Protein AF-A0A1I8PSK1-F1 (afdb_monomer)

Structure (mmCIF, N/CA/C/O backbone):
data_AF-A0A1I8PSK1-F1
#
_entry.id   AF-A0A1I8PSK1-F1
#
loop_
_atom_site.group_PDB
_atom_site.id
_atom_site.type_symbol
_atom_site.label_atom_id
_atom_site.label_alt_id
_atom_site.label_comp_id
_atom_site.label_asym_id
_atom_site.label_entity_id
_atom_site.label_seq_id
_atom_site.pdbx_PDB_ins_code
_atom_site.Cartn_x
_atom_site.Cartn_y
_atom_site.Cartn_z
_atom_site.occupancy
_atom_site.B_iso_or_equiv
_atom_site.auth_seq_id
_atom_site.auth_comp_id
_atom_site.auth_asym_id
_atom_site.auth_atom_id
_atom_site.pdbx_PDB_model_num
ATOM 1 N N . MET A 1 1 ? -7.663 9.223 -2.798 1.00 40.03 1 MET A N 1
ATOM 2 C CA . MET A 1 1 ? -7.620 7.829 -2.296 1.00 40.03 1 MET A CA 1
ATOM 3 C C . MET A 1 1 ? -9.018 7.231 -2.254 1.00 40.03 1 MET A C 1
ATOM 5 O O . MET A 1 1 ? -9.754 7.402 -1.294 1.00 40.03 1 MET A O 1
ATOM 9 N N . SER A 1 2 ? -9.393 6.592 -3.359 1.00 36.47 2 SER A N 1
ATOM 10 C CA . SER A 1 2 ? -10.295 5.430 -3.459 1.00 36.47 2 SER A CA 1
ATOM 11 C C . SER A 1 2 ? -10.088 4.788 -4.846 1.00 36.47 2 SER A C 1
ATOM 13 O O . SER A 1 2 ? -11.026 4.359 -5.506 1.00 36.47 2 SER A O 1
ATOM 15 N N . TYR A 1 3 ? -8.834 4.805 -5.327 1.00 44.06 3 TYR A N 1
ATOM 16 C CA . TYR A 1 3 ? -8.481 4.354 -6.681 1.00 44.06 3 TYR A CA 1
ATOM 17 C C . TYR A 1 3 ? -8.345 2.833 -6.795 1.00 44.06 3 TYR A C 1
ATOM 19 O O . TYR A 1 3 ? -8.389 2.285 -7.896 1.00 44.06 3 TYR A O 1
ATOM 27 N N . ASP A 1 4 ? -8.323 2.150 -5.660 1.00 48.38 4 ASP A N 1
ATOM 28 C CA . ASP A 1 4 ? -8.338 0.703 -5.568 1.00 48.38 4 ASP A CA 1
ATOM 29 C C . ASP A 1 4 ? -9.683 0.399 -4.905 1.00 48.38 4 ASP A C 1
ATOM 31 O O . ASP A 1 4 ? -9.961 0.879 -3.814 1.00 48.38 4 ASP A O 1
ATOM 35 N N . TRP A 1 5 ? -10.687 -0.238 -5.489 1.00 57.28 5 TRP A N 1
ATOM 36 C CA . TRP A 1 5 ? -10.714 -1.569 -6.073 1.00 57.28 5 TRP A CA 1
ATOM 37 C C . TRP A 1 5 ? -12.042 -1.779 -6.831 1.00 57.28 5 TRP A C 1
ATOM 39 O O . TRP A 1 5 ? -12.672 -2.827 -6.668 1.00 57.28 5 TRP A O 1
ATOM 49 N N . PRO A 1 6 ? -12.581 -0.817 -7.610 1.00 48.53 6 PRO A N 1
ATOM 50 C CA . PRO A 1 6 ? -14.014 -0.839 -7.914 1.00 48.53 6 PRO A CA 1
ATOM 51 C C . PRO A 1 6 ? -14.461 -2.018 -8.798 1.00 48.53 6 PRO A C 1
ATOM 53 O O . PRO A 1 6 ? -15.660 -2.227 -8.963 1.00 48.53 6 PRO A O 1
ATOM 56 N N . ARG A 1 7 ? -13.535 -2.811 -9.365 1.00 55.91 7 ARG A N 1
ATOM 57 C CA . ARG A 1 7 ? -13.874 -3.920 -10.274 1.00 55.91 7 ARG A CA 1
ATOM 58 C C . ARG A 1 7 ? -13.722 -5.325 -9.691 1.00 55.91 7 ARG A C 1
ATOM 60 O O . ARG A 1 7 ? -14.490 -6.195 -10.090 1.00 55.91 7 ARG A O 1
ATOM 67 N N . ASN A 1 8 ? -12.776 -5.571 -8.782 1.00 63.84 8 ASN A N 1
ATOM 68 C CA . ASN A 1 8 ? -12.430 -6.931 -8.354 1.00 63.84 8 ASN A CA 1
ATOM 69 C C . ASN A 1 8 ? -12.437 -7.048 -6.829 1.00 63.84 8 ASN A C 1
ATOM 71 O O . ASN A 1 8 ? -11.559 -6.517 -6.157 1.00 63.84 8 ASN A O 1
ATOM 75 N N . ARG A 1 9 ? -13.414 -7.785 -6.291 1.00 74.50 9 ARG A N 1
ATOM 76 C CA . ARG A 1 9 ? -13.412 -8.186 -4.879 1.00 74.50 9 ARG A CA 1
ATOM 77 C C . ARG A 1 9 ? -12.385 -9.294 -4.678 1.00 74.50 9 ARG A C 1
ATOM 79 O O . ARG A 1 9 ? -12.338 -10.229 -5.481 1.00 74.50 9 ARG A O 1
ATOM 86 N N . VAL A 1 10 ? -11.594 -9.179 -3.617 1.00 82.44 10 VAL A N 1
ATOM 87 C CA . VAL A 1 10 ? -10.656 -10.222 -3.197 1.00 82.44 10 VAL A CA 1
ATOM 88 C C . VAL A 1 10 ? -11.464 -11.439 -2.751 1.00 82.44 10 VAL A C 1
ATOM 90 O O . VAL A 1 10 ? -12.325 -11.329 -1.881 1.00 82.44 10 VAL A O 1
ATOM 93 N N . THR A 1 11 ? -11.211 -12.596 -3.362 1.00 87.88 11 THR A N 1
ATOM 94 C CA . THR A 1 11 ? -11.773 -13.869 -2.902 1.00 87.88 11 THR A CA 1
ATOM 95 C C . THR A 1 11 ? -10.787 -14.541 -1.957 1.00 87.88 11 THR A C 1
ATOM 97 O O . THR A 1 11 ? -9.622 -14.733 -2.296 1.00 87.88 11 THR A O 1
ATOM 100 N N . GLY A 1 12 ? -11.262 -14.907 -0.768 1.00 90.50 12 GLY A N 1
ATOM 101 C CA . GLY A 1 12 ? -10.495 -15.675 0.212 1.00 90.50 12 GLY A CA 1
ATOM 102 C C . GLY A 1 12 ? -10.525 -17.186 -0.019 1.00 90.50 12 GLY A C 1
ATOM 103 O O . GLY A 1 12 ? -10.003 -17.915 0.815 1.00 90.50 12 GLY A O 1
ATOM 104 N N . LEU A 1 13 ? -11.149 -17.666 -1.104 1.00 93.50 13 LEU A N 1
ATOM 105 C CA . LEU A 1 13 ? -11.460 -19.087 -1.302 1.00 93.50 13 LEU A CA 1
ATOM 106 C C . LEU A 1 13 ? -10.224 -19.984 -1.210 1.00 93.50 13 LEU A C 1
ATOM 108 O O . LEU A 1 13 ? -10.222 -20.948 -0.447 1.00 93.50 13 LEU A O 1
ATOM 112 N N . ASP A 1 14 ? -9.171 -19.665 -1.963 1.00 94.75 14 ASP A N 1
ATOM 113 C CA . ASP A 1 14 ? -7.994 -20.524 -1.972 1.00 94.75 14 ASP A CA 1
ATOM 114 C C . ASP A 1 14 ? -7.271 -20.441 -0.624 1.00 94.75 14 ASP A C 1
ATOM 116 O O . ASP A 1 14 ? -6.793 -21.459 -0.145 1.00 94.75 14 ASP A O 1
ATOM 120 N N . MET A 1 15 ? -7.204 -19.268 0.013 1.00 94.25 15 MET A N 1
ATOM 121 C CA . MET A 1 15 ? -6.635 -19.129 1.363 1.00 94.25 15 MET A CA 1
ATOM 122 C C . MET A 1 15 ? -7.413 -19.954 2.397 1.00 94.25 15 MET A C 1
ATOM 124 O O . MET A 1 15 ? -6.812 -20.593 3.255 1.00 94.25 15 MET A O 1
ATOM 128 N N . ALA A 1 16 ? -8.742 -19.994 2.293 1.00 95.19 16 ALA A N 1
ATOM 129 C CA . ALA A 1 16 ? -9.579 -20.787 3.183 1.00 95.19 16 ALA A CA 1
ATOM 130 C C . ALA A 1 16 ? -9.342 -22.297 3.016 1.00 95.19 16 ALA A C 1
ATOM 132 O O . ALA A 1 16 ? -9.330 -23.034 4.003 1.00 95.19 16 ALA A O 1
ATOM 133 N N . ALA A 1 17 ? -9.058 -22.753 1.790 1.00 95.12 17 ALA A N 1
ATOM 134 C CA . ALA A 1 17 ? -8.709 -24.148 1.509 1.00 95.12 17 ALA A CA 1
ATOM 135 C C . ALA A 1 17 ? -7.430 -24.624 2.233 1.00 95.12 17 ALA A C 1
ATOM 137 O O . ALA A 1 17 ? -7.223 -25.825 2.384 1.00 95.12 17 ALA A O 1
ATOM 138 N N . GLU A 1 18 ? -6.606 -23.702 2.739 1.00 94.00 18 GLU A N 1
ATOM 139 C CA . GLU A 1 18 ? -5.387 -23.985 3.517 1.00 94.00 18 GLU A CA 1
ATOM 140 C C . GLU A 1 18 ? -5.665 -24.167 5.022 1.00 94.00 18 GLU A C 1
ATOM 142 O O . GLU A 1 18 ? -4.738 -24.220 5.845 1.00 94.00 18 GLU A O 1
ATOM 147 N N . GLY A 1 19 ? -6.945 -24.240 5.401 1.00 94.06 19 GLY A N 1
ATOM 148 C CA . GLY A 1 19 ? -7.395 -24.355 6.786 1.00 94.06 19 GLY A CA 1
ATOM 149 C C . GLY A 1 19 ? -7.394 -23.021 7.529 1.00 94.06 19 GLY A C 1
ATOM 150 O O . GLY A 1 19 ? -7.116 -22.994 8.726 1.00 94.06 19 GLY A O 1
ATOM 151 N N . LEU A 1 20 ? -7.651 -21.917 6.823 1.00 95.94 20 LEU A N 1
ATOM 152 C CA . LEU A 1 20 ? -7.789 -20.580 7.401 1.00 95.94 20 LEU A CA 1
ATOM 153 C C . LEU A 1 20 ? -9.255 -20.133 7.365 1.00 95.94 20 LEU A C 1
ATOM 155 O O . LEU A 1 20 ? -9.984 -20.439 6.424 1.00 95.94 20 LEU A O 1
ATOM 159 N N . VAL A 1 21 ? -9.674 -19.338 8.348 1.00 96.56 21 VAL A N 1
ATOM 160 C CA . VAL A 1 21 ? -10.908 -18.548 8.237 1.00 96.56 21 VAL A CA 1
ATOM 161 C C . VAL A 1 21 ? -10.529 -17.187 7.667 1.00 96.56 21 VAL A C 1
ATOM 163 O O . VAL A 1 21 ? -9.745 -16.459 8.270 1.00 96.56 21 VAL A O 1
ATOM 166 N N . VAL A 1 22 ? -11.062 -16.853 6.491 1.00 95.88 22 VAL A N 1
ATOM 167 C CA . VAL A 1 22 ? -10.747 -15.604 5.786 1.00 95.88 22 VAL A CA 1
ATOM 168 C C . VAL A 1 22 ? -11.964 -14.694 5.806 1.00 95.88 22 VAL A C 1
ATOM 170 O O . VAL A 1 22 ? -13.015 -15.053 5.277 1.00 95.88 22 VAL A O 1
ATOM 173 N N . ILE A 1 23 ? -11.814 -13.509 6.396 1.00 95.31 23 ILE A N 1
ATOM 174 C CA . ILE A 1 23 ? -12.884 -12.518 6.531 1.00 95.31 23 ILE A CA 1
ATOM 175 C C . ILE A 1 23 ? -12.453 -11.246 5.807 1.00 95.31 23 ILE A C 1
ATOM 177 O O . ILE A 1 23 ? -11.446 -10.633 6.149 1.00 95.31 23 ILE A O 1
ATOM 181 N N . THR A 1 24 ? -13.219 -10.853 4.792 1.00 92.56 24 THR A N 1
ATOM 182 C CA . THR A 1 24 ? -13.052 -9.575 4.091 1.00 92.56 24 THR A CA 1
ATOM 183 C C . THR A 1 24 ? -14.120 -8.607 4.572 1.00 92.56 24 THR A C 1
ATOM 185 O O . THR A 1 24 ? -15.308 -8.928 4.496 1.00 92.56 24 THR A O 1
ATOM 188 N N . ILE A 1 25 ? -13.716 -7.427 5.030 1.00 91.38 25 ILE A N 1
ATOM 189 C CA . ILE A 1 25 ? -14.630 -6.418 5.571 1.00 91.38 25 ILE A CA 1
ATOM 190 C C . ILE A 1 25 ? -14.795 -5.255 4.597 1.00 91.38 25 ILE A C 1
ATOM 192 O O . ILE A 1 25 ? -13.871 -4.894 3.871 1.00 91.38 25 ILE A O 1
ATOM 196 N N . GLN A 1 26 ? -15.977 -4.647 4.616 1.00 90.50 26 GLN A N 1
ATOM 197 C CA . GLN A 1 26 ? -16.240 -3.383 3.941 1.00 90.50 26 GLN A CA 1
ATOM 198 C C . GLN A 1 26 ? -16.289 -2.287 5.002 1.00 90.50 26 GLN A C 1
ATOM 200 O O . GLN A 1 26 ? -16.899 -2.476 6.050 1.00 90.50 26 GLN A O 1
ATOM 205 N N . TYR A 1 27 ? -15.682 -1.143 4.718 1.00 92.56 27 TYR A N 1
ATOM 206 C CA . TYR A 1 27 ? -15.716 0.031 5.583 1.00 92.56 27 TYR A CA 1
ATOM 207 C C . TYR A 1 27 ? -15.927 1.277 4.728 1.00 92.56 27 TYR A C 1
ATOM 209 O O . TYR A 1 27 ? -15.615 1.280 3.531 1.00 92.56 27 TYR A O 1
ATOM 217 N N . ARG A 1 28 ? -16.488 2.336 5.315 1.00 92.69 28 ARG A N 1
ATOM 218 C CA . ARG A 1 28 ? -16.686 3.601 4.605 1.00 92.69 28 ARG A CA 1
ATOM 219 C C . ARG A 1 28 ? -15.338 4.220 4.231 1.00 92.69 28 ARG A C 1
ATOM 221 O O . ARG A 1 28 ? -14.432 4.328 5.051 1.00 92.69 28 ARG A O 1
ATOM 228 N N . THR A 1 29 ? -15.219 4.656 2.982 1.00 86.56 29 THR A N 1
ATOM 229 C CA . THR A 1 29 ? -14.039 5.344 2.429 1.00 86.56 29 THR A CA 1
ATOM 230 C C . THR A 1 29 ? -14.392 6.777 2.039 1.00 86.56 29 THR A C 1
ATOM 232 O O . THR A 1 29 ? -15.523 7.189 2.271 1.00 86.56 29 THR A O 1
ATOM 235 N N . ASN A 1 30 ? -13.459 7.514 1.415 1.00 84.94 30 ASN A N 1
ATOM 236 C CA . ASN A 1 30 ? -13.653 8.876 0.889 1.00 84.94 30 ASN A CA 1
ATOM 237 C C . ASN A 1 30 ? -14.362 9.812 1.898 1.00 84.94 30 ASN A C 1
ATOM 239 O O . ASN A 1 30 ? -14.166 9.676 3.106 1.00 84.94 30 ASN A O 1
ATOM 243 N N . ILE A 1 31 ? -15.152 10.783 1.438 1.00 88.56 31 ILE A N 1
ATOM 244 C CA . ILE A 1 31 ? -15.877 11.699 2.332 1.00 88.56 31 ILE A CA 1
ATOM 245 C C . ILE A 1 31 ? -16.795 10.959 3.321 1.00 88.56 31 ILE A C 1
ATOM 247 O O . ILE A 1 31 ? -16.927 11.399 4.457 1.00 88.56 31 ILE A O 1
ATOM 251 N N . PHE A 1 32 ? -17.365 9.804 2.955 1.00 91.38 32 PHE A N 1
ATOM 252 C CA . PHE A 1 32 ? -18.245 9.042 3.853 1.00 91.38 32 PHE A CA 1
ATOM 253 C C . PHE A 1 32 ? -17.508 8.408 5.042 1.00 91.38 32 PHE A C 1
ATOM 255 O O . PHE A 1 32 ? -18.121 8.153 6.078 1.00 91.38 32 PHE A O 1
ATOM 262 N N . GLY A 1 33 ? -16.219 8.113 4.880 1.00 91.25 33 GLY A N 1
ATOM 263 C CA . GLY A 1 33 ? -15.382 7.464 5.887 1.00 91.25 33 GLY A CA 1
ATOM 264 C C . GLY A 1 33 ? -14.585 8.436 6.746 1.00 91.25 33 GLY A C 1
ATOM 265 O O . GLY A 1 33 ? -14.287 8.125 7.897 1.00 91.25 33 GLY A O 1
ATOM 266 N N . TRP A 1 34 ? -14.234 9.599 6.198 1.00 90.56 34 TRP A N 1
ATOM 267 C CA . TRP A 1 34 ? -13.150 10.414 6.750 1.00 90.56 34 TRP A CA 1
ATOM 268 C C . TRP A 1 34 ? -13.545 11.847 7.123 1.00 90.56 34 TRP A C 1
ATOM 270 O O . TRP A 1 34 ? -12.752 12.519 7.774 1.00 90.56 34 TRP A O 1
ATOM 280 N N . ILE A 1 35 ? -14.740 12.325 6.748 1.00 91.00 35 ILE A N 1
ATOM 281 C CA . ILE A 1 35 ? -15.162 13.713 7.009 1.00 91.00 35 ILE A CA 1
ATOM 282 C C . ILE A 1 35 ? -15.133 14.062 8.503 1.00 91.00 35 ILE A C 1
ATOM 284 O O . ILE A 1 35 ? -15.770 13.393 9.311 1.00 91.00 35 ILE A O 1
ATOM 288 N N . ASN A 1 36 ? -14.434 15.139 8.857 1.00 91.19 36 ASN A N 1
ATOM 289 C CA . ASN A 1 36 ? -14.370 15.672 10.216 1.00 91.19 36 ASN A CA 1
ATOM 290 C C . ASN A 1 36 ? -14.669 17.175 10.179 1.00 91.19 36 ASN A C 1
ATOM 292 O O . ASN A 1 36 ? -13.875 17.937 9.642 1.00 91.19 36 ASN A O 1
ATOM 296 N N . ALA A 1 37 ? -15.805 17.606 10.720 1.00 88.00 37 ALA A N 1
ATOM 297 C CA . ALA A 1 37 ? -16.187 19.015 10.786 1.00 88.00 37 ALA A CA 1
ATOM 298 C C . ALA A 1 37 ? -16.446 19.393 12.254 1.00 88.00 37 ALA A C 1
ATOM 300 O O . ALA A 1 37 ? -17.500 19.045 12.790 1.00 88.00 37 ALA A O 1
ATOM 301 N N . PRO A 1 38 ? -15.509 20.086 12.929 1.00 81.19 38 PRO A N 1
ATOM 302 C CA . PRO A 1 38 ? -15.607 20.365 14.362 1.00 81.19 38 PRO A CA 1
ATOM 303 C C . PRO A 1 38 ? -16.774 21.296 14.719 1.00 81.19 38 PRO A C 1
ATOM 305 O O . PRO A 1 38 ? -17.157 21.377 15.881 1.00 81.19 38 PRO A O 1
ATOM 308 N N . GLU A 1 39 ? -17.371 21.974 13.735 1.00 79.94 39 GLU A N 1
ATOM 309 C CA . GLU A 1 39 ? -18.590 22.774 13.889 1.00 79.94 39 GLU A CA 1
ATOM 310 C C . GLU A 1 39 ? -19.830 21.917 14.201 1.00 7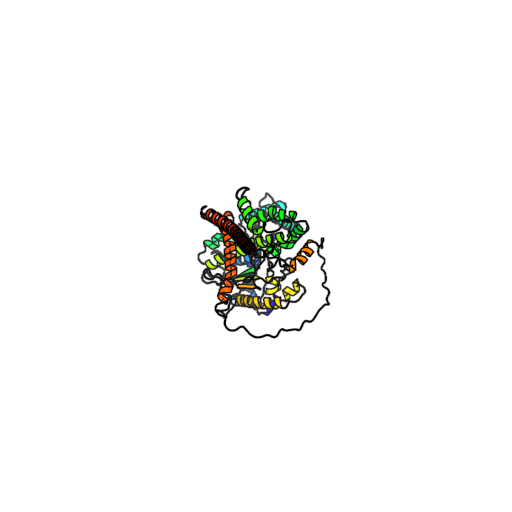9.94 39 GLU A C 1
ATOM 312 O O . GLU A 1 39 ? -20.880 22.454 14.563 1.00 79.94 39 GLU A O 1
ATOM 317 N N . ASN A 1 40 ? -19.744 20.590 14.046 1.00 82.12 40 ASN A N 1
ATOM 318 C CA . ASN A 1 40 ? -20.828 19.664 14.336 1.00 82.12 40 ASN A CA 1
ATOM 319 C C . ASN A 1 40 ? -20.316 18.384 15.025 1.00 82.12 40 ASN A C 1
ATOM 321 O O . ASN A 1 40 ? -19.553 17.613 14.454 1.00 82.12 40 ASN A O 1
ATOM 325 N N . ASN A 1 41 ? -20.830 18.094 16.223 1.00 80.75 41 ASN A N 1
ATOM 326 C CA . ASN A 1 41 ? -20.422 16.928 17.019 1.00 80.75 41 ASN A CA 1
ATOM 327 C C . ASN A 1 41 ? -20.755 15.560 16.383 1.00 80.75 41 ASN A C 1
ATOM 329 O O . ASN A 1 41 ? -20.155 14.559 16.767 1.00 80.75 41 ASN A O 1
ATOM 333 N N . GLU A 1 42 ? -21.695 15.481 15.432 1.00 83.31 42 GLU A N 1
ATOM 334 C CA . GLU A 1 42 ? -21.943 14.261 14.647 1.00 83.31 42 GLU A CA 1
ATOM 335 C C . GLU A 1 42 ? -20.844 14.013 13.605 1.00 83.31 42 GLU A C 1
ATOM 337 O O . GLU A 1 42 ? -20.691 12.872 13.173 1.00 83.31 42 GLU A O 1
ATOM 342 N N . LEU A 1 43 ? -20.092 15.049 13.203 1.00 87.88 43 LEU A N 1
ATOM 343 C CA . LEU A 1 43 ? -19.042 15.021 12.180 1.00 87.88 43 LEU A CA 1
ATOM 344 C C . LEU A 1 43 ? -17.636 14.839 12.779 1.00 87.88 43 LEU A C 1
ATOM 346 O O . LEU A 1 43 ? -16.727 15.616 12.507 1.00 87.88 43 LEU A O 1
ATOM 350 N N . SER A 1 44 ? -17.446 13.806 13.601 1.00 87.88 44 SER A N 1
ATOM 351 C CA . SER A 1 44 ? -16.198 13.536 14.335 1.00 87.88 44 SER A CA 1
ATOM 352 C C . SER A 1 44 ? -15.109 12.786 13.549 1.00 87.88 44 SER A C 1
ATOM 354 O O . SER A 1 44 ? -14.010 12.586 14.070 1.00 87.88 44 SER A O 1
ATOM 356 N N . GLY A 1 45 ? -15.368 12.393 12.298 1.00 90.56 45 GLY A N 1
ATOM 357 C CA . GLY A 1 45 ? -14.401 11.697 11.443 1.00 90.56 45 GLY A CA 1
ATOM 358 C C . GLY A 1 45 ? -14.111 10.251 11.828 1.00 90.56 45 GLY A C 1
ATOM 359 O O . GLY A 1 45 ? -14.732 9.668 12.715 1.00 90.56 45 GLY A O 1
ATOM 360 N N . ASN A 1 46 ? -13.155 9.652 11.110 1.00 91.56 46 ASN A N 1
ATOM 361 C CA . ASN A 1 46 ? -12.695 8.272 11.308 1.00 91.56 46 ASN A CA 1
ATOM 362 C C . ASN A 1 46 ? -13.793 7.198 11.279 1.00 91.56 46 ASN A C 1
ATOM 364 O O . ASN A 1 46 ? -13.609 6.114 11.829 1.00 91.56 46 ASN A O 1
ATOM 368 N N . TYR A 1 47 ? -14.913 7.446 10.609 1.00 93.62 47 TYR A N 1
ATOM 369 C CA . TYR A 1 47 ? -15.973 6.456 10.456 1.00 93.62 47 TYR A CA 1
ATOM 370 C C . TYR A 1 47 ? -15.487 5.170 9.792 1.00 93.62 47 TYR A C 1
ATOM 372 O O . TYR A 1 47 ? -15.916 4.093 10.181 1.00 93.62 47 TYR A O 1
ATOM 380 N N . GLY A 1 48 ? -14.556 5.271 8.838 1.00 93.12 48 GLY A N 1
ATOM 381 C CA . GLY A 1 48 ? -13.922 4.102 8.229 1.00 93.12 48 GLY A CA 1
ATOM 382 C C . GLY A 1 48 ? -13.143 3.253 9.239 1.00 93.12 48 GLY A C 1
ATOM 383 O O . GLY A 1 48 ? -13.236 2.030 9.203 1.00 93.12 48 GLY A O 1
ATOM 384 N N . LEU A 1 49 ? -12.430 3.879 10.184 1.00 91.88 49 LEU A N 1
ATOM 385 C CA . LEU A 1 49 ? -11.764 3.161 11.281 1.00 91.88 49 LEU A CA 1
ATOM 386 C C . LEU A 1 49 ? -12.776 2.585 12.277 1.00 91.88 49 LEU A C 1
ATOM 388 O O . LEU A 1 49 ? -12.599 1.457 12.724 1.00 91.88 49 LEU A O 1
ATOM 392 N N . GLN A 1 50 ? -13.847 3.318 12.596 1.00 92.62 50 GLN A N 1
ATOM 393 C CA . GLN A 1 50 ? -14.915 2.830 13.478 1.00 92.62 50 GLN A CA 1
ATOM 394 C C . GLN A 1 50 ? -15.632 1.611 12.882 1.00 92.62 50 GLN A C 1
ATOM 396 O O . GLN A 1 50 ? -15.899 0.653 13.600 1.00 92.62 50 GLN A O 1
ATOM 401 N N . ASP A 1 51 ? -15.886 1.606 11.570 1.00 96.12 51 ASP A N 1
ATOM 402 C CA . ASP A 1 51 ? -16.461 0.455 10.864 1.00 96.12 51 ASP A CA 1
ATOM 403 C C . ASP A 1 51 ? -15.544 -0.775 10.967 1.00 96.12 51 ASP A C 1
ATOM 405 O O . ASP A 1 51 ? -16.012 -1.890 11.191 1.00 96.12 51 ASP A O 1
ATOM 409 N N . GLN A 1 52 ? -14.228 -0.579 10.824 1.00 94.75 52 GLN A N 1
ATOM 410 C CA . GLN A 1 52 ? -13.247 -1.655 10.973 1.00 94.75 52 GLN A CA 1
ATOM 411 C C . GLN A 1 52 ? -13.161 -2.160 12.418 1.00 94.75 52 GLN A C 1
ATOM 413 O O . GLN A 1 52 ? -13.079 -3.368 12.619 1.00 94.75 52 GLN A O 1
ATOM 418 N N . MET A 1 53 ? -13.223 -1.263 13.407 1.00 92.31 53 MET A N 1
ATOM 419 C CA . MET A 1 53 ? -13.241 -1.627 14.827 1.00 92.31 53 MET A CA 1
ATOM 420 C C . MET A 1 53 ? -14.476 -2.470 15.160 1.00 92.31 53 MET A C 1
ATOM 422 O O . MET A 1 53 ? -14.345 -3.564 15.696 1.00 92.31 53 MET A O 1
ATOM 426 N N . LEU A 1 54 ? -15.661 -2.030 14.724 1.00 94.12 54 LEU A N 1
ATOM 427 C CA . LEU A 1 54 ? -16.905 -2.784 14.896 1.00 94.12 54 LEU A CA 1
ATOM 428 C C . LEU A 1 54 ? -16.829 -4.172 14.242 1.00 94.12 54 LEU A C 1
ATOM 430 O O . LEU A 1 54 ? -17.349 -5.149 14.778 1.00 94.12 54 LEU A O 1
ATOM 434 N N . ALA A 1 55 ? -16.180 -4.276 13.080 1.00 95.62 55 ALA A N 1
ATOM 435 C CA . ALA A 1 55 ? -15.965 -5.563 12.436 1.00 95.62 55 ALA A CA 1
ATOM 436 C C . ALA A 1 55 ? -15.002 -6.457 13.235 1.00 95.62 55 ALA A C 1
ATOM 438 O O . ALA A 1 55 ? -15.253 -7.654 13.339 1.00 95.62 55 ALA A O 1
ATOM 439 N N . LEU A 1 56 ? -13.930 -5.905 13.813 1.00 93.88 56 LEU A N 1
ATOM 440 C CA . LEU A 1 56 ? -13.009 -6.649 14.680 1.00 93.88 56 LEU A CA 1
ATOM 441 C C . LEU A 1 56 ? -13.701 -7.146 15.956 1.00 93.88 56 LEU A C 1
ATOM 443 O O . LEU A 1 56 ? -13.530 -8.314 16.302 1.00 93.88 56 LEU A O 1
ATOM 447 N N . ASP A 1 57 ? -14.534 -6.318 16.589 1.00 92.50 57 ASP A N 1
ATOM 448 C CA . ASP A 1 57 ? -15.348 -6.713 17.746 1.00 92.50 57 ASP A CA 1
ATOM 449 C C . ASP A 1 57 ? -16.302 -7.857 17.378 1.00 92.50 57 ASP A C 1
ATOM 451 O O . ASP A 1 57 ? -16.350 -8.894 18.043 1.00 92.50 57 ASP A O 1
ATOM 455 N N . TRP A 1 58 ? -16.992 -7.735 16.239 1.00 95.31 58 TRP A N 1
ATOM 456 C CA . TRP A 1 58 ? -17.852 -8.804 15.738 1.00 95.31 58 TRP A CA 1
ATOM 457 C C . TRP A 1 58 ? -17.068 -10.098 15.484 1.00 95.31 58 TRP A C 1
ATOM 459 O O . TRP A 1 58 ? -17.542 -11.183 15.823 1.00 95.31 58 TRP A O 1
ATOM 469 N N . ILE A 1 59 ? -15.865 -10.011 14.906 1.00 95.56 59 ILE A N 1
ATOM 470 C CA . ILE A 1 59 ? -15.001 -11.175 14.670 1.00 95.56 59 ILE A CA 1
ATOM 471 C C . ILE A 1 59 ? -14.624 -11.824 16.005 1.00 95.56 59 ILE A C 1
ATOM 473 O O . ILE A 1 59 ? -14.772 -13.038 16.136 1.00 95.56 59 ILE A O 1
ATOM 477 N N . GLN A 1 60 ? -14.195 -11.045 16.998 1.00 91.88 60 GLN A N 1
ATOM 478 C CA . GLN A 1 60 ? -13.858 -11.550 18.332 1.00 91.88 60 GLN A CA 1
ATOM 479 C C . GLN A 1 60 ? -15.015 -12.340 18.959 1.00 91.88 60 GLN A C 1
ATOM 481 O O . GLN A 1 60 ? -14.815 -13.452 19.453 1.00 91.88 60 GLN A O 1
ATOM 486 N N . GLU A 1 61 ? -16.237 -11.815 18.867 1.00 93.75 61 GLU A N 1
ATOM 487 C CA . GLU A 1 61 ? -17.429 -12.441 19.445 1.00 93.75 61 GLU A CA 1
ATOM 488 C C . GLU A 1 61 ? -17.932 -13.663 18.653 1.00 93.75 61 GLU A C 1
ATOM 490 O O . GLU A 1 61 ? -18.449 -14.616 19.242 1.00 93.75 61 GLU A O 1
ATOM 495 N N . ASN A 1 62 ? -17.788 -13.667 17.321 1.00 96.19 62 ASN A N 1
ATOM 496 C CA . ASN A 1 62 ? -18.520 -14.599 16.452 1.00 96.19 62 ASN A CA 1
ATOM 497 C C . ASN A 1 62 ? -17.641 -15.612 15.709 1.00 96.19 62 ASN A C 1
ATOM 499 O O . ASN A 1 62 ? -18.144 -16.670 15.316 1.00 96.19 62 ASN A O 1
ATOM 503 N N . VAL A 1 63 ? -16.339 -15.363 15.522 1.00 96.19 63 VAL A N 1
ATOM 504 C CA . VAL A 1 63 ? -15.491 -16.183 14.631 1.00 96.19 63 VAL A CA 1
ATOM 505 C C . VAL A 1 63 ? -15.382 -17.644 15.073 1.00 96.19 63 VAL A C 1
ATOM 507 O O . VAL A 1 63 ? -15.231 -18.537 14.238 1.00 96.19 63 VAL A O 1
ATOM 510 N N . LYS A 1 64 ? -15.549 -17.920 16.371 1.00 96.31 64 LYS A N 1
ATOM 511 C CA . LYS A 1 64 ? -15.574 -19.286 16.910 1.00 96.31 64 LYS A CA 1
ATOM 512 C C . LYS A 1 64 ? -16.690 -20.138 16.297 1.00 96.31 64 LYS A C 1
ATOM 514 O O . LYS A 1 64 ? -16.485 -21.323 16.052 1.00 96.31 64 LYS A O 1
ATOM 519 N N . SER A 1 65 ? -17.848 -19.541 16.000 1.00 96.88 65 SER A N 1
ATOM 520 C CA . SER A 1 65 ? -18.967 -20.233 15.338 1.00 96.88 65 SER A CA 1
ATOM 521 C C . SER A 1 65 ? -18.668 -20.597 13.878 1.00 96.88 65 SER A C 1
ATOM 523 O O . SER A 1 65 ? -19.230 -21.553 13.351 1.00 96.88 65 SER A O 1
ATOM 525 N N . LEU A 1 66 ? -17.731 -19.878 13.252 1.00 95.19 66 LEU A N 1
ATOM 526 C CA . LEU A 1 66 ? -17.231 -20.128 11.899 1.00 95.19 66 LEU A CA 1
ATOM 527 C C . LEU A 1 66 ? -16.040 -21.104 11.880 1.00 95.19 66 LEU A C 1
ATOM 529 O O . LEU A 1 66 ? -15.456 -21.336 10.825 1.00 95.19 66 LEU A O 1
ATOM 533 N N . GLY A 1 67 ? -15.658 -21.658 13.036 1.00 95.56 67 GLY A N 1
ATOM 534 C CA . GLY A 1 67 ? -14.509 -22.556 13.176 1.00 95.56 67 GLY A CA 1
ATOM 535 C C . GLY A 1 67 ? -13.155 -21.852 13.305 1.00 95.56 67 GLY A C 1
ATOM 536 O O . GLY A 1 67 ? -12.125 -22.517 13.222 1.00 95.56 67 GLY A O 1
ATOM 537 N N . GLY A 1 68 ? -13.127 -20.529 13.502 1.00 95.56 68 GLY A N 1
ATOM 538 C CA . GLY A 1 68 ? -11.887 -19.784 13.728 1.00 95.56 68 GLY A CA 1
ATOM 539 C C . GLY A 1 68 ? -11.519 -19.645 15.207 1.00 95.56 68 GLY A C 1
ATOM 540 O O . GLY A 1 68 ? -12.271 -20.027 16.104 1.00 95.56 68 GLY A O 1
ATOM 541 N N . ASN A 1 69 ? -10.342 -19.075 15.460 1.00 94.25 69 ASN A N 1
ATOM 542 C CA . ASN A 1 69 ? -9.809 -18.845 16.800 1.00 94.25 69 ASN A CA 1
ATOM 543 C C . ASN A 1 69 ? -9.717 -17.336 17.076 1.00 94.25 69 ASN A C 1
ATOM 545 O O . ASN A 1 69 ? -8.910 -16.648 16.460 1.00 94.25 69 ASN A O 1
ATOM 549 N N . SER A 1 70 ? -10.522 -16.835 18.016 1.00 93.12 70 SER A N 1
ATOM 550 C CA . SER A 1 70 ? -10.557 -15.414 18.401 1.00 93.12 70 SER A CA 1
ATOM 551 C C . SER A 1 70 ? -9.251 -14.929 19.049 1.00 93.12 70 SER A C 1
ATOM 553 O O . SER A 1 70 ? -8.933 -13.747 18.993 1.00 93.12 70 SER A O 1
ATOM 555 N N . ASN A 1 71 ? -8.447 -15.849 19.595 1.00 91.19 71 ASN A N 1
ATOM 556 C CA . ASN A 1 71 ? -7.130 -15.554 20.166 1.00 91.19 71 ASN A CA 1
ATOM 557 C C . ASN A 1 71 ? -5.995 -15.618 19.133 1.00 91.19 71 ASN A C 1
ATOM 559 O O . ASN A 1 71 ? -4.829 -15.547 19.516 1.00 91.19 71 ASN A O 1
ATOM 563 N N . HIS A 1 72 ? -6.316 -15.851 17.857 1.00 92.94 72 HIS A N 1
ATOM 564 C CA . HIS A 1 72 ? -5.331 -15.994 16.791 1.00 92.94 72 HIS A CA 1
ATOM 565 C C . HIS A 1 72 ? -5.821 -15.308 15.517 1.00 92.94 72 HIS A C 1
ATOM 567 O O . HIS A 1 72 ? -6.209 -15.948 14.537 1.00 92.94 72 HIS A O 1
ATOM 573 N N . ILE A 1 73 ? -5.832 -13.977 15.555 1.00 94.94 73 ILE A N 1
ATOM 574 C CA . ILE A 1 73 ? -6.279 -13.130 14.447 1.00 94.94 73 ILE A CA 1
ATOM 575 C C . ILE A 1 73 ? -5.068 -12.434 13.819 1.00 94.94 73 ILE A C 1
ATOM 577 O O . ILE A 1 73 ? -4.256 -11.817 14.511 1.00 94.94 73 ILE A O 1
ATOM 581 N N . THR A 1 74 ? -4.969 -12.515 12.489 1.00 96.56 74 THR A N 1
ATOM 582 C CA . THR A 1 74 ? -4.008 -11.747 11.686 1.00 96.56 74 THR A CA 1
ATOM 583 C C . THR A 1 74 ? -4.745 -10.662 10.907 1.00 96.56 74 THR A C 1
ATOM 585 O O . THR A 1 74 ? -5.600 -10.980 10.080 1.00 96.56 74 THR A O 1
ATOM 588 N N . LEU A 1 75 ? -4.403 -9.393 11.138 1.00 96.44 75 LEU A N 1
ATOM 589 C CA . LEU A 1 75 ? -4.956 -8.257 10.402 1.00 96.44 75 LEU A CA 1
ATOM 590 C C . LEU A 1 75 ? -4.071 -7.925 9.191 1.00 96.44 75 LEU A C 1
ATOM 592 O O . LEU A 1 75 ? -2.911 -7.550 9.346 1.00 96.44 75 LEU A O 1
ATOM 596 N N . LEU A 1 76 ? -4.616 -8.058 7.981 1.00 96.06 76 LEU A N 1
ATOM 597 C CA . LEU A 1 76 ? -3.919 -7.729 6.734 1.00 96.06 76 LEU A CA 1
ATOM 598 C C . LEU A 1 76 ? -4.428 -6.398 6.178 1.00 96.06 76 LEU A C 1
ATOM 600 O O . LEU A 1 76 ? -5.615 -6.257 5.885 1.00 96.06 76 LEU A O 1
ATOM 604 N N . GLY A 1 77 ? -3.515 -5.449 5.985 1.00 94.25 77 GLY A N 1
ATOM 605 C CA . GLY A 1 77 ? -3.759 -4.182 5.306 1.00 94.25 77 GLY A CA 1
ATOM 606 C C . GLY A 1 77 ? -2.902 -4.060 4.048 1.00 94.25 77 GLY A C 1
ATOM 607 O O . GLY A 1 77 ? -1.691 -4.257 4.106 1.00 94.25 77 GLY A O 1
ATOM 608 N N . HIS A 1 78 ? -3.522 -3.716 2.917 1.00 93.12 78 HIS A N 1
ATOM 609 C CA . HIS A 1 78 ? -2.819 -3.439 1.662 1.00 93.12 78 HIS A CA 1
ATOM 610 C C . HIS A 1 78 ? -3.007 -1.986 1.224 1.00 93.12 78 HIS A C 1
ATOM 612 O O . HIS A 1 78 ? -4.087 -1.408 1.388 1.00 93.12 78 HIS A O 1
ATOM 618 N N . GLY A 1 79 ? -1.978 -1.434 0.587 1.00 89.06 79 GLY A N 1
ATOM 619 C CA . GLY A 1 79 ? -1.993 -0.103 0.007 1.00 89.06 79 GLY A CA 1
ATOM 620 C C . GLY A 1 79 ? -1.895 0.975 1.078 1.00 89.06 79 GLY A C 1
ATOM 621 O O . GLY A 1 79 ? -1.876 0.701 2.282 1.00 89.06 79 GLY A O 1
ATOM 622 N N . THR A 1 80 ? -1.891 2.224 0.628 1.00 83.56 80 THR A N 1
ATOM 623 C CA . THR A 1 80 ? -1.662 3.387 1.492 1.00 83.56 80 THR A CA 1
ATOM 624 C C . THR A 1 80 ? -2.676 3.495 2.632 1.00 83.56 80 THR A C 1
ATOM 626 O O . THR A 1 80 ? -2.305 3.712 3.781 1.00 83.56 80 THR A O 1
ATOM 629 N N . THR A 1 81 ? -3.966 3.278 2.363 1.00 84.12 81 THR A N 1
ATOM 630 C CA . THR A 1 81 ? -5.006 3.358 3.402 1.00 84.12 81 THR A CA 1
ATOM 631 C C . THR A 1 81 ? -5.097 2.090 4.251 1.00 84.12 81 THR A C 1
ATOM 633 O O . THR A 1 81 ? -5.219 2.187 5.470 1.00 84.12 81 THR A O 1
ATOM 636 N N . GLY A 1 82 ? -5.062 0.900 3.640 1.00 89.88 82 GLY A N 1
ATOM 637 C CA . GLY A 1 82 ? -5.287 -0.360 4.355 1.00 89.88 82 GLY A CA 1
ATOM 638 C C . GLY A 1 82 ? -4.162 -0.687 5.334 1.00 89.88 82 GLY A C 1
ATOM 639 O O . GLY A 1 82 ? -4.434 -1.024 6.485 1.00 89.88 82 GLY A O 1
ATOM 640 N N . ALA A 1 83 ? -2.905 -0.535 4.904 1.00 92.81 83 ALA A N 1
ATOM 641 C CA . ALA A 1 83 ? -1.749 -0.743 5.772 1.00 92.81 83 ALA A CA 1
ATOM 642 C C . ALA A 1 83 ? -1.698 0.293 6.911 1.00 92.81 83 ALA A C 1
ATOM 644 O O . ALA A 1 83 ? -1.466 -0.074 8.063 1.00 92.81 83 ALA A O 1
ATOM 645 N N . ALA A 1 84 ? -1.993 1.567 6.617 1.00 90.50 84 ALA A N 1
ATOM 646 C CA . ALA A 1 84 ? -2.074 2.612 7.637 1.00 90.50 84 ALA A CA 1
ATOM 647 C C . ALA A 1 84 ? -3.157 2.312 8.685 1.00 90.50 84 ALA A C 1
ATOM 649 O O . ALA A 1 84 ? -2.899 2.418 9.880 1.00 90.50 84 ALA A O 1
ATOM 650 N N . CYS A 1 85 ? -4.350 1.877 8.261 1.00 91.81 85 CYS A N 1
ATOM 651 C CA . CYS A 1 85 ? -5.423 1.510 9.186 1.00 91.81 85 CYS A CA 1
ATOM 652 C C . CYS A 1 85 ? -5.037 0.326 10.085 1.00 91.81 85 CYS A C 1
ATOM 654 O O . CYS A 1 85 ? -5.281 0.378 11.287 1.00 91.81 85 CYS A O 1
ATOM 656 N N . ALA A 1 86 ? -4.406 -0.717 9.531 1.00 92.94 86 ALA A N 1
ATOM 657 C CA . ALA A 1 86 ? -3.956 -1.867 10.317 1.00 92.94 86 ALA A CA 1
ATOM 658 C C . ALA A 1 86 ? -2.964 -1.455 11.419 1.00 92.94 86 ALA A C 1
ATOM 660 O O . ALA A 1 86 ? -3.127 -1.848 12.576 1.00 92.94 86 ALA A O 1
ATOM 661 N N . LEU A 1 87 ? -1.995 -0.592 11.085 1.00 90.62 87 LEU A N 1
ATOM 662 C CA . LEU A 1 87 ? -1.056 -0.047 12.065 1.00 90.62 87 LEU A CA 1
ATOM 663 C C . LEU A 1 87 ? -1.759 0.838 13.106 1.00 90.62 87 LEU A C 1
ATOM 665 O O . LEU A 1 87 ? -1.444 0.759 14.291 1.00 90.62 87 LEU A O 1
ATOM 669 N N . LEU A 1 88 ? -2.733 1.650 12.689 1.00 89.44 88 LEU A N 1
ATOM 670 C CA . LEU A 1 88 ? -3.487 2.515 13.595 1.00 89.44 88 LEU A CA 1
ATOM 671 C C . LEU A 1 88 ? -4.315 1.741 14.619 1.00 89.44 88 LEU A C 1
ATOM 673 O O . LEU A 1 88 ? -4.324 2.143 15.779 1.00 89.44 88 LEU A O 1
ATOM 677 N N . HIS A 1 89 ? -4.953 0.630 14.239 1.00 89.62 89 HIS A N 1
ATOM 678 C CA . HIS A 1 89 ? -5.674 -0.214 15.202 1.00 89.62 89 HIS A CA 1
ATOM 679 C C . HIS A 1 89 ? -4.746 -0.731 16.301 1.00 89.62 89 HIS A C 1
ATOM 681 O O . HIS A 1 89 ? -5.111 -0.740 17.476 1.00 89.62 89 HIS A O 1
ATOM 687 N N . PHE A 1 90 ? -3.512 -1.095 15.941 1.00 86.56 90 PHE A N 1
ATOM 688 C CA . PHE A 1 90 ? -2.508 -1.471 16.930 1.00 86.56 90 PHE A CA 1
ATOM 689 C C . PHE A 1 90 ? -2.100 -0.280 17.808 1.00 86.56 90 PHE A C 1
ATOM 691 O O . PHE A 1 90 ? -2.149 -0.383 19.032 1.00 86.56 90 PHE A O 1
ATOM 698 N N . VAL A 1 91 ? -1.762 0.868 17.217 1.00 82.88 91 VAL A N 1
ATOM 699 C CA . VAL A 1 91 ? -1.353 2.067 17.971 1.00 82.88 91 VAL A CA 1
ATOM 700 C C . VAL A 1 91 ? -2.448 2.529 18.941 1.00 82.88 91 VAL A C 1
ATOM 702 O O . VAL A 1 91 ? -2.151 2.875 20.082 1.00 82.88 91 VAL A O 1
ATOM 705 N N . GLN A 1 92 ? -3.716 2.494 18.529 1.00 79.44 92 GLN A N 1
ATOM 706 C CA . GLN A 1 92 ? -4.854 2.861 19.377 1.00 79.44 92 GLN A CA 1
ATOM 707 C C . GLN A 1 92 ? -5.043 1.887 20.549 1.00 79.44 92 GLN A C 1
ATOM 709 O O . GLN A 1 92 ? -5.345 2.332 21.654 1.00 79.44 92 GLN A O 1
ATOM 714 N N . SER A 1 93 ? -4.783 0.588 20.348 1.00 76.31 93 SER A N 1
ATOM 715 C CA . SER A 1 93 ? -4.856 -0.424 21.417 1.00 76.31 93 SER A CA 1
ATOM 716 C C . SER A 1 93 ? -3.819 -0.221 22.531 1.00 76.31 93 SER A C 1
ATOM 718 O O . SER A 1 93 ? -3.992 -0.734 23.632 1.00 76.31 93 SER A O 1
ATOM 720 N N . GLN A 1 94 ? -2.743 0.528 22.265 1.00 72.38 94 GLN A N 1
ATOM 721 C CA . GLN A 1 94 ? -1.685 0.810 23.243 1.00 72.38 94 GLN A CA 1
ATOM 722 C C . GLN A 1 94 ? -1.984 2.036 24.116 1.00 72.38 94 GLN A C 1
ATOM 724 O O . GLN A 1 94 ? -1.265 2.297 25.080 1.00 72.38 94 GLN A O 1
ATOM 729 N N . GLN A 1 95 ? -3.018 2.818 23.795 1.00 69.31 95 GLN A N 1
ATOM 730 C CA . GLN A 1 95 ? -3.344 4.018 24.557 1.00 69.31 95 GLN A CA 1
ATOM 731 C C . GLN A 1 95 ? -4.116 3.661 25.834 1.00 69.31 95 GLN A C 1
ATOM 733 O O . GLN A 1 95 ? -5.103 2.931 25.799 1.00 69.31 95 GLN A O 1
ATOM 738 N N . SER A 1 96 ? -3.702 4.237 26.967 1.00 52.50 96 SER A N 1
ATOM 739 C CA . SER A 1 96 ? -4.203 3.956 28.328 1.00 52.50 96 SER A CA 1
ATOM 740 C C . SER A 1 96 ? -5.721 4.105 28.499 1.00 52.50 96 SER A C 1
ATOM 742 O O . SER A 1 96 ? -6.299 3.550 29.430 1.00 52.50 96 SER A O 1
ATOM 744 N N . SER A 1 97 ? -6.361 4.873 27.616 1.00 53.72 97 SER A N 1
ATOM 745 C CA . SER A 1 97 ? -7.804 5.127 27.590 1.00 53.72 97 SER A CA 1
ATOM 746 C C . SER A 1 97 ? -8.616 4.003 26.932 1.00 53.72 97 SER A C 1
ATOM 748 O O . SER A 1 97 ? -9.843 4.069 26.952 1.00 53.72 97 SER A O 1
ATOM 750 N N . TYR A 1 98 ? -7.960 2.998 26.338 1.00 52.19 98 TYR A N 1
ATOM 751 C CA . TYR A 1 98 ? -8.588 1.871 25.647 1.00 52.19 98 TYR A CA 1
ATOM 752 C C . TYR A 1 98 ? -8.303 0.560 26.410 1.00 52.19 98 TYR A C 1
ATOM 754 O O . TYR A 1 98 ? -7.335 -0.138 26.121 1.00 52.19 98 TYR A O 1
ATOM 762 N N . PRO A 1 99 ? -9.108 0.208 27.432 1.00 46.38 99 PRO A N 1
ATOM 763 C CA . PRO A 1 99 ? -8.875 -0.958 28.283 1.00 46.38 99 PRO A CA 1
ATOM 764 C C . PRO A 1 99 ? -9.389 -2.251 27.627 1.00 46.38 99 PRO A C 1
ATOM 766 O O . PRO A 1 99 ? -10.180 -2.981 28.222 1.00 46.38 99 PRO A O 1
ATOM 769 N N . MET A 1 100 ? -8.981 -2.530 26.389 1.00 56.03 100 MET A N 1
ATOM 770 C CA . MET A 1 100 ? -9.360 -3.752 25.676 1.00 56.03 100 MET A CA 1
ATOM 771 C C . MET A 1 100 ? -8.134 -4.624 25.423 1.00 56.03 100 MET A C 1
ATOM 773 O O . MET A 1 100 ? -7.056 -4.136 25.088 1.00 56.03 100 MET A O 1
ATOM 777 N N . ALA A 1 101 ? -8.304 -5.935 25.605 1.00 63.78 101 ALA A N 1
ATOM 778 C CA . ALA A 1 101 ? -7.327 -6.924 25.166 1.00 63.78 101 ALA A CA 1
ATOM 779 C C . ALA A 1 101 ? -7.033 -6.736 23.661 1.00 63.78 101 ALA A C 1
ATOM 781 O O . ALA A 1 101 ? -7.916 -6.283 22.927 1.00 63.78 101 ALA A O 1
ATOM 782 N N . PRO A 1 102 ? -5.821 -7.068 23.179 1.00 72.19 102 PRO A N 1
ATOM 783 C CA . PRO A 1 102 ? -5.485 -6.897 21.769 1.00 72.19 102 PRO A CA 1
ATOM 784 C C . PRO A 1 102 ? -6.474 -7.669 20.883 1.00 72.19 102 PRO A C 1
ATOM 786 O O . PRO A 1 102 ? -6.625 -8.881 21.025 1.00 72.19 102 PRO A O 1
ATOM 789 N N . LEU A 1 103 ? -7.138 -6.961 19.961 1.00 83.62 103 LEU A N 1
ATOM 790 C CA . LEU A 1 103 ? -8.152 -7.535 19.061 1.00 83.62 103 LEU A CA 1
ATOM 791 C C . LEU A 1 103 ? -7.547 -8.422 17.965 1.00 83.62 103 LEU A C 1
ATOM 793 O O . LEU A 1 103 ? -8.272 -9.141 17.279 1.00 83.62 103 LEU A O 1
ATOM 797 N N . PHE A 1 104 ? -6.229 -8.370 17.788 1.00 90.81 104 PHE A N 1
ATOM 798 C CA . PHE A 1 104 ? -5.475 -9.222 16.882 1.00 90.81 104 PHE A CA 1
ATOM 799 C C . PHE A 1 104 ? -4.056 -9.438 17.402 1.00 90.81 104 PHE A C 1
ATOM 801 O O . PHE A 1 104 ? -3.540 -8.671 18.212 1.00 90.81 104 PHE A O 1
ATOM 808 N N . ASN A 1 105 ? -3.419 -10.501 16.924 1.00 89.50 105 ASN A N 1
ATOM 809 C CA . ASN A 1 105 ? -2.133 -10.987 17.430 1.00 89.50 105 ASN A CA 1
ATOM 810 C C . ASN A 1 105 ? -0.995 -10.736 16.442 1.00 89.50 105 ASN A C 1
ATOM 812 O O . ASN A 1 105 ? 0.181 -10.783 16.804 1.00 89.50 105 ASN A O 1
ATOM 816 N N . GLN A 1 106 ? -1.348 -10.529 15.176 1.00 94.19 106 GLN A N 1
ATOM 817 C CA . GLN A 1 106 ? -0.410 -10.448 14.072 1.00 94.19 106 GLN A CA 1
ATOM 818 C C . GLN A 1 106 ? -0.889 -9.452 13.032 1.00 94.19 106 GLN A C 1
ATOM 820 O O . GLN A 1 106 ? -2.092 -9.251 12.855 1.00 94.19 106 GLN A O 1
ATOM 825 N N . MET A 1 107 ? 0.055 -8.885 12.293 1.00 95.38 107 MET A N 1
ATOM 826 C CA . MET A 1 107 ? -0.246 -7.912 11.256 1.00 95.38 107 MET A CA 1
ATOM 827 C C . MET A 1 107 ? 0.527 -8.207 9.974 1.00 95.38 107 MET A C 1
ATOM 829 O O . MET A 1 107 ? 1.683 -8.626 10.015 1.00 95.38 107 MET A O 1
ATOM 833 N N . ILE A 1 108 ? -0.110 -7.972 8.830 1.00 97.38 108 ILE A N 1
ATOM 834 C CA . ILE A 1 108 ? 0.538 -7.988 7.518 1.00 97.38 108 ILE A CA 1
ATOM 835 C C . ILE A 1 108 ? 0.305 -6.625 6.862 1.00 97.38 108 ILE A C 1
ATOM 837 O O . ILE A 1 108 ? -0.838 -6.247 6.614 1.00 97.38 108 ILE A O 1
ATOM 841 N N . LEU A 1 109 ? 1.385 -5.894 6.590 1.00 96.69 109 LEU A N 1
ATOM 842 C CA . LEU A 1 109 ? 1.380 -4.582 5.944 1.00 96.69 109 LEU A CA 1
ATOM 843 C C . LEU A 1 109 ? 1.960 -4.702 4.533 1.00 96.69 109 LEU A C 1
ATOM 845 O O . LEU A 1 109 ? 3.165 -4.884 4.363 1.00 96.69 109 LEU A O 1
ATOM 849 N N . MET A 1 110 ? 1.113 -4.593 3.516 1.00 95.38 110 MET A N 1
ATOM 850 C CA . MET A 1 110 ? 1.517 -4.737 2.116 1.00 95.38 110 MET A CA 1
ATOM 851 C C . MET A 1 110 ? 1.442 -3.394 1.397 1.00 95.38 110 MET A C 1
ATOM 853 O O . MET A 1 110 ? 0.400 -2.742 1.424 1.00 95.38 110 MET A O 1
ATOM 857 N N . SER A 1 111 ? 2.530 -2.985 0.748 1.00 94.12 111 SER A N 1
ATOM 858 C CA . SER A 1 111 ? 2.611 -1.774 -0.075 1.00 94.12 111 SER A CA 1
ATOM 859 C C . SER A 1 111 ? 2.019 -0.534 0.611 1.00 94.12 111 SER A C 1
ATOM 861 O O . SER A 1 111 ? 1.228 0.207 0.031 1.00 94.12 111 SER A O 1
ATOM 863 N N . GLY A 1 112 ? 2.370 -0.325 1.884 1.00 90.75 112 GLY A N 1
ATOM 864 C CA . GLY A 1 112 ? 1.742 0.692 2.736 1.00 90.75 112 GLY A CA 1
ATOM 865 C C . GLY A 1 112 ? 2.106 2.144 2.425 1.00 90.75 112 GLY A C 1
ATOM 866 O O . GLY A 1 112 ? 1.447 3.052 2.927 1.00 90.75 112 GLY A O 1
ATOM 867 N N . GLY A 1 113 ? 3.125 2.368 1.597 1.00 87.50 113 GLY A N 1
ATOM 868 C CA . GLY A 1 113 ? 3.634 3.699 1.278 1.00 87.50 113 GLY A CA 1
ATOM 869 C C . GLY A 1 113 ? 4.042 4.510 2.514 1.00 87.50 113 GLY A C 1
ATOM 870 O O . GLY A 1 113 ? 4.419 3.947 3.547 1.00 87.50 113 GLY A O 1
ATOM 871 N N . ASP A 1 114 ? 3.950 5.838 2.423 1.00 84.69 114 ASP A N 1
ATOM 872 C CA . ASP A 1 114 ? 4.200 6.745 3.549 1.00 84.69 114 ASP A CA 1
ATOM 873 C C . ASP A 1 114 ? 3.032 6.802 4.541 1.00 84.69 114 ASP A C 1
ATOM 875 O O . ASP A 1 114 ? 2.194 7.700 4.479 1.00 84.69 114 ASP A O 1
ATOM 879 N N . ILE A 1 115 ? 2.982 5.841 5.472 1.00 83.69 115 ILE A N 1
ATOM 880 C CA . ILE A 1 115 ? 1.932 5.769 6.500 1.00 83.69 115 ILE A CA 1
ATOM 881 C C . ILE A 1 115 ? 1.842 7.062 7.327 1.00 83.69 115 ILE A C 1
ATOM 883 O O . ILE A 1 115 ? 0.731 7.481 7.643 1.00 83.69 115 ILE A O 1
ATOM 887 N N . GLU A 1 116 ? 2.959 7.730 7.638 1.00 76.88 116 GLU A N 1
ATOM 888 C CA . GLU A 1 116 ? 2.938 9.000 8.383 1.00 76.88 116 GLU A CA 1
ATOM 889 C C . GLU A 1 116 ? 2.187 10.078 7.588 1.00 76.88 116 GLU A C 1
ATOM 891 O O . GLU A 1 116 ? 1.314 10.749 8.132 1.00 76.88 116 GLU A O 1
ATOM 896 N N . LYS A 1 117 ? 2.445 10.180 6.278 1.00 76.69 117 LYS A N 1
ATOM 897 C CA . LYS A 1 117 ? 1.712 11.073 5.362 1.00 76.69 117 LYS A CA 1
ATOM 898 C C . LYS A 1 117 ? 0.248 10.659 5.165 1.00 76.69 117 LYS A C 1
ATOM 900 O O . LYS A 1 117 ? -0.595 11.516 4.909 1.00 76.69 117 LYS A O 1
ATOM 905 N N . GLN A 1 118 ? -0.066 9.363 5.250 1.00 76.06 118 GLN A N 1
ATOM 906 C CA . GLN A 1 118 ? -1.438 8.856 5.109 1.00 76.06 118 GLN A CA 1
ATOM 907 C C . GLN A 1 118 ? -2.322 9.114 6.318 1.00 76.06 118 GLN A C 1
ATOM 909 O O . GLN A 1 118 ? -3.548 9.147 6.188 1.00 76.06 118 GLN A O 1
ATOM 914 N N . VAL A 1 119 ? -1.716 9.266 7.488 1.00 79.00 119 VAL A N 1
ATOM 915 C CA . VAL A 1 119 ? -2.427 9.630 8.703 1.00 79.00 119 VAL A CA 1
ATOM 916 C C . VAL A 1 119 ? -2.391 11.144 8.827 1.00 79.00 119 VAL A C 1
ATOM 918 O O . VAL A 1 119 ? -1.488 11.728 9.421 1.00 79.00 119 VAL A O 1
ATOM 921 N N . ALA A 1 120 ? -3.376 11.787 8.205 1.00 72.00 120 ALA A N 1
ATOM 922 C CA . ALA A 1 120 ? -3.412 13.235 8.106 1.00 72.00 120 ALA A CA 1
ATOM 923 C C . ALA A 1 120 ? -3.576 13.881 9.496 1.00 72.00 120 ALA A C 1
ATOM 925 O O . ALA A 1 120 ? -4.408 13.428 10.299 1.00 72.00 120 ALA A O 1
ATOM 926 N N . PRO A 1 121 ? -2.839 14.973 9.786 1.00 78.88 121 PRO A N 1
ATOM 927 C CA . PRO A 1 121 ? -3.094 15.785 10.963 1.00 78.88 121 PRO A CA 1
ATOM 928 C C . PRO A 1 121 ? -4.564 16.191 11.008 1.00 78.88 121 PRO A C 1
ATOM 930 O O . PRO A 1 121 ? -5.129 16.613 9.995 1.00 78.88 121 PRO A O 1
ATOM 933 N N . LEU A 1 122 ? -5.175 16.114 12.192 1.00 83.75 122 LEU A N 1
ATOM 934 C CA . LEU A 1 122 ? -6.595 16.418 12.373 1.00 83.75 122 LEU A CA 1
ATOM 935 C C . LEU A 1 122 ? -6.992 17.763 11.737 1.00 83.75 122 LEU A C 1
ATOM 937 O O . LEU A 1 122 ? -7.998 17.839 11.040 1.00 83.75 122 LEU A O 1
ATOM 941 N N . ALA A 1 123 ? -6.162 18.797 11.901 1.00 83.62 123 ALA A N 1
ATOM 942 C CA . ALA A 1 123 ? -6.398 20.120 11.325 1.00 83.62 123 ALA A CA 1
ATOM 943 C C . ALA A 1 123 ? -6.508 20.110 9.787 1.00 83.62 123 ALA A C 1
ATOM 945 O O . ALA A 1 123 ? -7.350 20.811 9.229 1.00 83.62 123 ALA A O 1
ATOM 946 N N . GLN A 1 124 ? -5.706 19.293 9.096 1.00 81.25 124 GLN A N 1
ATOM 947 C CA . GLN A 1 124 ? -5.745 19.187 7.636 1.00 81.25 124 GLN A CA 1
ATOM 948 C C . GLN A 1 124 ? -7.030 18.498 7.161 1.00 81.25 124 GLN A C 1
ATOM 950 O O . GLN A 1 124 ? -7.658 18.960 6.208 1.00 81.25 124 GLN A O 1
ATOM 955 N N . VAL A 1 125 ? -7.454 17.431 7.850 1.00 86.06 125 VAL A N 1
ATOM 956 C CA . VAL A 1 125 ? -8.719 16.739 7.546 1.00 86.06 125 VAL A CA 1
ATOM 957 C C . VAL A 1 125 ? -9.913 17.656 7.793 1.00 86.06 125 VAL A C 1
ATOM 959 O O . VAL A 1 125 ? -10.856 17.669 6.998 1.00 86.06 125 VAL A O 1
ATOM 962 N N . GLN A 1 126 ? -9.868 18.453 8.862 1.00 88.38 126 GLN A N 1
ATOM 963 C CA . GLN A 1 126 ? -10.900 19.440 9.169 1.00 88.38 126 GLN A CA 1
ATOM 964 C C . GLN A 1 126 ? -10.994 20.519 8.097 1.00 88.38 126 GLN A C 1
ATOM 966 O O . GLN A 1 126 ? -12.092 20.842 7.647 1.00 88.38 126 GLN A O 1
ATOM 971 N N . GLU A 1 127 ? -9.858 21.027 7.627 1.00 86.38 127 GLU A N 1
ATOM 972 C CA . GLU A 1 127 ? -9.842 22.015 6.553 1.00 86.38 127 GLU A CA 1
ATOM 973 C C . GLU A 1 127 ? -10.384 21.442 5.240 1.00 86.38 127 GLU A C 1
ATOM 975 O O . GLU A 1 127 ? -11.293 22.013 4.638 1.00 86.38 127 GLU A O 1
ATOM 980 N N . ALA A 1 128 ? -9.925 20.252 4.842 1.00 86.00 128 ALA A N 1
ATOM 981 C CA . ALA A 1 128 ? -10.445 19.563 3.663 1.00 86.00 128 ALA A CA 1
ATOM 982 C C . ALA A 1 128 ? -11.967 19.325 3.756 1.00 86.00 128 ALA A C 1
ATOM 984 O O . ALA A 1 128 ? -12.698 19.474 2.774 1.00 86.00 128 ALA A O 1
ATOM 985 N N . SER A 1 129 ? -12.456 18.988 4.953 1.00 89.19 129 SER A N 1
ATOM 986 C CA . SER A 1 129 ? -13.880 18.788 5.226 1.00 89.19 129 SER A CA 1
ATOM 987 C C . SER A 1 129 ? -14.676 20.087 5.105 1.00 89.19 129 SER A C 1
AT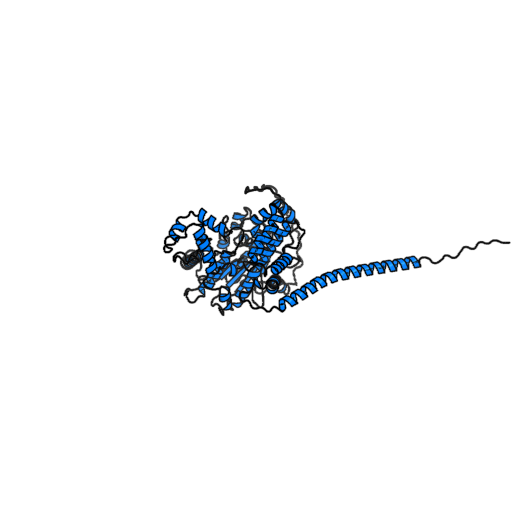OM 989 O O . SER A 1 129 ? -15.746 20.077 4.497 1.00 89.19 129 SER A O 1
ATOM 991 N N . ARG A 1 130 ? -14.155 21.220 5.598 1.00 87.94 130 ARG A N 1
ATOM 992 C CA . ARG A 1 130 ? -14.794 22.534 5.414 1.00 87.94 130 ARG A CA 1
ATOM 993 C C . ARG A 1 130 ? -14.920 22.887 3.942 1.00 87.94 130 ARG A C 1
ATOM 995 O O . ARG A 1 130 ? -16.022 23.203 3.504 1.00 87.94 130 ARG A O 1
ATOM 1002 N N . VAL A 1 131 ? -13.843 22.762 3.164 1.00 87.50 131 VAL A N 1
ATOM 1003 C CA . VAL A 1 131 ? -13.869 23.054 1.720 1.00 87.50 131 VAL A CA 1
ATOM 1004 C C . VAL A 1 131 ? -14.925 22.197 1.008 1.00 87.50 131 VAL A C 1
ATOM 1006 O O . VAL A 1 131 ? -15.692 22.709 0.191 1.00 87.50 131 VAL A O 1
ATOM 1009 N N . LEU A 1 132 ? -15.048 20.912 1.362 1.00 88.44 132 LEU A N 1
ATOM 1010 C CA . LEU A 1 132 ? -16.103 20.035 0.837 1.00 88.44 132 LEU A CA 1
ATOM 1011 C C . LEU A 1 132 ? -17.511 20.505 1.205 1.00 88.44 132 LEU A C 1
ATOM 1013 O O . LEU A 1 132 ? -18.387 20.560 0.340 1.00 88.44 132 LEU A O 1
ATOM 1017 N N . VAL A 1 133 ? -17.736 20.846 2.475 1.00 89.69 133 VAL A N 1
ATOM 1018 C CA . VAL A 1 133 ? -19.031 21.333 2.970 1.00 89.69 133 VAL A CA 1
ATOM 1019 C C . VAL A 1 133 ? -19.444 22.616 2.248 1.00 89.69 133 VAL A C 1
ATOM 1021 O O . VAL A 1 133 ? -20.595 22.730 1.815 1.00 89.69 133 VAL A O 1
ATOM 1024 N N . GLN A 1 134 ? -18.507 23.549 2.063 1.00 89.06 134 GLN A N 1
ATOM 1025 C CA . GLN A 1 134 ? -18.730 24.788 1.318 1.00 89.06 134 GLN A CA 1
ATOM 1026 C C . GLN A 1 134 ? -19.082 24.493 -0.144 1.00 89.06 134 GLN A C 1
ATOM 1028 O O . GLN A 1 134 ? -20.078 24.995 -0.665 1.00 89.06 134 GLN A O 1
ATOM 1033 N N . LYS A 1 135 ? -18.329 23.598 -0.795 1.00 89.00 135 LYS A N 1
ATOM 1034 C CA . LYS A 1 135 ? -18.539 23.215 -2.200 1.00 89.00 135 LYS A CA 1
ATOM 1035 C C . LYS A 1 135 ? -19.873 22.510 -2.444 1.00 89.00 135 LYS A C 1
ATOM 1037 O O . LYS A 1 135 ? -20.447 22.633 -3.523 1.00 89.00 135 LYS A O 1
ATOM 1042 N N . LEU A 1 136 ? -20.387 21.801 -1.440 1.00 91.00 136 LEU A N 1
ATOM 1043 C CA . LEU A 1 136 ? -21.716 21.187 -1.467 1.00 91.00 136 LEU A CA 1
ATOM 1044 C C . LEU A 1 136 ? -22.843 22.176 -1.132 1.00 91.00 136 LEU A C 1
ATOM 1046 O O . LEU A 1 136 ? -24.017 21.809 -1.231 1.00 91.00 136 LEU A O 1
ATOM 1050 N N . GLY A 1 137 ? -22.519 23.419 -0.763 1.00 90.31 137 GLY A N 1
ATOM 1051 C CA . GLY A 1 137 ? -23.492 24.427 -0.348 1.00 90.31 137 GLY A CA 1
ATOM 1052 C C . GLY A 1 137 ? -24.184 24.064 0.965 1.00 90.31 137 GLY A C 1
ATOM 1053 O O . GLY A 1 137 ? -25.365 24.355 1.125 1.00 90.31 137 GLY A O 1
ATOM 1054 N N . CYS A 1 138 ? -23.478 23.373 1.868 1.00 89.50 138 CYS A N 1
ATOM 1055 C CA . CYS A 1 138 ? -23.992 22.962 3.178 1.00 89.50 138 CYS A CA 1
ATOM 1056 C C . CYS A 1 138 ? -23.408 23.780 4.344 1.00 89.50 138 CYS A C 1
ATOM 1058 O O . CYS A 1 138 ? -23.490 23.364 5.501 1.00 89.50 138 CYS A O 1
ATOM 1060 N N . GLN A 1 139 ? -22.823 24.941 4.041 1.00 81.50 139 GLN A N 1
ATOM 1061 C CA . GLN A 1 139 ? -22.407 25.936 5.026 1.00 81.50 139 GLN A CA 1
ATOM 1062 C C . GLN A 1 139 ? -23.654 26.690 5.529 1.00 81.50 139 GLN A C 1
ATOM 1064 O O . GLN A 1 139 ? -24.241 27.482 4.798 1.00 81.50 139 GLN A O 1
ATOM 1069 N N . PHE A 1 140 ? -24.106 26.421 6.753 1.00 68.38 140 PHE A N 1
ATOM 1070 C CA . PHE A 1 140 ? -25.199 27.181 7.373 1.00 68.38 140 PHE A CA 1
ATOM 1071 C C . PHE A 1 140 ? -24.702 27.798 8.674 1.00 68.38 140 PHE A C 1
ATOM 1073 O O . PHE A 1 140 ? -24.081 27.112 9.484 1.00 68.38 140 PHE A O 1
ATOM 1080 N N . GLU A 1 141 ? -24.981 29.088 8.858 1.00 59.25 141 GLU A N 1
ATOM 1081 C CA . GLU A 1 141 ? -24.498 29.889 9.989 1.00 59.25 141 GLU A CA 1
ATOM 1082 C C . GLU A 1 141 ? -25.188 29.529 11.320 1.00 59.25 141 GLU A C 1
ATOM 1084 O O . GLU A 1 141 ? -24.629 29.759 12.390 1.00 59.25 141 GLU A O 1
ATOM 1089 N N . GLU A 1 142 ? -26.365 28.890 11.293 1.00 54.56 142 GLU A N 1
ATOM 1090 C CA . GLU A 1 142 ? -27.107 28.550 12.512 1.00 54.56 142 GLU A CA 1
ATOM 1091 C C . GLU A 1 142 ? -26.768 27.141 13.048 1.00 54.56 142 GLU A C 1
ATOM 1093 O O . GLU A 1 142 ? -27.365 26.121 12.689 1.00 54.56 142 GLU A O 1
ATOM 1098 N N . ASN A 1 143 ? -25.822 27.106 13.995 1.00 59.00 143 ASN A N 1
ATOM 1099 C CA . ASN A 1 143 ? -25.599 26.043 14.993 1.00 59.00 143 ASN A CA 1
ATOM 1100 C C . ASN A 1 143 ? -25.209 24.639 14.491 1.00 59.00 143 ASN A C 1
ATOM 1102 O O . ASN A 1 143 ? -25.390 23.665 15.226 1.00 59.00 143 ASN A O 1
ATOM 1106 N N . GLY A 1 144 ? -24.709 24.485 13.261 1.00 63.28 144 GLY A N 1
ATOM 1107 C CA . GLY A 1 144 ? -24.158 23.219 12.749 1.00 63.28 144 GLY A CA 1
ATOM 1108 C C . GLY A 1 144 ? -25.180 22.093 12.515 1.00 63.28 144 GLY A C 1
ATOM 1109 O O . GLY A 1 144 ? -24.952 21.239 11.661 1.00 63.28 144 GLY A O 1
ATOM 1110 N N . LYS A 1 145 ? -26.345 22.091 13.179 1.00 67.00 145 LYS A N 1
ATOM 1111 C CA . LYS A 1 145 ? -27.390 21.049 13.074 1.00 67.00 145 LYS A CA 1
ATOM 1112 C C . LYS A 1 145 ? -27.932 20.881 11.651 1.00 67.00 145 LYS A C 1
ATOM 1114 O O . LYS A 1 145 ? -28.253 19.769 11.239 1.00 67.00 145 LYS A O 1
ATOM 1119 N N . GLN A 1 146 ? -28.012 21.968 10.884 1.00 80.62 146 GLN A N 1
ATOM 1120 C CA . GLN A 1 146 ? -28.497 21.931 9.500 1.00 80.62 146 GLN A CA 1
ATOM 1121 C C . GLN A 1 146 ? -27.452 21.382 8.512 1.00 80.62 146 GLN A C 1
ATOM 1123 O O . GLN A 1 146 ? -27.828 20.863 7.460 1.00 80.62 146 GLN A O 1
ATOM 1128 N N . MET A 1 147 ? -26.159 21.414 8.864 1.00 87.19 147 MET A N 1
ATOM 1129 C CA . MET A 1 147 ? -25.063 20.953 8.001 1.00 87.19 147 MET A CA 1
ATOM 1130 C C . MET A 1 147 ? -25.221 19.475 7.642 1.00 87.19 147 MET A C 1
ATOM 1132 O O . MET A 1 147 ? -25.228 19.114 6.468 1.00 87.19 147 MET A O 1
ATOM 1136 N N . VAL A 1 148 ? -25.412 18.618 8.647 1.00 88.25 148 VAL A N 1
ATOM 1137 C CA . VAL A 1 148 ? -25.538 17.168 8.447 1.00 88.25 148 VAL A CA 1
ATOM 1138 C C . VAL A 1 148 ? -26.802 16.823 7.665 1.00 88.25 148 VAL A C 1
ATOM 1140 O O . VAL A 1 148 ? -26.754 15.982 6.770 1.00 88.25 148 VAL A O 1
ATOM 1143 N N . SER A 1 149 ? -27.922 17.492 7.958 1.00 89.19 149 SER A N 1
ATOM 1144 C CA . SER A 1 149 ? -29.174 17.309 7.213 1.00 89.19 149 SER A CA 1
ATOM 1145 C C . SER A 1 149 ? -29.000 17.651 5.729 1.00 89.19 149 SER A C 1
ATOM 1147 O O . SER A 1 149 ? -29.412 16.883 4.862 1.00 89.19 149 SER A O 1
ATOM 1149 N N . CYS A 1 150 ? -28.301 18.749 5.424 1.00 91.31 150 CYS A N 1
ATOM 1150 C CA . CYS A 1 150 ? -27.965 19.111 4.050 1.00 91.31 150 CYS A CA 1
ATOM 1151 C C . CYS A 1 150 ? -27.028 18.105 3.385 1.00 91.31 150 CYS A C 1
ATOM 1153 O O . CYS A 1 150 ? -27.296 17.687 2.266 1.00 91.31 150 CYS A O 1
ATOM 1155 N N . LEU A 1 151 ? -25.954 17.672 4.052 1.00 91.69 151 LEU A N 1
ATOM 1156 C CA . LEU A 1 151 ? -25.040 16.677 3.483 1.00 91.69 151 LEU A CA 1
ATOM 1157 C C . LEU A 1 151 ? -25.773 15.364 3.173 1.00 91.69 151 LEU A C 1
ATOM 1159 O O . LEU A 1 151 ? -25.576 14.791 2.105 1.00 91.69 151 LEU A O 1
ATOM 1163 N N . ARG A 1 152 ? -26.666 14.925 4.072 1.00 91.62 152 ARG A N 1
ATOM 1164 C CA . ARG A 1 152 ? -27.512 13.734 3.887 1.00 91.62 152 ARG A CA 1
ATOM 1165 C C . ARG A 1 152 ? -28.574 13.911 2.792 1.00 91.62 152 ARG A C 1
ATOM 1167 O O . ARG A 1 152 ? -29.063 12.904 2.288 1.00 91.62 152 ARG A O 1
ATOM 1174 N N . SER A 1 153 ? -28.929 15.143 2.412 1.00 94.00 153 SER A N 1
ATOM 1175 C CA . SER A 1 153 ? -29.872 15.409 1.315 1.00 94.00 153 SER A CA 1
ATOM 1176 C C . SER A 1 153 ? -29.212 15.466 -0.067 1.00 94.00 153 SER A C 1
ATOM 1178 O O . SER A 1 153 ? -29.915 15.403 -1.077 1.00 94.00 153 SER A O 1
ATOM 1180 N N . LYS A 1 154 ? -27.875 15.557 -0.145 1.00 94.88 154 LYS A N 1
ATOM 1181 C CA . LYS A 1 154 ? -27.140 15.528 -1.419 1.00 94.88 154 LYS A CA 1
ATOM 1182 C C . LYS A 1 154 ? -27.130 14.129 -2.022 1.00 94.88 154 LYS A C 1
ATOM 1184 O O . LYS A 1 154 ? -27.071 13.120 -1.320 1.00 94.88 154 LYS A O 1
ATOM 1189 N N . SER A 1 155 ? -27.127 14.067 -3.352 1.00 95.69 155 SER A N 1
ATOM 1190 C CA . SER A 1 155 ? -26.947 12.797 -4.047 1.00 95.69 155 SER A CA 1
ATOM 1191 C C . SER A 1 155 ? -25.516 12.282 -3.860 1.00 95.69 155 SER A C 1
ATOM 1193 O O . SER A 1 155 ? -24.563 13.061 -3.782 1.00 95.69 155 SER A O 1
ATOM 1195 N N . VAL A 1 156 ? -25.342 10.957 -3.863 1.00 93.00 156 VAL A N 1
ATOM 1196 C CA . VAL A 1 156 ? -24.008 10.332 -3.816 1.00 93.00 156 VAL A CA 1
ATOM 1197 C C . VAL A 1 156 ? -23.123 10.842 -4.957 1.00 93.00 156 VAL A C 1
ATOM 1199 O O . VAL A 1 156 ? -21.936 11.078 -4.752 1.00 93.00 156 VAL A O 1
ATOM 1202 N N . SER A 1 157 ? -23.692 11.066 -6.148 1.00 92.75 157 SER A N 1
ATOM 1203 C CA . SER A 1 157 ? -22.929 11.583 -7.286 1.00 92.75 157 SER A CA 1
ATOM 1204 C C . SER A 1 157 ? -22.395 12.991 -7.041 1.00 92.75 157 SER A C 1
ATOM 1206 O O . SER A 1 157 ? -21.271 13.264 -7.453 1.00 92.75 157 SER A O 1
ATOM 1208 N N . ASP A 1 158 ? -23.172 13.884 -6.429 1.00 92.69 158 ASP A N 1
ATOM 1209 C CA . ASP A 1 158 ? -22.729 15.263 -6.184 1.00 92.69 158 ASP A CA 1
ATOM 1210 C C . ASP A 1 158 ? -21.643 15.298 -5.113 1.00 92.69 158 ASP A C 1
ATOM 1212 O O . ASP A 1 158 ? -20.642 15.997 -5.256 1.00 92.69 158 ASP A O 1
ATOM 1216 N N . VAL A 1 159 ? -21.814 14.475 -4.078 1.00 91.12 159 VAL A N 1
ATOM 1217 C CA . VAL A 1 159 ? -20.836 14.284 -3.007 1.00 91.12 159 VAL A CA 1
ATOM 1218 C C . VAL A 1 159 ? -19.505 13.769 -3.559 1.00 91.12 159 VAL A C 1
ATOM 1220 O O . VAL A 1 159 ? -18.457 14.335 -3.253 1.00 91.12 159 VAL A O 1
ATOM 1223 N N . LEU A 1 160 ? -19.533 12.744 -4.416 1.00 88.06 160 LEU A N 1
ATOM 1224 C CA . LEU A 1 160 ? -18.319 12.198 -5.024 1.00 88.06 160 LEU A CA 1
ATOM 1225 C C . LEU A 1 160 ? -17.677 13.166 -6.023 1.00 88.06 160 LEU A C 1
ATOM 1227 O O . LEU A 1 160 ? -16.466 13.320 -5.993 1.00 88.06 160 LEU A O 1
ATOM 1231 N N . LYS A 1 161 ? -18.453 13.903 -6.828 1.00 87.19 161 LYS A N 1
ATOM 1232 C CA . LYS A 1 161 ? -17.901 14.951 -7.708 1.00 87.19 161 LYS A CA 1
ATOM 1233 C C . LYS A 1 161 ? -17.248 16.086 -6.919 1.00 87.19 161 LYS A C 1
ATOM 1235 O O . LYS A 1 161 ? -16.222 16.617 -7.338 1.00 87.19 161 LYS A O 1
ATOM 1240 N N . ALA A 1 162 ? -17.839 16.485 -5.791 1.00 87.12 162 ALA A N 1
ATOM 1241 C CA . ALA A 1 162 ? -17.244 17.481 -4.904 1.00 87.12 162 ALA A CA 1
ATOM 1242 C C . ALA A 1 162 ? -15.938 16.963 -4.288 1.00 87.12 162 ALA A C 1
ATOM 1244 O O . ALA A 1 162 ? -14.949 17.693 -4.282 1.00 87.12 162 ALA A O 1
ATOM 1245 N N . PHE A 1 163 ? -15.918 15.701 -3.852 1.00 84.75 163 PHE A N 1
ATOM 1246 C CA . PHE A 1 163 ? -14.701 15.015 -3.428 1.00 84.75 163 PHE A CA 1
ATOM 1247 C C . PHE A 1 163 ? -13.648 15.022 -4.539 1.00 84.75 163 PHE A C 1
ATOM 1249 O O . PHE A 1 163 ? -12.616 15.663 -4.375 1.00 84.75 163 PHE A O 1
ATOM 1256 N N . ASP A 1 164 ? -13.933 14.437 -5.698 1.00 79.12 164 ASP A N 1
ATOM 1257 C CA . ASP A 1 164 ? -12.983 14.331 -6.807 1.00 79.12 164 ASP A CA 1
ATOM 1258 C C . ASP A 1 164 ? -12.406 15.693 -7.208 1.00 79.12 164 ASP A C 1
ATOM 1260 O O . ASP A 1 164 ? -11.202 15.809 -7.375 1.00 79.12 164 ASP A O 1
ATOM 1264 N N . SER A 1 165 ? -13.219 16.753 -7.229 1.00 77.25 165 SER A N 1
ATOM 1265 C CA . SER A 1 165 ? -12.762 18.102 -7.590 1.00 77.25 165 SER A CA 1
ATOM 1266 C C . SER A 1 165 ? -11.793 18.774 -6.602 1.00 77.25 165 SER A C 1
ATOM 1268 O O . SER A 1 165 ? -11.097 19.713 -6.976 1.00 77.25 165 SER A O 1
ATOM 1270 N N . ILE A 1 166 ? -11.777 18.353 -5.334 1.00 71.25 166 ILE A N 1
ATOM 1271 C CA . ILE A 1 166 ? -10.831 18.865 -4.323 1.00 71.25 166 ILE A CA 1
ATOM 1272 C C . ILE A 1 166 ? -9.547 18.034 -4.333 1.00 71.25 166 ILE A C 1
ATOM 1274 O O . ILE A 1 166 ? -8.474 18.542 -4.024 1.00 71.25 166 ILE A O 1
ATOM 1278 N N . TYR A 1 167 ? -9.657 16.774 -4.749 1.00 67.19 167 TYR A N 1
ATOM 1279 C CA . TYR A 1 167 ? -8.536 15.859 -4.953 1.00 67.19 167 TYR A CA 1
ATOM 1280 C C . TYR A 1 167 ? -7.952 15.931 -6.377 1.00 67.19 167 TYR A C 1
ATOM 1282 O O . TYR A 1 167 ? -6.981 15.232 -6.679 1.00 67.19 167 TYR A O 1
ATOM 1290 N N . ASP A 1 168 ? -8.550 16.755 -7.243 1.00 52.88 168 ASP A N 1
ATOM 1291 C CA . ASP A 1 168 ? -8.406 16.729 -8.697 1.00 52.88 168 ASP A CA 1
ATOM 1292 C C . ASP A 1 168 ? -6.980 17.075 -9.137 1.00 52.88 168 ASP A C 1
ATOM 1294 O O . ASP A 1 168 ? -6.446 18.141 -8.828 1.00 52.88 168 ASP A O 1
ATOM 1298 N N . HIS A 1 169 ? -6.388 16.178 -9.926 1.00 50.19 169 HIS A N 1
ATOM 1299 C CA . HIS A 1 169 ? -5.077 16.321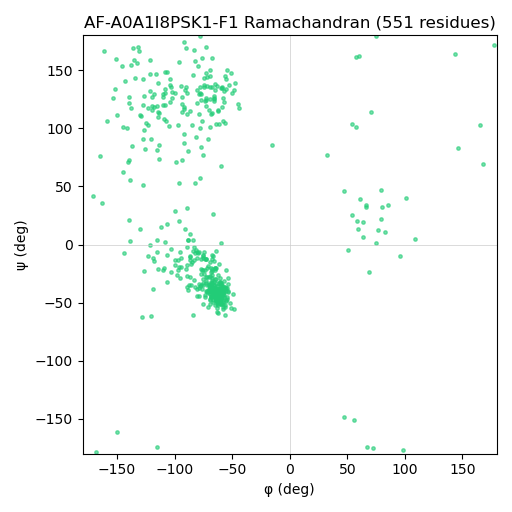 -10.571 1.00 50.19 169 HIS A CA 1
ATOM 1300 C C . HIS A 1 169 ? -3.860 16.373 -9.634 1.00 50.19 169 HIS A C 1
ATOM 1302 O O . HIS A 1 169 ? -2.878 17.037 -9.942 1.00 50.19 169 HIS A O 1
ATOM 1308 N N . GLY A 1 170 ? -3.866 15.658 -8.506 1.00 45.19 170 GLY A N 1
ATOM 1309 C CA . GLY A 1 170 ? -2.626 15.421 -7.753 1.00 45.19 170 GLY A CA 1
ATOM 1310 C C . GLY A 1 170 ? -2.129 16.610 -6.928 1.00 45.19 170 GLY A C 1
ATOM 1311 O O . GLY A 1 170 ? -1.019 16.556 -6.402 1.00 45.19 170 GLY A O 1
ATOM 1312 N N . ASN A 1 171 ? -2.947 17.649 -6.739 1.00 49.06 171 ASN A N 1
ATOM 1313 C CA . ASN A 1 171 ? -2.692 18.654 -5.713 1.00 49.06 171 ASN A CA 1
ATOM 1314 C C . ASN A 1 171 ? -3.040 18.052 -4.338 1.00 49.06 171 ASN A C 1
ATOM 1316 O O . ASN A 1 171 ? -4.105 18.296 -3.780 1.00 49.06 171 ASN A O 1
ATOM 1320 N N . GLY A 1 172 ? -2.154 17.198 -3.815 1.00 52.31 172 GLY A N 1
ATOM 1321 C CA . GLY A 1 172 ? -2.293 16.476 -2.541 1.00 52.31 172 GLY A CA 1
ATOM 1322 C C . GLY A 1 172 ? -2.274 17.359 -1.286 1.00 52.31 172 GLY A C 1
ATOM 1323 O O . GLY A 1 172 ? -1.878 16.896 -0.221 1.00 52.31 172 GLY A O 1
ATOM 1324 N N . THR A 1 173 ? -2.660 18.631 -1.403 1.00 52.31 173 THR A N 1
ATOM 1325 C CA . THR A 1 173 ? -2.694 19.614 -0.313 1.00 52.31 173 THR A CA 1
ATOM 1326 C C . THR A 1 173 ? -3.835 19.356 0.672 1.00 52.31 173 THR A C 1
ATOM 1328 O O . THR A 1 173 ? -3.681 19.637 1.860 1.00 52.31 173 THR A O 1
ATOM 1331 N N . PHE A 1 174 ? -4.937 18.748 0.228 1.00 62.59 174 PHE A N 1
ATOM 1332 C CA . PHE A 1 174 ? -6.056 18.360 1.089 1.00 62.59 174 PHE A CA 1
ATOM 1333 C C . PHE A 1 174 ? -6.179 16.836 1.118 1.00 62.59 174 PHE A C 1
ATOM 1335 O O . PHE A 1 174 ? -6.530 16.226 0.113 1.00 62.59 174 PHE A O 1
ATOM 1342 N N . HIS A 1 175 ? -5.855 16.218 2.260 1.00 71.50 175 HIS A N 1
ATOM 1343 C CA . HIS A 1 175 ? -5.962 14.772 2.487 1.00 71.50 175 HIS A CA 1
ATOM 1344 C C . HIS A 1 175 ? -7.117 14.454 3.451 1.00 71.50 175 HIS A C 1
ATOM 1346 O O . HIS A 1 175 ? -7.290 15.114 4.472 1.00 71.50 175 HIS A O 1
ATOM 1352 N N . LEU A 1 176 ? -7.924 13.452 3.094 1.00 80.12 176 LEU A N 1
ATOM 1353 C CA . LEU A 1 176 ? -9.057 12.900 3.830 1.00 80.12 176 LEU A CA 1
ATOM 1354 C C . LEU A 1 176 ? -8.786 11.417 3.918 1.00 80.12 176 LEU A C 1
ATOM 1356 O O . LEU A 1 176 ? -9.053 10.642 2.992 1.00 80.12 176 LEU A O 1
ATOM 1360 N N . GLY A 1 177 ? -8.258 11.053 5.065 1.00 84.62 177 GLY A N 1
ATOM 1361 C CA . GLY A 1 177 ? -8.022 9.689 5.455 1.00 84.62 177 GLY A CA 1
ATOM 1362 C C . GLY A 1 177 ? -8.133 9.573 6.965 1.00 84.62 177 GLY A C 1
ATOM 1363 O O . GLY A 1 177 ? -8.738 10.437 7.612 1.00 84.62 177 GLY A O 1
ATOM 1364 N N . PRO A 1 178 ? -7.581 8.498 7.535 1.00 87.69 178 PRO A N 1
ATOM 1365 C CA . PRO A 1 178 ? -7.569 8.346 8.975 1.00 87.69 178 PRO A CA 1
ATOM 1366 C C . PRO A 1 178 ? -6.811 9.512 9.616 1.00 87.69 178 PRO A C 1
ATOM 1368 O O . PRO A 1 178 ? -5.732 9.889 9.168 1.00 87.69 178 PRO A O 1
ATOM 1371 N N . SER A 1 179 ? -7.386 10.072 10.673 1.00 85.88 179 SER A N 1
ATOM 1372 C CA . SER A 1 179 ? -6.803 11.175 11.438 1.00 85.88 179 SER A CA 1
ATOM 1373 C C . SER A 1 179 ? -6.630 10.776 12.893 1.00 85.88 179 SER A C 1
ATOM 1375 O O . SER A 1 179 ? -7.432 10.028 13.447 1.00 85.88 179 SER A O 1
ATOM 1377 N N . ILE A 1 180 ? -5.597 11.286 13.544 1.00 79.06 180 ILE A N 1
ATOM 1378 C CA . ILE A 1 180 ? -5.410 11.135 14.987 1.00 79.06 180 ILE A CA 1
ATOM 1379 C C . ILE A 1 180 ? -5.059 12.494 15.591 1.00 79.06 180 ILE A C 1
ATOM 1381 O O . ILE A 1 180 ? -4.574 13.391 14.902 1.00 79.06 180 ILE A O 1
ATOM 1385 N N . ALA A 1 181 ? -5.333 12.662 16.884 1.00 73.19 181 ALA A N 1
ATOM 1386 C CA . ALA A 1 181 ? -5.060 13.913 17.594 1.00 73.19 181 ALA A CA 1
ATOM 1387 C C . ALA A 1 181 ? -3.561 14.145 17.877 1.00 73.19 181 ALA A C 1
ATOM 1389 O O . ALA A 1 181 ? -3.175 15.246 18.257 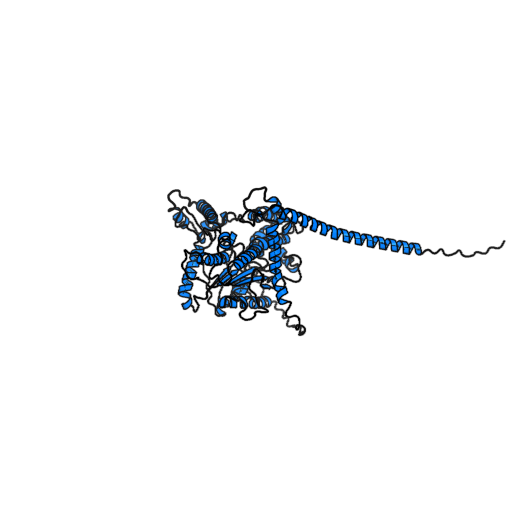1.00 73.19 181 ALA A O 1
ATOM 1390 N N . TYR A 1 182 ? -2.727 13.117 17.704 1.00 71.81 182 TYR A N 1
ATOM 1391 C CA . TYR A 1 182 ? -1.304 13.115 18.045 1.00 71.81 182 TYR A CA 1
ATOM 1392 C C . TYR A 1 182 ? -0.460 12.824 16.804 1.00 71.81 182 TYR A C 1
ATOM 1394 O O . TYR A 1 182 ? -0.949 12.230 15.852 1.00 71.81 182 TYR A O 1
ATOM 1402 N N . ASN A 1 183 ? 0.818 13.185 16.808 1.00 72.00 183 ASN A N 1
ATOM 1403 C CA . ASN A 1 183 ? 1.710 12.845 15.703 1.00 72.00 183 ASN A CA 1
ATOM 1404 C C . ASN A 1 183 ? 2.167 11.376 15.810 1.00 72.00 183 ASN A C 1
ATOM 1406 O O . ASN A 1 183 ? 2.655 10.956 16.862 1.00 72.00 183 ASN A O 1
ATOM 1410 N N . LEU A 1 184 ? 2.045 10.597 14.727 1.00 74.00 184 LEU A N 1
ATOM 1411 C CA . LEU A 1 184 ? 2.564 9.222 14.679 1.00 74.00 184 LEU A CA 1
ATOM 1412 C C . LEU A 1 184 ? 4.072 9.164 14.942 1.00 74.00 184 LEU A C 1
ATOM 1414 O O . LEU A 1 184 ? 4.533 8.256 15.627 1.00 74.00 184 LEU A O 1
ATOM 1418 N N . ALA A 1 185 ? 4.836 10.145 14.458 1.00 71.50 185 ALA A N 1
ATOM 1419 C CA . ALA A 1 185 ? 6.269 10.206 14.719 1.00 71.50 185 ALA A CA 1
ATOM 1420 C C . ALA A 1 185 ? 6.558 10.378 16.219 1.00 71.50 185 ALA A C 1
ATOM 1422 O O . ALA A 1 185 ? 7.461 9.738 16.751 1.00 71.50 185 ALA A O 1
ATOM 1423 N N . ASP A 1 186 ? 5.757 11.180 16.927 1.00 70.75 186 ASP A N 1
ATOM 1424 C CA . ASP A 1 186 ? 5.896 11.358 18.377 1.00 70.75 186 ASP A CA 1
ATOM 1425 C C . ASP A 1 186 ? 5.516 10.082 19.128 1.00 70.75 186 ASP A C 1
ATOM 1427 O O . ASP A 1 186 ? 6.168 9.726 20.101 1.00 70.75 186 ASP A O 1
ATOM 1431 N N . ILE A 1 187 ? 4.504 9.354 18.655 1.00 70.69 187 ILE A N 1
ATOM 1432 C CA . ILE A 1 187 ? 4.131 8.022 19.154 1.00 70.69 187 ILE A CA 1
ATOM 1433 C C . ILE A 1 187 ? 5.305 7.047 18.985 1.00 70.69 187 ILE A C 1
ATOM 1435 O O . ILE A 1 187 ? 5.657 6.346 19.934 1.00 70.69 187 ILE A O 1
ATOM 1439 N N . PHE A 1 188 ? 5.949 7.042 17.816 1.00 71.44 188 PHE A N 1
ATOM 1440 C CA . PHE A 1 188 ? 7.112 6.198 17.538 1.00 71.44 188 PHE A CA 1
ATOM 1441 C C . PHE A 1 188 ? 8.355 6.580 18.347 1.00 71.44 188 PHE A C 1
ATOM 1443 O O . PHE A 1 188 ? 9.130 5.698 18.713 1.00 71.44 188 PHE A O 1
ATOM 1450 N N . ASN A 1 189 ? 8.529 7.863 18.664 1.00 67.06 189 ASN A N 1
ATOM 1451 C CA . ASN A 1 189 ? 9.687 8.363 19.405 1.00 67.06 189 ASN A CA 1
ATOM 1452 C C . ASN A 1 189 ? 9.510 8.311 20.935 1.00 67.06 189 ASN A C 1
ATOM 1454 O O . ASN A 1 189 ? 10.484 8.075 21.647 1.00 67.06 189 ASN A O 1
ATOM 1458 N N . ASN A 1 190 ? 8.294 8.535 21.447 1.00 60.91 190 ASN A N 1
ATOM 1459 C CA . ASN A 1 190 ? 8.028 8.702 22.882 1.00 60.91 190 ASN A CA 1
ATOM 1460 C C . ASN A 1 190 ? 7.552 7.420 23.578 1.00 60.91 190 ASN A C 1
ATOM 1462 O O . ASN A 1 190 ? 7.695 7.316 24.797 1.00 60.91 190 ASN A O 1
ATOM 1466 N N . MET A 1 191 ? 6.995 6.437 22.858 1.00 58.44 191 MET A N 1
ATOM 1467 C CA . MET A 1 191 ? 6.651 5.149 23.470 1.00 58.44 191 MET A CA 1
ATOM 1468 C C . MET A 1 191 ? 7.886 4.256 23.552 1.00 58.44 191 MET A C 1
ATOM 1470 O O . MET A 1 191 ? 8.207 3.493 22.643 1.00 58.44 191 MET A O 1
ATOM 1474 N N . THR A 1 192 ? 8.578 4.334 24.686 1.00 54.19 192 THR A N 1
ATOM 1475 C CA . THR A 1 192 ? 9.584 3.350 25.080 1.00 54.19 192 THR A CA 1
ATOM 1476 C C . THR A 1 192 ? 8.916 1.982 25.225 1.00 54.19 192 THR A C 1
ATOM 1478 O O . THR A 1 192 ? 8.237 1.746 26.217 1.00 54.19 192 THR A O 1
ATOM 1481 N N . ILE A 1 193 ? 9.129 1.106 24.240 1.00 57.09 193 ILE A N 1
ATOM 1482 C CA . ILE A 1 193 ? 8.685 -0.297 24.190 1.00 57.09 193 ILE A CA 1
ATOM 1483 C C . ILE A 1 193 ? 7.161 -0.451 24.323 1.00 57.09 193 ILE A C 1
ATOM 1485 O O . ILE A 1 193 ? 6.605 -0.446 25.419 1.00 57.09 193 ILE A O 1
ATOM 1489 N N . MET A 1 194 ? 6.472 -0.658 23.198 1.00 64.12 194 MET A N 1
ATOM 1490 C CA . MET A 1 194 ? 5.058 -1.044 23.239 1.00 64.12 194 MET A CA 1
ATOM 1491 C C . MET A 1 194 ? 4.933 -2.469 23.783 1.00 64.12 194 MET A C 1
ATOM 1493 O O . MET A 1 194 ? 5.545 -3.405 23.261 1.00 64.12 194 MET A O 1
ATOM 1497 N N . ASN A 1 195 ? 4.126 -2.643 24.828 1.00 63.03 195 ASN A N 1
ATOM 1498 C CA . ASN A 1 195 ? 3.850 -3.961 25.383 1.00 63.03 195 ASN A CA 1
ATOM 1499 C C . ASN A 1 195 ? 2.953 -4.743 24.414 1.00 63.03 195 ASN A C 1
ATOM 1501 O O . ASN A 1 195 ? 1.959 -4.225 23.913 1.00 63.03 195 ASN A O 1
ATOM 1505 N N . ASN A 1 196 ? 3.271 -6.020 24.190 1.00 73.50 196 ASN A N 1
ATOM 1506 C CA . ASN A 1 196 ? 2.486 -6.920 23.333 1.00 73.50 196 ASN A CA 1
ATOM 1507 C C . ASN A 1 196 ? 2.373 -6.462 21.866 1.00 73.50 196 ASN A C 1
ATOM 1509 O O . ASN A 1 196 ? 1.315 -6.609 21.253 1.00 73.50 196 ASN A O 1
ATOM 1513 N N . ALA A 1 197 ? 3.448 -5.916 21.290 1.00 82.44 197 ALA A N 1
ATOM 1514 C CA . ALA A 1 197 ? 3.474 -5.641 19.858 1.00 82.44 197 ALA A CA 1
ATOM 1515 C C . ALA A 1 197 ? 3.243 -6.932 19.037 1.00 82.44 197 ALA A C 1
ATOM 1517 O O . ALA A 1 197 ? 3.840 -7.965 19.354 1.00 82.44 197 ALA A O 1
ATOM 1518 N N . PRO A 1 198 ? 2.390 -6.904 17.997 1.00 89.38 198 PRO A N 1
ATOM 1519 C CA . PRO A 1 198 ? 2.112 -8.076 17.183 1.00 89.38 198 PRO A CA 1
ATOM 1520 C C . PRO A 1 198 ? 3.314 -8.417 16.302 1.00 89.38 198 PRO A C 1
ATOM 1522 O O . PRO A 1 198 ? 3.973 -7.527 15.750 1.00 89.38 198 PRO A O 1
ATOM 1525 N N . ASN A 1 199 ? 3.554 -9.712 16.083 1.00 93.56 199 ASN A N 1
ATOM 1526 C CA . ASN A 1 199 ? 4.462 -10.122 15.014 1.00 93.56 199 ASN A CA 1
ATOM 1527 C C . ASN A 1 199 ? 3.948 -9.540 13.695 1.00 93.56 199 ASN A C 1
ATOM 1529 O O . ASN A 1 199 ? 2.755 -9.628 13.386 1.00 93.56 199 ASN A O 1
ATOM 1533 N N . THR A 1 200 ? 4.847 -8.928 12.930 1.00 95.31 200 THR A N 1
ATOM 1534 C CA . THR A 1 200 ? 4.475 -8.121 11.766 1.00 95.31 200 THR A CA 1
ATOM 1535 C C . THR A 1 200 ? 5.222 -8.593 10.529 1.00 95.31 200 THR A C 1
ATOM 1537 O O . THR A 1 200 ? 6.445 -8.683 10.527 1.00 95.31 200 THR A O 1
ATOM 1540 N N . MET A 1 201 ? 4.498 -8.864 9.447 1.00 96.38 201 MET A N 1
ATOM 1541 C CA . MET A 1 201 ? 5.078 -9.048 8.121 1.00 96.38 201 MET A CA 1
ATOM 1542 C C . MET A 1 201 ? 4.859 -7.778 7.309 1.00 96.38 201 MET A C 1
ATOM 1544 O O . MET A 1 201 ? 3.746 -7.265 7.254 1.00 96.38 201 MET A O 1
ATOM 1548 N N . MET A 1 202 ? 5.904 -7.266 6.674 1.00 96.00 202 MET A N 1
ATOM 1549 C CA . MET A 1 202 ? 5.835 -6.073 5.841 1.00 96.00 202 MET A CA 1
ATOM 1550 C C . MET A 1 202 ? 6.429 -6.360 4.470 1.00 96.00 202 MET A C 1
ATOM 1552 O O . MET A 1 202 ? 7.456 -7.031 4.370 1.00 96.00 202 MET A O 1
ATOM 1556 N N . GLY A 1 203 ? 5.850 -5.806 3.416 1.00 95.06 203 GLY A N 1
ATOM 1557 C CA . GLY A 1 203 ? 6.497 -5.858 2.114 1.00 95.06 203 GLY A CA 1
ATOM 1558 C C . GLY A 1 203 ? 5.977 -4.841 1.127 1.00 95.06 203 GLY A C 1
ATOM 1559 O O . GLY A 1 203 ? 4.951 -4.202 1.349 1.00 95.06 203 GLY A O 1
ATOM 1560 N N . ILE A 1 204 ? 6.736 -4.692 0.053 1.00 94.81 204 ILE A N 1
ATOM 1561 C CA . ILE A 1 204 ? 6.459 -3.805 -1.076 1.00 94.81 204 ILE A CA 1
ATOM 1562 C C . ILE A 1 204 ? 6.753 -4.550 -2.382 1.00 94.81 204 ILE A C 1
ATOM 1564 O O . ILE A 1 204 ? 7.358 -5.629 -2.375 1.00 94.81 204 ILE A O 1
ATOM 1568 N N . THR A 1 205 ? 6.337 -3.974 -3.503 1.00 92.75 205 THR A N 1
ATOM 1569 C CA . THR A 1 205 ? 6.692 -4.436 -4.851 1.00 92.75 205 THR A CA 1
ATOM 1570 C C . THR A 1 205 ? 7.885 -3.646 -5.402 1.00 92.75 205 THR A C 1
ATOM 1572 O O . THR A 1 205 ? 8.179 -2.551 -4.934 1.00 92.75 205 THR A O 1
ATOM 1575 N N . SER A 1 206 ? 8.625 -4.201 -6.365 1.00 89.19 206 SER A N 1
ATOM 1576 C CA . SER A 1 206 ? 9.858 -3.581 -6.885 1.00 89.19 206 SER A CA 1
ATOM 1577 C C . SER A 1 206 ? 9.649 -2.387 -7.819 1.00 89.19 206 SER A C 1
ATOM 1579 O O . SER A 1 206 ? 10.607 -1.682 -8.124 1.00 89.19 206 SER A O 1
ATOM 1581 N N . ASN A 1 207 ? 8.420 -2.146 -8.280 1.00 88.62 207 ASN A N 1
ATOM 1582 C CA . ASN A 1 207 ? 8.045 -1.010 -9.120 1.00 88.62 207 ASN A CA 1
ATOM 1583 C C . ASN A 1 207 ? 6.620 -0.529 -8.773 1.00 88.62 207 ASN A C 1
ATOM 1585 O O . ASN A 1 207 ? 5.697 -0.566 -9.590 1.00 88.62 207 ASN A O 1
ATOM 1589 N N . GLU A 1 208 ? 6.427 -0.067 -7.536 1.00 89.44 208 GLU A N 1
ATOM 1590 C CA . GLU A 1 208 ? 5.138 0.434 -7.028 1.00 89.44 208 GLU A CA 1
ATOM 1591 C C . GLU A 1 208 ? 4.543 1.544 -7.920 1.00 89.44 208 GLU A C 1
ATOM 1593 O O . GLU A 1 208 ? 3.337 1.588 -8.182 1.00 89.44 208 GLU A O 1
ATOM 1598 N N . GLY A 1 209 ? 5.399 2.413 -8.466 1.00 86.31 209 GLY A N 1
ATOM 1599 C CA . GLY A 1 209 ? 5.021 3.527 -9.335 1.00 86.31 209 GLY A CA 1
ATOM 1600 C C . GLY A 1 209 ? 4.376 3.114 -10.662 1.00 86.31 209 GLY A C 1
ATOM 1601 O O . GLY A 1 209 ? 3.628 3.907 -11.241 1.00 86.31 209 GLY A O 1
ATOM 1602 N N . ALA A 1 210 ? 4.565 1.871 -11.122 1.00 83.38 210 ALA A N 1
ATOM 1603 C CA . ALA A 1 210 ? 3.915 1.341 -12.328 1.00 83.38 210 ALA A CA 1
ATOM 1604 C C . ALA A 1 210 ? 2.382 1.247 -12.221 1.00 83.38 210 ALA A C 1
ATOM 1606 O O . ALA A 1 210 ? 1.696 0.932 -13.197 1.00 83.38 210 ALA A O 1
ATOM 1607 N N . PHE A 1 211 ? 1.812 1.525 -11.047 1.00 75.00 211 PHE A N 1
ATOM 1608 C CA . PHE A 1 211 ? 0.376 1.490 -10.814 1.00 75.00 211 PHE A CA 1
ATOM 1609 C C . PHE A 1 211 ? -0.387 2.748 -11.240 1.00 75.00 211 PHE A C 1
ATOM 1611 O O . PHE A 1 211 ? -1.608 2.708 -11.322 1.00 75.00 211 PHE A O 1
ATOM 1618 N N . LEU A 1 212 ? 0.260 3.839 -11.644 1.00 65.62 212 LEU A N 1
ATOM 1619 C CA . LEU A 1 212 ? -0.445 5.062 -12.066 1.00 65.62 212 LEU A CA 1
ATOM 1620 C C . LEU A 1 212 ? -0.583 5.271 -13.600 1.00 65.62 212 LEU A C 1
ATOM 1622 O O . LEU A 1 212 ? -0.674 6.417 -14.037 1.00 65.62 212 LEU A O 1
ATOM 1626 N N . PRO A 1 213 ? -0.639 4.231 -14.465 1.00 62.66 213 PRO A N 1
ATOM 1627 C CA . PRO A 1 213 ? -0.366 4.412 -15.876 1.00 62.66 213 PRO A CA 1
ATOM 1628 C C . PRO A 1 213 ? -1.521 5.045 -16.650 1.00 62.66 213 PRO A C 1
ATOM 1630 O O . PRO A 1 213 ? -1.235 5.647 -17.659 1.00 62.66 213 PRO A O 1
ATOM 1633 N N . ASP A 1 214 ? -2.798 4.965 -16.262 1.00 70.06 214 ASP A N 1
ATOM 1634 C CA . ASP A 1 214 ? -3.866 5.375 -17.201 1.00 70.06 214 ASP A CA 1
ATOM 1635 C C . ASP A 1 214 ? -3.810 6.852 -17.581 1.00 70.06 214 ASP A C 1
ATOM 1637 O O . ASP A 1 214 ? -3.743 7.178 -18.762 1.00 70.06 214 ASP A O 1
ATOM 1641 N N . TYR A 1 215 ? -3.745 7.731 -16.585 1.00 73.56 215 TYR A N 1
ATOM 1642 C CA . TYR A 1 215 ? -3.652 9.165 -16.827 1.00 73.56 215 TYR A CA 1
ATOM 1643 C C . TYR A 1 215 ? -2.299 9.560 -17.441 1.00 73.56 215 TYR A C 1
ATOM 1645 O O . TYR A 1 215 ? -2.229 10.382 -18.348 1.00 73.56 215 TYR A O 1
ATOM 1653 N N . TRP A 1 216 ? -1.199 8.944 -17.000 1.00 82.50 216 TRP A N 1
ATOM 1654 C CA . TRP A 1 216 ? 0.125 9.259 -17.545 1.00 82.50 216 TRP A CA 1
ATOM 1655 C C . TRP A 1 216 ? 0.332 8.716 -18.955 1.00 82.50 216 TRP A C 1
ATOM 1657 O O . TRP A 1 216 ? 1.001 9.356 -19.756 1.00 82.50 216 TRP A O 1
ATOM 1667 N N . LEU A 1 217 ? -0.262 7.568 -19.282 1.00 82.94 217 LEU A N 1
ATOM 1668 C CA . LEU A 1 217 ? -0.305 7.035 -20.638 1.00 82.94 217 LEU A CA 1
ATOM 1669 C C . LEU A 1 217 ? -1.152 7.939 -21.531 1.00 82.94 217 LEU A C 1
ATOM 1671 O O . LEU A 1 217 ? -0.788 8.115 -22.683 1.00 82.94 217 LEU A O 1
ATOM 1675 N N . GLU A 1 218 ? -2.245 8.528 -21.034 1.00 82.62 218 GLU A N 1
ATOM 1676 C CA . GLU A 1 218 ? -3.003 9.544 -21.779 1.00 82.62 218 GLU A CA 1
ATOM 1677 C C . GLU A 1 218 ? -2.148 10.783 -22.074 1.00 82.62 218 GLU A C 1
ATOM 1679 O O . GLU A 1 218 ? -2.020 11.163 -23.234 1.00 82.62 218 GLU A O 1
ATOM 1684 N N . LEU A 1 219 ? -1.461 11.336 -21.071 1.00 85.19 219 LEU A N 1
ATOM 1685 C CA . LEU A 1 219 ? -0.535 12.457 -21.276 1.00 85.19 219 LEU A CA 1
ATOM 1686 C C . LEU A 1 219 ? 0.620 12.107 -22.225 1.00 85.19 219 LEU A C 1
ATOM 1688 O O . LEU A 1 219 ? 1.005 12.919 -23.063 1.00 85.19 219 LEU A O 1
ATOM 1692 N N . ALA A 1 220 ? 1.169 10.896 -22.113 1.00 87.12 220 ALA A N 1
ATOM 1693 C CA . ALA A 1 220 ? 2.217 10.412 -23.002 1.00 87.12 220 ALA A CA 1
ATOM 1694 C C . ALA A 1 220 ? 1.701 10.241 -24.439 1.00 87.12 220 ALA A C 1
ATOM 1696 O O . ALA A 1 220 ? 2.407 10.574 -25.389 1.00 87.12 220 ALA A O 1
ATOM 1697 N N . ARG A 1 221 ? 0.469 9.756 -24.632 1.00 87.38 221 ARG A N 1
ATOM 1698 C CA . ARG A 1 221 ? -0.155 9.659 -25.963 1.00 87.38 221 ARG A CA 1
ATOM 1699 C C . ARG A 1 221 ? -0.246 11.019 -26.636 1.00 87.38 221 ARG A C 1
ATOM 1701 O O . ARG A 1 221 ? 0.045 11.094 -27.825 1.00 87.38 221 ARG A O 1
ATOM 1708 N N . ASP A 1 222 ? -0.580 12.064 -25.879 1.00 86.88 222 ASP A N 1
ATOM 1709 C CA . ASP A 1 222 ? -0.673 13.419 -26.419 1.00 86.88 222 ASP A CA 1
ATOM 1710 C C . ASP A 1 222 ? 0.676 13.901 -26.962 1.00 86.88 222 ASP A C 1
ATOM 1712 O O . ASP A 1 222 ? 0.762 14.255 -28.136 1.00 86.88 222 ASP A O 1
ATOM 1716 N N . ASN A 1 223 ? 1.720 13.948 -26.123 1.00 87.56 223 ASN A N 1
ATOM 1717 C CA . ASN A 1 223 ? 3.115 14.213 -26.509 1.00 87.56 223 ASN A CA 1
ATOM 1718 C C . ASN A 1 223 ? 4.043 14.251 -25.275 1.00 87.56 223 ASN A C 1
ATOM 1720 O O . ASN A 1 223 ? 3.602 14.250 -24.125 1.00 87.56 223 ASN A O 1
ATOM 1724 N N . TYR A 1 224 ? 5.356 14.317 -25.524 1.00 90.12 224 TYR A N 1
ATOM 1725 C CA . TYR A 1 224 ? 6.376 14.476 -24.481 1.00 90.12 224 TYR A CA 1
ATOM 1726 C C . TYR A 1 224 ? 6.175 15.742 -23.631 1.00 90.12 224 TYR A C 1
ATOM 1728 O O . TYR A 1 224 ? 6.292 15.670 -22.410 1.00 90.12 224 TYR A O 1
ATOM 1736 N N . GLU A 1 225 ? 5.819 16.877 -24.241 1.00 90.69 225 GLU A N 1
ATOM 1737 C CA . GLU A 1 225 ? 5.667 18.158 -23.534 1.00 90.69 225 GLU A CA 1
ATOM 1738 C C . GLU A 1 225 ? 4.502 18.149 -22.538 1.00 90.69 225 GLU A C 1
ATOM 1740 O O . GLU A 1 225 ? 4.646 18.642 -21.421 1.00 90.69 225 GLU A O 1
ATOM 1745 N N . SER A 1 226 ? 3.369 17.530 -22.882 1.00 90.12 226 SER A N 1
ATOM 1746 C CA . SER A 1 226 ? 2.233 17.332 -21.974 1.00 90.12 226 SER A CA 1
ATOM 1747 C C . SER A 1 226 ? 2.645 16.532 -20.737 1.00 90.12 226 SER A C 1
ATOM 1749 O O . SER A 1 226 ? 2.350 16.926 -19.604 1.00 90.12 226 SER A O 1
ATOM 1751 N N . LEU A 1 227 ? 3.381 15.434 -20.937 1.00 89.31 227 LEU A N 1
ATOM 1752 C CA . LEU A 1 227 ? 3.877 14.603 -19.843 1.00 89.31 227 LEU A CA 1
ATOM 1753 C C . LEU A 1 227 ? 4.925 15.343 -18.996 1.00 89.31 227 LEU A C 1
ATOM 1755 O O . LEU A 1 227 ? 4.847 15.335 -17.766 1.00 89.31 227 LEU A O 1
ATOM 1759 N N . LYS A 1 228 ? 5.875 16.037 -19.632 1.00 90.00 228 LYS A N 1
ATOM 1760 C CA . LYS A 1 228 ? 6.911 16.822 -18.945 1.00 90.00 228 LYS A CA 1
ATOM 1761 C C . LYS A 1 228 ? 6.312 17.997 -18.168 1.00 90.00 228 LYS A C 1
ATOM 1763 O O . LYS A 1 228 ? 6.738 18.272 -17.046 1.00 90.00 228 LYS A O 1
ATOM 1768 N N . SER A 1 229 ? 5.285 18.642 -18.715 1.00 88.75 229 SER A N 1
ATOM 1769 C CA . SER A 1 229 ? 4.513 19.690 -18.046 1.00 88.75 229 SER A CA 1
ATOM 1770 C C . SER A 1 229 ? 3.852 19.157 -16.775 1.00 88.75 229 SER A C 1
ATOM 1772 O O . SER A 1 229 ? 4.017 19.746 -15.706 1.00 88.75 229 SER A O 1
ATOM 1774 N N . TYR A 1 230 ? 3.208 17.988 -16.836 1.00 86.88 230 TYR A N 1
ATOM 1775 C CA . TYR A 1 230 ? 2.666 17.339 -15.640 1.00 86.88 230 TYR A CA 1
ATOM 1776 C C . TYR A 1 230 ? 3.751 17.036 -14.596 1.00 86.88 230 TYR A C 1
ATOM 1778 O O . TYR A 1 230 ? 3.550 17.295 -13.408 1.00 86.88 230 TYR A O 1
ATOM 1786 N N . VAL A 1 231 ? 4.922 16.542 -15.014 1.00 87.62 231 VAL A N 1
ATOM 1787 C CA . VAL A 1 231 ? 6.045 16.306 -14.091 1.00 87.62 231 VAL A CA 1
ATOM 1788 C C . VAL A 1 231 ? 6.437 17.598 -13.369 1.00 87.62 231 VAL A C 1
ATOM 1790 O O . VAL A 1 231 ? 6.473 17.634 -12.139 1.00 87.62 231 VAL A O 1
ATOM 1793 N N . ASN A 1 232 ? 6.662 18.678 -14.115 1.00 86.06 232 ASN A N 1
ATOM 1794 C CA . ASN A 1 232 ? 7.164 19.936 -13.567 1.00 86.06 232 ASN A CA 1
ATOM 1795 C C . ASN A 1 232 ? 6.124 20.696 -12.733 1.00 86.06 232 ASN A C 1
ATOM 1797 O O . ASN A 1 232 ? 6.457 21.272 -11.697 1.00 86.06 232 ASN A O 1
ATOM 1801 N N . TYR A 1 233 ? 4.869 20.732 -13.185 1.00 80.00 233 TYR A N 1
ATOM 1802 C CA . TYR A 1 233 ? 3.832 21.584 -12.603 1.00 80.00 233 TYR A CA 1
ATOM 1803 C C . TYR A 1 233 ? 2.896 20.863 -11.640 1.00 80.00 233 TYR A C 1
ATOM 1805 O O . TYR A 1 233 ? 2.254 21.535 -10.836 1.00 80.00 233 TYR A O 1
ATOM 1813 N N . THR A 1 234 ? 2.852 19.533 -11.676 1.00 78.12 234 THR A N 1
ATOM 1814 C CA . THR A 1 234 ? 1.965 18.743 -10.822 1.00 78.12 234 THR A CA 1
ATOM 1815 C C . THR A 1 234 ? 2.756 17.794 -9.936 1.00 78.12 234 THR A C 1
ATOM 1817 O O . THR A 1 234 ? 2.720 17.949 -8.720 1.00 78.12 234 THR A O 1
ATOM 1820 N N . LEU A 1 235 ? 3.517 16.859 -10.514 1.00 81.44 235 LEU A N 1
ATOM 1821 C CA . LEU A 1 235 ? 4.198 15.801 -9.759 1.00 81.44 235 LEU A CA 1
ATOM 1822 C C . LEU A 1 235 ? 5.237 16.365 -8.778 1.00 81.44 235 LEU A C 1
ATOM 1824 O O . LEU A 1 235 ? 5.170 16.110 -7.577 1.00 81.44 235 LEU A O 1
ATOM 1828 N N . LEU A 1 236 ? 6.175 17.171 -9.283 1.00 81.38 236 LEU A N 1
ATOM 1829 C CA . LEU A 1 236 ? 7.236 17.767 -8.472 1.00 81.38 236 LEU A CA 1
ATOM 1830 C C . LEU A 1 236 ? 6.700 18.846 -7.525 1.00 81.38 236 LEU A C 1
ATOM 1832 O O . LEU A 1 236 ? 7.170 18.961 -6.395 1.00 81.38 236 LEU A O 1
ATOM 1836 N N . LYS A 1 237 ? 5.680 19.611 -7.936 1.00 75.75 237 LYS A N 1
ATOM 1837 C CA . LYS A 1 237 ? 5.050 20.604 -7.050 1.00 75.75 237 LYS A CA 1
ATOM 1838 C C . LYS A 1 237 ? 4.313 19.957 -5.881 1.00 75.75 237 LYS A C 1
ATOM 1840 O O . LYS A 1 237 ? 4.404 20.463 -4.765 1.00 75.75 237 LYS A O 1
ATOM 1845 N N . ALA A 1 238 ? 3.612 18.851 -6.128 1.00 72.12 238 ALA A N 1
ATOM 1846 C CA . ALA A 1 238 ? 2.931 18.093 -5.085 1.00 72.12 238 ALA A CA 1
ATOM 1847 C C . ALA A 1 238 ? 3.920 17.505 -4.070 1.00 72.12 238 ALA A C 1
ATOM 1849 O O . ALA A 1 238 ? 3.615 17.477 -2.882 1.00 72.12 238 ALA A O 1
ATOM 1850 N N . PHE A 1 239 ? 5.109 17.088 -4.524 1.00 74.00 239 PHE A N 1
ATOM 1851 C CA . PHE A 1 239 ? 6.193 16.646 -3.643 1.00 74.00 239 PHE A CA 1
ATOM 1852 C C . PHE A 1 239 ? 6.704 17.775 -2.736 1.00 74.00 239 PHE A C 1
ATOM 1854 O O . PHE A 1 239 ? 6.853 17.588 -1.533 1.00 74.00 239 PHE A O 1
ATOM 1861 N N . ILE A 1 240 ? 6.969 18.946 -3.312 1.00 71.19 240 ILE A N 1
ATOM 1862 C CA . ILE A 1 240 ? 7.645 20.041 -2.606 1.00 71.19 240 ILE A CA 1
ATOM 1863 C C . ILE A 1 240 ? 6.729 20.758 -1.605 1.00 71.19 240 ILE A C 1
ATOM 1865 O O . ILE A 1 240 ? 7.227 21.245 -0.599 1.00 71.19 240 ILE A O 1
ATOM 1869 N N . GLY A 1 241 ? 5.415 20.808 -1.862 1.00 59.53 241 GLY A N 1
ATOM 1870 C CA . GLY A 1 241 ? 4.382 21.270 -0.926 1.00 59.53 241 GLY A CA 1
ATOM 1871 C C . GLY A 1 241 ? 4.583 22.670 -0.313 1.00 59.53 241 GLY A C 1
ATOM 1872 O O . GLY A 1 241 ? 5.323 22.825 0.645 1.00 59.53 241 GLY A O 1
ATOM 1873 N N . ALA A 1 242 ? 3.839 23.673 -0.807 1.00 50.50 242 ALA A N 1
ATOM 1874 C CA . ALA A 1 242 ? 3.464 24.961 -0.170 1.00 50.50 242 ALA A CA 1
ATOM 1875 C C . ALA A 1 242 ? 4.537 25.875 0.487 1.00 50.50 242 ALA A C 1
ATOM 1877 O O . ALA A 1 242 ? 4.212 26.996 0.875 1.00 50.50 242 ALA A O 1
ATOM 1878 N N . ASN A 1 243 ? 5.804 25.479 0.572 1.00 43.03 243 ASN A N 1
ATOM 1879 C CA . ASN A 1 243 ? 6.859 26.236 1.241 1.00 43.03 243 ASN A CA 1
ATOM 1880 C C . ASN A 1 243 ? 7.613 27.125 0.249 1.00 43.03 243 ASN A C 1
ATOM 1882 O O . ASN A 1 243 ? 8.745 26.827 -0.106 1.00 43.03 243 ASN A O 1
ATOM 1886 N N . GLY A 1 244 ? 6.963 28.201 -0.207 1.00 45.09 244 GLY A N 1
ATOM 1887 C CA . GLY A 1 244 ? 7.589 29.364 -0.857 1.00 45.09 244 GLY A CA 1
ATOM 1888 C C . GLY A 1 244 ? 8.394 29.127 -2.158 1.00 45.09 244 GLY A C 1
ATOM 1889 O O . GLY A 1 244 ? 8.774 28.019 -2.503 1.00 45.09 244 GLY A O 1
ATOM 1890 N N . PRO A 1 245 ? 8.668 30.168 -2.956 1.00 46.75 245 PRO A N 1
ATOM 1891 C CA . PRO A 1 245 ? 9.333 30.003 -4.255 1.00 46.75 245 PRO A CA 1
ATOM 1892 C C . PRO A 1 245 ? 10.855 29.742 -4.193 1.00 46.75 245 PRO A C 1
ATOM 1894 O O . PRO A 1 245 ? 11.392 29.172 -5.139 1.00 46.75 245 PRO A O 1
ATOM 1897 N N . ASN A 1 246 ? 11.560 30.101 -3.109 1.00 47.41 246 ASN A N 1
ATOM 1898 C CA . ASN A 1 246 ? 13.030 30.230 -3.145 1.00 47.41 246 ASN A CA 1
ATOM 1899 C C . ASN A 1 246 ? 13.829 29.072 -2.505 1.00 47.41 246 ASN A C 1
ATOM 1901 O O . ASN A 1 246 ? 14.972 28.857 -2.893 1.00 47.41 246 ASN A O 1
ATOM 1905 N N . SER A 1 247 ? 13.265 28.290 -1.576 1.00 53.59 247 SER A N 1
ATOM 1906 C CA . SER A 1 247 ? 13.943 27.127 -0.952 1.00 53.59 247 SER A CA 1
ATOM 1907 C C . SER A 1 247 ? 13.957 25.871 -1.835 1.00 53.59 247 SER A C 1
ATOM 1909 O O . SER A 1 247 ? 14.585 24.870 -1.503 1.00 53.59 247 SER A O 1
ATOM 1911 N N . ASN A 1 248 ? 13.268 25.922 -2.976 1.00 65.81 248 ASN A N 1
ATOM 1912 C CA . ASN A 1 248 ? 12.855 24.733 -3.716 1.00 65.81 248 ASN A CA 1
ATOM 1913 C C . ASN A 1 248 ? 13.653 24.491 -5.002 1.00 65.81 248 ASN A C 1
ATOM 1915 O O . ASN A 1 248 ? 13.531 23.423 -5.598 1.00 65.81 248 ASN A O 1
ATOM 1919 N N . GLN A 1 249 ? 14.488 25.443 -5.431 1.00 73.50 249 GLN A N 1
ATOM 1920 C CA . GLN A 1 249 ? 15.208 25.324 -6.699 1.00 73.50 249 GLN A CA 1
ATOM 1921 C C . GLN A 1 249 ? 16.287 24.231 -6.659 1.00 73.50 249 GLN A C 1
ATOM 1923 O O . GLN A 1 249 ? 16.299 23.370 -7.533 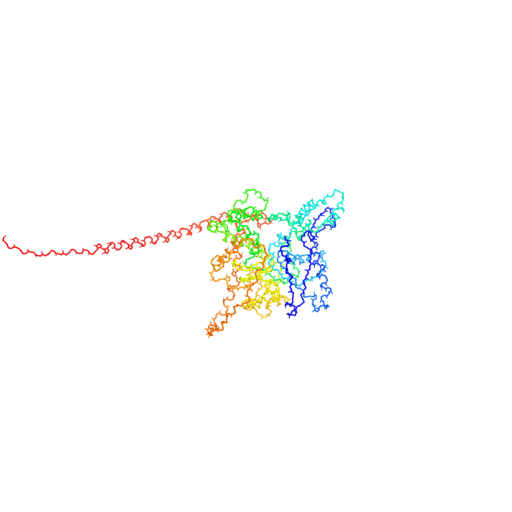1.00 73.50 249 GLN A O 1
ATOM 1928 N N . HIS A 1 250 ? 17.126 24.186 -5.621 1.00 75.50 250 HIS A N 1
ATOM 1929 C CA . HIS A 1 250 ? 18.159 23.146 -5.489 1.00 75.50 250 HIS A CA 1
ATOM 1930 C C . HIS A 1 250 ? 17.567 21.738 -5.341 1.00 75.50 250 HIS A C 1
ATOM 1932 O O . HIS A 1 250 ? 18.115 20.764 -5.853 1.00 75.50 250 HIS A O 1
ATOM 1938 N N . ILE A 1 251 ? 16.406 21.631 -4.686 1.00 77.06 251 ILE A N 1
ATOM 1939 C CA . ILE A 1 251 ? 15.644 20.381 -4.579 1.00 77.06 251 ILE A CA 1
ATOM 1940 C C . ILE A 1 251 ? 15.173 19.940 -5.968 1.00 77.06 251 ILE A C 1
ATOM 1942 O O . ILE A 1 251 ? 15.389 18.794 -6.357 1.00 77.06 251 ILE A O 1
ATOM 1946 N N . LEU A 1 252 ? 14.578 20.852 -6.743 1.00 79.00 252 LEU A N 1
ATOM 1947 C CA . LEU A 1 252 ? 14.161 20.578 -8.118 1.00 79.00 252 LEU A CA 1
ATOM 1948 C C . LEU A 1 252 ? 15.342 20.181 -9.008 1.00 79.00 252 LEU A C 1
ATOM 1950 O O . LEU A 1 252 ? 15.215 19.246 -9.793 1.00 79.00 252 LEU A O 1
ATOM 1954 N N . GLU A 1 253 ? 16.487 20.850 -8.886 1.00 80.69 253 GLU A N 1
ATOM 1955 C CA . GLU A 1 253 ? 17.712 20.519 -9.623 1.00 80.69 253 GLU A CA 1
ATOM 1956 C C . GLU A 1 253 ? 18.208 19.109 -9.279 1.00 80.69 253 GLU A C 1
ATOM 1958 O O . GLU A 1 253 ? 18.472 18.319 -10.185 1.00 80.69 253 GLU A O 1
ATOM 1963 N N . ALA A 1 254 ? 18.250 18.748 -7.993 1.00 82.12 254 ALA A N 1
ATOM 1964 C CA . ALA A 1 254 ? 18.658 17.418 -7.545 1.00 82.12 254 ALA A CA 1
ATOM 1965 C C . ALA A 1 254 ? 17.702 16.311 -8.025 1.00 82.12 254 ALA A C 1
ATOM 1967 O O . ALA A 1 254 ? 18.160 15.238 -8.434 1.00 82.12 254 ALA A O 1
ATOM 1968 N N . LEU A 1 255 ? 16.389 16.564 -7.997 1.00 84.50 255 LEU A N 1
ATOM 1969 C CA . LEU A 1 255 ? 15.370 15.629 -8.485 1.00 84.50 255 LEU A CA 1
ATOM 1970 C C . LEU A 1 255 ? 15.432 15.465 -10.002 1.00 84.50 255 LEU A C 1
ATOM 1972 O O . LEU A 1 255 ? 15.390 14.341 -10.506 1.00 84.50 255 LEU A O 1
ATOM 1976 N N . ASN A 1 256 ? 15.573 16.571 -10.731 1.00 84.69 256 ASN A N 1
ATOM 1977 C CA . ASN A 1 256 ? 15.755 16.538 -12.175 1.00 84.69 256 ASN A CA 1
ATOM 1978 C C . ASN A 1 256 ? 17.028 15.773 -12.537 1.00 84.69 256 ASN A C 1
ATOM 1980 O O . ASN A 1 256 ? 16.967 14.859 -13.352 1.00 84.69 256 ASN A O 1
ATOM 1984 N N . TRP A 1 257 ? 18.149 16.057 -11.872 1.00 83.75 257 TRP A N 1
ATOM 1985 C CA . TRP A 1 257 ? 19.410 15.351 -12.085 1.00 83.75 257 TRP A CA 1
ATOM 1986 C C . TRP A 1 257 ? 19.291 13.837 -11.867 1.00 83.75 257 TRP A C 1
ATOM 1988 O O . TRP A 1 257 ? 19.784 13.071 -12.691 1.00 83.75 257 TRP A O 1
ATOM 1998 N N . ARG A 1 258 ? 18.621 13.396 -10.793 1.00 83.31 258 ARG A N 1
ATOM 1999 C CA . ARG A 1 258 ? 18.512 11.967 -10.458 1.00 83.31 258 ARG A CA 1
ATOM 2000 C C . ARG A 1 258 ? 17.510 11.207 -11.329 1.00 83.31 258 ARG A C 1
ATOM 2002 O O . ARG A 1 258 ? 17.756 10.040 -11.624 1.00 83.31 258 ARG A O 1
ATOM 2009 N N . TYR A 1 259 ? 16.377 11.822 -11.679 1.00 86.00 259 TYR A N 1
ATOM 2010 C CA . TYR A 1 259 ? 15.255 11.101 -12.294 1.00 86.00 259 TYR A CA 1
ATOM 2011 C C . TYR A 1 259 ? 14.886 11.592 -13.693 1.00 86.00 259 TYR A C 1
ATOM 2013 O O . TYR A 1 259 ? 14.546 10.774 -14.541 1.00 86.00 259 TYR A O 1
ATOM 2021 N N . PHE A 1 260 ? 14.926 12.898 -13.961 1.00 86.56 260 PHE A N 1
ATOM 2022 C CA . PHE A 1 260 ? 14.251 13.486 -15.129 1.00 86.56 260 PHE A CA 1
ATOM 2023 C C . PHE A 1 260 ? 15.179 14.121 -16.176 1.00 86.56 260 PHE A C 1
ATOM 2025 O O . PHE A 1 260 ? 14.672 14.677 -17.151 1.00 86.56 260 PHE A O 1
ATOM 2032 N N . ASN A 1 261 ? 16.499 14.021 -15.988 1.00 75.75 261 ASN A N 1
ATOM 2033 C CA . ASN A 1 261 ? 17.537 14.491 -16.917 1.00 75.75 261 ASN A CA 1
ATOM 2034 C C . ASN A 1 261 ? 18.272 13.337 -17.625 1.00 75.75 261 ASN A C 1
ATOM 2036 O O . ASN A 1 261 ? 19.218 13.571 -18.373 1.00 75.75 261 ASN A O 1
ATOM 2040 N N . SER A 1 262 ? 17.881 12.088 -17.366 1.00 62.53 262 SER A N 1
ATOM 2041 C CA . SER A 1 262 ? 18.483 10.899 -17.971 1.00 62.53 262 SER A CA 1
ATOM 2042 C C . SER A 1 262 ? 17.643 10.438 -19.163 1.00 62.53 262 SER A C 1
ATOM 2044 O O . SER A 1 262 ? 16.589 9.837 -18.972 1.00 62.53 262 SER A O 1
ATOM 2046 N N . GLY A 1 263 ? 18.100 10.723 -20.383 1.00 65.44 263 GLY A N 1
ATOM 2047 C CA . GLY A 1 263 ? 17.470 10.264 -21.626 1.00 65.44 263 GLY A CA 1
ATOM 2048 C C . GLY A 1 263 ? 17.544 11.297 -22.757 1.00 65.44 263 GLY A C 1
ATOM 2049 O O . GLY A 1 263 ? 17.849 12.460 -22.494 1.00 65.44 263 GLY A O 1
ATOM 2050 N N . PRO A 1 264 ? 17.305 10.892 -24.016 1.00 69.31 264 PRO A N 1
ATOM 2051 C CA . PRO A 1 264 ? 17.137 11.835 -25.114 1.00 69.31 264 PRO A CA 1
ATOM 2052 C C . PRO A 1 264 ? 15.837 12.633 -24.939 1.00 69.31 264 PRO A C 1
ATOM 2054 O O . PRO A 1 264 ? 14.784 12.068 -24.632 1.00 69.31 264 PRO A O 1
ATOM 2057 N N . ASP A 1 265 ? 15.907 13.948 -25.155 1.00 73.75 265 ASP A N 1
ATOM 2058 C CA . ASP A 1 265 ? 14.722 14.809 -25.156 1.00 73.75 265 ASP A CA 1
ATOM 2059 C C . ASP A 1 265 ? 13.686 14.289 -26.164 1.00 73.75 265 ASP A C 1
ATOM 2061 O O . ASP A 1 265 ? 14.017 13.940 -27.299 1.00 73.75 265 ASP A O 1
ATOM 2065 N N . GLY A 1 266 ? 12.421 14.226 -25.742 1.00 78.62 266 GLY A N 1
ATOM 2066 C CA . GLY A 1 266 ? 11.323 13.689 -26.548 1.00 78.62 266 GLY A CA 1
ATOM 2067 C C . GLY A 1 266 ? 10.982 12.216 -26.288 1.00 78.62 266 GLY A C 1
ATOM 2068 O O . GLY A 1 266 ? 9.931 11.762 -26.745 1.00 78.62 266 GLY A O 1
ATOM 2069 N N . ASP A 1 267 ? 11.793 11.471 -25.526 1.00 87.25 267 ASP A N 1
ATOM 2070 C CA . ASP A 1 267 ? 11.493 10.072 -25.195 1.00 87.25 267 ASP A CA 1
ATOM 2071 C C . ASP A 1 267 ? 10.432 9.954 -24.088 1.00 87.25 267 ASP A C 1
ATOM 2073 O O . ASP A 1 267 ? 10.680 10.078 -22.884 1.00 87.25 267 ASP A O 1
ATOM 2077 N N . ARG A 1 268 ? 9.202 9.685 -24.528 1.00 87.38 268 ARG A N 1
ATOM 2078 C CA . ARG A 1 268 ? 8.027 9.505 -23.669 1.00 87.38 268 ARG A CA 1
ATOM 2079 C C . ARG A 1 268 ? 8.111 8.240 -22.810 1.00 87.38 268 ARG A C 1
ATOM 2081 O O . ARG A 1 268 ? 7.595 8.237 -21.695 1.00 87.38 268 ARG A O 1
ATOM 2088 N N . ILE A 1 269 ? 8.730 7.171 -23.313 1.00 86.81 269 ILE A N 1
ATOM 2089 C CA . ILE A 1 269 ? 8.816 5.880 -22.617 1.00 86.81 269 ILE A CA 1
ATOM 2090 C C . ILE A 1 269 ? 9.819 5.993 -21.474 1.00 86.81 269 ILE A C 1
ATOM 2092 O O . ILE A 1 269 ? 9.507 5.602 -20.346 1.00 86.81 269 ILE A O 1
ATOM 2096 N N . GLN A 1 270 ? 10.977 6.597 -21.741 1.00 85.81 270 GLN A N 1
ATOM 2097 C CA . GLN A 1 270 ? 11.970 6.880 -20.712 1.00 85.81 270 GLN A CA 1
ATOM 2098 C C . GLN A 1 270 ? 11.406 7.821 -19.641 1.00 85.81 270 GLN A C 1
ATOM 2100 O O . GLN A 1 270 ? 11.570 7.557 -18.450 1.00 85.81 270 GLN A O 1
ATOM 2105 N N . LEU A 1 271 ? 10.670 8.870 -20.030 1.00 87.88 271 LEU A N 1
ATOM 2106 C CA . LEU A 1 271 ? 10.044 9.779 -19.065 1.00 87.88 271 LEU A CA 1
ATOM 2107 C C . LEU A 1 271 ? 9.020 9.060 -18.167 1.00 87.88 271 LEU A C 1
ATOM 2109 O O . LEU A 1 271 ? 9.010 9.284 -16.955 1.00 87.88 271 LEU A O 1
ATOM 2113 N N . LEU A 1 272 ? 8.209 8.150 -18.720 1.00 88.12 272 LEU A N 1
ATOM 2114 C CA . LEU A 1 272 ? 7.302 7.305 -17.933 1.00 88.12 272 LEU A CA 1
ATOM 2115 C C . LEU A 1 272 ? 8.061 6.395 -16.957 1.00 88.12 272 LEU A C 1
ATOM 2117 O O . LEU A 1 272 ? 7.669 6.298 -15.793 1.00 88.12 272 LEU A O 1
ATOM 2121 N N . ALA A 1 273 ? 9.146 5.753 -17.399 1.00 85.94 273 ALA A N 1
ATOM 2122 C CA . ALA A 1 273 ? 9.983 4.917 -16.538 1.00 85.94 273 ALA A CA 1
ATOM 2123 C C . ALA A 1 273 ? 10.591 5.735 -15.382 1.00 85.94 273 ALA A C 1
ATOM 2125 O O . ALA A 1 273 ? 10.531 5.324 -14.221 1.00 85.94 273 ALA A O 1
ATOM 2126 N N . SER A 1 274 ? 11.083 6.941 -15.674 1.00 87.81 274 SER A N 1
ATOM 2127 C CA . SER A 1 274 ? 11.594 7.887 -14.680 1.00 87.81 274 SER A CA 1
ATOM 2128 C C . SER A 1 274 ? 10.541 8.316 -13.655 1.00 87.81 274 SER A C 1
ATOM 2130 O O . SER A 1 274 ? 10.835 8.379 -12.460 1.00 87.81 274 SER A O 1
ATOM 2132 N N . MET A 1 275 ? 9.301 8.571 -14.087 1.00 88.25 275 MET A N 1
ATOM 2133 C CA . MET A 1 275 ? 8.192 8.885 -13.176 1.00 88.25 275 MET A CA 1
ATOM 2134 C C . MET A 1 275 ? 7.878 7.715 -12.237 1.00 88.25 275 MET A C 1
ATOM 2136 O O . MET A 1 275 ? 7.696 7.922 -11.036 1.00 88.25 275 MET A O 1
ATOM 2140 N N . GLN A 1 276 ? 7.848 6.486 -12.764 1.00 87.56 276 GLN A N 1
ATOM 2141 C CA . GLN A 1 276 ? 7.619 5.280 -11.963 1.00 87.56 276 GLN A CA 1
ATOM 2142 C C . GLN A 1 276 ? 8.743 5.053 -10.949 1.00 87.56 276 GLN A C 1
ATOM 2144 O O . GLN A 1 276 ? 8.459 4.734 -9.794 1.00 87.56 276 GLN A O 1
ATOM 2149 N N . LYS A 1 277 ? 10.001 5.286 -11.347 1.00 87.19 277 LYS A N 1
ATOM 2150 C CA . LYS A 1 277 ? 11.162 5.238 -10.449 1.00 87.19 277 LYS A CA 1
ATOM 2151 C C . LYS A 1 277 ? 11.023 6.215 -9.295 1.00 87.19 277 LYS A C 1
ATOM 2153 O O . LYS A 1 277 ? 11.112 5.817 -8.139 1.00 87.19 277 LYS A O 1
ATOM 2158 N N . PHE A 1 278 ? 10.777 7.484 -9.624 1.00 88.50 278 PHE A N 1
ATOM 2159 C CA . PHE A 1 278 ? 10.633 8.550 -8.642 1.00 88.50 278 PHE A CA 1
ATOM 2160 C C . PHE A 1 278 ? 9.553 8.205 -7.616 1.00 88.50 278 PHE A C 1
ATOM 2162 O O . PHE A 1 278 ? 9.811 8.287 -6.421 1.00 88.50 278 PHE A O 1
ATOM 2169 N N . ILE A 1 279 ? 8.378 7.754 -8.067 1.00 86.94 279 ILE A N 1
ATOM 2170 C CA . ILE A 1 279 ? 7.271 7.411 -7.167 1.00 86.94 279 ILE A CA 1
ATOM 2171 C C . ILE A 1 279 ? 7.546 6.148 -6.353 1.00 86.94 279 ILE A C 1
ATOM 2173 O O . ILE A 1 279 ? 7.218 6.127 -5.170 1.00 86.94 279 ILE A O 1
ATOM 2177 N N . SER A 1 280 ? 8.166 5.124 -6.942 1.00 89.69 280 SER A N 1
ATOM 2178 C CA . SER A 1 280 ? 8.540 3.911 -6.203 1.00 89.69 280 SER A CA 1
ATOM 2179 C C . SER A 1 280 ? 9.519 4.240 -5.076 1.00 89.69 280 SER A C 1
ATOM 2181 O O . SER A 1 280 ? 9.278 3.857 -3.933 1.00 89.69 280 SER A O 1
ATOM 2183 N N . GLU A 1 281 ? 10.568 5.017 -5.367 1.00 88.38 281 GLU A N 1
ATOM 2184 C CA . GLU A 1 281 ? 11.547 5.425 -4.357 1.00 88.38 281 GLU A CA 1
ATOM 2185 C C . GLU A 1 281 ? 10.897 6.328 -3.292 1.00 88.38 281 GLU A C 1
ATOM 2187 O O . GLU A 1 281 ? 10.991 6.046 -2.095 1.00 88.38 281 GLU A O 1
ATOM 2192 N N . TYR A 1 282 ? 10.210 7.392 -3.723 1.00 85.69 282 TYR A N 1
ATOM 2193 C CA . TYR A 1 282 ? 9.682 8.441 -2.848 1.00 85.69 282 TYR A CA 1
ATOM 2194 C C . TYR A 1 282 ? 8.489 7.998 -1.988 1.00 85.69 282 TYR A C 1
ATOM 2196 O O . TYR A 1 282 ? 8.528 8.160 -0.769 1.00 85.69 282 TYR A O 1
ATOM 2204 N N . GLU A 1 283 ? 7.431 7.455 -2.596 1.00 83.81 283 GLU A N 1
ATOM 2205 C CA . GLU A 1 283 ? 6.177 7.154 -1.889 1.00 83.81 283 GLU A CA 1
ATOM 2206 C C . GLU A 1 283 ? 6.195 5.781 -1.203 1.00 83.81 283 GLU A C 1
ATOM 2208 O O . GLU A 1 283 ? 5.359 5.552 -0.332 1.00 83.81 283 GLU A O 1
ATOM 2213 N N . TYR A 1 284 ? 7.117 4.871 -1.560 1.00 90.06 284 TYR A N 1
ATOM 2214 C CA . TYR A 1 284 ? 7.094 3.484 -1.073 1.00 90.06 284 TYR A CA 1
ATOM 2215 C C . TYR A 1 284 ? 8.405 2.991 -0.464 1.00 90.06 284 TYR A C 1
ATOM 2217 O O . TYR A 1 284 ? 8.419 2.668 0.722 1.00 90.06 284 TYR A O 1
ATOM 2225 N N . GLU A 1 285 ? 9.503 2.921 -1.217 1.00 91.06 285 GLU A N 1
ATOM 2226 C CA . GLU A 1 285 ? 10.745 2.289 -0.745 1.00 91.06 285 GLU A CA 1
ATOM 2227 C C . GLU A 1 285 ? 11.344 2.996 0.475 1.00 91.06 285 GLU A C 1
ATOM 2229 O O . GLU A 1 285 ? 11.751 2.358 1.452 1.00 91.06 285 GLU A O 1
ATOM 2234 N N . ILE A 1 286 ? 11.379 4.328 0.445 1.00 88.25 286 ILE A N 1
ATOM 2235 C CA . ILE A 1 286 ? 11.924 5.120 1.544 1.00 88.25 286 ILE A CA 1
ATOM 2236 C C . ILE A 1 286 ? 11.036 5.053 2.788 1.00 88.25 286 ILE A C 1
ATOM 2238 O O . ILE A 1 286 ? 11.579 4.759 3.861 1.00 88.25 286 ILE A O 1
ATOM 2242 N N . PRO A 1 287 ? 9.713 5.306 2.714 1.00 88.38 287 PRO A N 1
ATOM 2243 C CA . PRO A 1 287 ? 8.862 5.122 3.878 1.00 88.38 287 PRO A CA 1
ATOM 2244 C C . PRO A 1 287 ? 8.870 3.691 4.411 1.00 88.38 287 PRO A C 1
ATOM 2246 O O . PRO A 1 287 ? 8.923 3.507 5.623 1.00 88.38 287 PRO A O 1
ATOM 2249 N N . PHE A 1 288 ? 8.920 2.680 3.539 1.00 92.62 288 PHE A N 1
ATOM 2250 C CA . PHE A 1 288 ? 9.050 1.280 3.942 1.00 92.62 288 PHE A CA 1
ATOM 2251 C C . PHE A 1 288 ? 10.317 1.045 4.769 1.00 92.62 288 PHE A C 1
ATOM 2253 O O . PHE A 1 288 ? 10.252 0.494 5.869 1.00 92.62 288 PHE A O 1
ATOM 2260 N N . TYR A 1 289 ? 11.471 1.521 4.291 1.00 90.19 289 TYR A N 1
ATOM 2261 C CA . TYR A 1 289 ? 12.726 1.405 5.029 1.00 90.19 289 TYR A CA 1
ATOM 2262 C C . TYR A 1 289 ? 12.700 2.181 6.355 1.00 90.19 289 TYR A C 1
ATOM 2264 O O . TYR A 1 289 ? 13.217 1.697 7.366 1.00 90.19 289 TYR A O 1
ATOM 2272 N N . ARG A 1 290 ? 12.092 3.374 6.379 1.00 87.44 290 ARG A N 1
ATOM 2273 C CA . ARG A 1 290 ? 11.932 4.180 7.599 1.00 87.44 290 ARG A CA 1
ATOM 2274 C C . ARG A 1 290 ? 11.081 3.450 8.633 1.00 87.44 290 ARG A C 1
ATOM 2276 O O . ARG A 1 290 ? 11.538 3.278 9.761 1.00 87.44 290 ARG A O 1
ATOM 2283 N N . LEU A 1 291 ? 9.916 2.960 8.221 1.00 87.81 291 LEU A N 1
ATOM 2284 C CA . LEU A 1 291 ? 8.976 2.258 9.083 1.00 87.81 291 LEU A CA 1
ATOM 2285 C C . LEU A 1 291 ? 9.576 0.959 9.630 1.00 87.81 291 LEU A C 1
ATOM 2287 O O . LEU A 1 291 ? 9.456 0.697 10.821 1.00 87.81 291 LEU A O 1
ATOM 2291 N N . LEU A 1 292 ? 10.310 0.192 8.813 1.00 89.44 292 LEU A N 1
ATOM 2292 C CA . LEU A 1 292 ? 11.059 -0.980 9.287 1.00 89.44 292 LEU A CA 1
ATOM 2293 C C . LEU A 1 292 ? 12.059 -0.617 10.393 1.00 89.44 292 LEU A C 1
ATOM 2295 O O . LEU A 1 292 ? 12.178 -1.327 11.395 1.00 89.44 292 LEU A O 1
ATOM 2299 N N . ASN A 1 293 ? 12.789 0.492 10.236 1.00 87.12 293 ASN A N 1
ATOM 2300 C CA . ASN A 1 293 ? 13.737 0.947 11.253 1.00 87.12 293 ASN A CA 1
ATOM 2301 C C . ASN A 1 293 ? 13.032 1.447 12.521 1.00 87.12 293 ASN A C 1
ATOM 2303 O O . ASN A 1 293 ? 13.507 1.151 13.613 1.00 87.12 293 ASN A O 1
ATOM 2307 N N . GLN A 1 294 ? 11.916 2.168 12.390 1.00 84.00 294 GLN A N 1
ATOM 2308 C CA . GLN A 1 294 ? 11.114 2.614 13.531 1.00 84.00 294 GLN A CA 1
ATOM 2309 C C . GLN A 1 294 ? 10.545 1.405 14.279 1.00 84.00 294 GLN A C 1
ATOM 2311 O O . GLN A 1 294 ? 10.889 1.197 15.437 1.00 84.00 294 GLN A O 1
ATOM 2316 N N . MET A 1 295 ? 9.781 0.539 13.608 1.00 84.56 295 MET A N 1
ATOM 2317 C CA . MET A 1 295 ? 9.131 -0.614 14.236 1.00 84.56 295 MET A CA 1
ATOM 2318 C C . MET A 1 295 ? 10.124 -1.583 14.890 1.00 84.56 295 MET A C 1
ATOM 2320 O O . MET A 1 295 ? 9.859 -2.073 15.985 1.00 84.56 295 MET A O 1
ATOM 2324 N N . SER A 1 296 ? 11.290 -1.827 14.282 1.00 84.50 296 SER A N 1
ATOM 2325 C CA . SER A 1 296 ? 12.311 -2.707 14.883 1.00 84.50 296 SER A CA 1
ATOM 2326 C C . SER A 1 296 ? 12.982 -2.130 16.134 1.00 84.50 296 SER A C 1
ATOM 2328 O O . SER A 1 296 ? 13.606 -2.880 16.880 1.00 84.50 296 SER A O 1
ATOM 2330 N N . ASN A 1 297 ? 12.84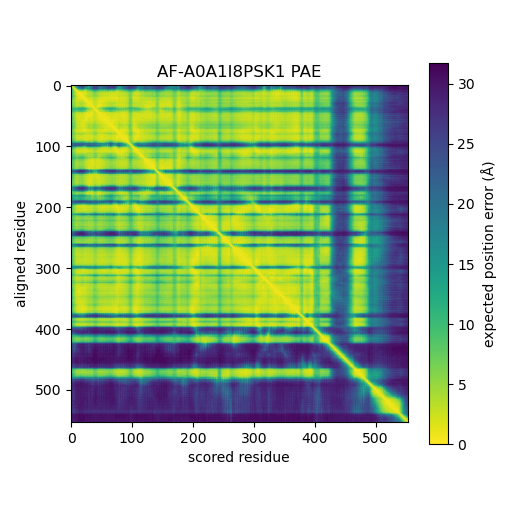3 -0.826 16.391 1.00 79.75 297 ASN A N 1
ATOM 2331 C CA . ASN A 1 297 ? 13.265 -0.200 17.646 1.00 79.75 297 ASN A CA 1
ATOM 2332 C C . ASN A 1 297 ? 12.163 -0.215 18.717 1.00 79.75 297 ASN A C 1
ATOM 2334 O O . ASN A 1 297 ? 12.459 -0.019 19.894 1.00 79.75 297 ASN A O 1
ATOM 2338 N N . MET A 1 298 ? 10.902 -0.429 18.329 1.00 71.38 298 MET A N 1
ATOM 2339 C CA . MET A 1 298 ? 9.741 -0.246 19.206 1.00 71.38 298 MET A CA 1
ATOM 2340 C C . MET A 1 298 ? 9.401 -1.446 20.090 1.00 71.38 298 MET A C 1
ATOM 2342 O O . MET A 1 298 ? 8.611 -1.301 21.021 1.00 71.38 298 MET A O 1
ATOM 2346 N N . SER A 1 299 ? 9.937 -2.631 19.810 1.00 69.25 299 SER A N 1
ATOM 2347 C CA . SER A 1 299 ? 9.652 -3.825 20.603 1.00 69.25 299 SER A CA 1
ATOM 2348 C C . SER A 1 299 ? 10.819 -4.797 20.560 1.00 69.25 299 SER A C 1
ATOM 2350 O O . SER A 1 299 ? 11.366 -5.094 19.501 1.00 69.25 299 SER A O 1
ATOM 2352 N N . SER A 1 300 ? 11.194 -5.303 21.733 1.00 67.69 300 SER A N 1
ATOM 2353 C CA . SER A 1 300 ? 12.193 -6.362 21.885 1.00 67.69 300 SER A CA 1
ATOM 2354 C C . SER A 1 300 ? 11.596 -7.768 21.779 1.00 67.69 300 SER A C 1
ATOM 2356 O O . SER A 1 300 ? 12.353 -8.735 21.720 1.00 67.69 300 SER A O 1
ATOM 2358 N N . THR A 1 301 ? 10.265 -7.895 21.781 1.00 73.50 301 THR A N 1
ATOM 2359 C CA . THR A 1 301 ? 9.562 -9.183 21.871 1.00 73.50 301 THR A CA 1
ATOM 2360 C C . THR A 1 301 ? 8.848 -9.584 20.584 1.00 73.50 301 THR A C 1
ATOM 2362 O O . THR A 1 301 ? 8.600 -10.771 20.391 1.00 73.50 301 THR A O 1
ATOM 2365 N N . SER A 1 302 ? 8.532 -8.633 19.702 1.00 84.44 302 SER A N 1
ATOM 2366 C CA . SER A 1 302 ? 7.841 -8.903 18.438 1.00 84.44 302 SER A CA 1
ATOM 2367 C C . SER A 1 302 ? 8.820 -9.078 17.287 1.00 84.44 302 SER A C 1
ATOM 2369 O O . SER A 1 302 ? 9.730 -8.266 17.107 1.00 84.44 302 SER A O 1
ATOM 2371 N N . GLU A 1 303 ? 8.581 -10.078 16.450 1.00 91.38 303 GLU A N 1
ATOM 2372 C CA . GLU A 1 303 ? 9.378 -10.310 15.251 1.00 91.38 303 GLU A CA 1
ATOM 2373 C C . GLU A 1 303 ? 8.793 -9.565 14.047 1.00 91.38 303 GLU A C 1
ATOM 2375 O O . GLU A 1 303 ? 7.583 -9.596 13.797 1.00 91.38 303 GLU A O 1
ATOM 2380 N N . ILE A 1 304 ? 9.668 -8.914 13.278 1.00 93.50 304 ILE A N 1
ATOM 2381 C CA . ILE A 1 304 ? 9.313 -8.227 12.034 1.00 93.50 304 ILE A CA 1
ATOM 2382 C C . ILE A 1 304 ? 9.905 -9.006 10.870 1.00 93.50 304 ILE A C 1
ATOM 2384 O O . ILE A 1 304 ? 11.098 -9.274 10.859 1.00 93.50 304 ILE A O 1
ATOM 2388 N N . TYR A 1 305 ? 9.105 -9.330 9.863 1.00 94.38 305 TYR A N 1
ATOM 2389 C CA . TYR A 1 305 ? 9.543 -10.037 8.664 1.00 94.38 305 TYR A CA 1
ATOM 2390 C C . TYR A 1 305 ? 9.324 -9.156 7.442 1.00 94.38 305 TYR A C 1
ATOM 2392 O O . TYR A 1 305 ? 8.194 -8.801 7.130 1.00 94.38 305 TYR A O 1
ATOM 2400 N N . ALA A 1 306 ? 10.397 -8.809 6.736 1.00 94.44 306 ALA A N 1
ATOM 2401 C CA . ALA A 1 306 ? 10.326 -7.935 5.568 1.00 94.44 306 ALA A CA 1
ATOM 2402 C C . ALA A 1 306 ? 10.459 -8.728 4.260 1.00 94.44 306 ALA A C 1
ATOM 2404 O O . ALA A 1 306 ? 11.278 -9.650 4.197 1.00 94.44 306 ALA A O 1
ATOM 2405 N N . TYR A 1 307 ? 9.722 -8.348 3.212 1.00 93.25 307 TYR A N 1
ATOM 2406 C CA . TYR A 1 307 ? 9.936 -8.838 1.848 1.00 93.25 307 TYR A CA 1
ATOM 2407 C C . TYR A 1 307 ? 9.903 -7.739 0.784 1.00 93.25 307 TYR A C 1
ATOM 2409 O O . TYR A 1 307 ? 9.315 -6.677 0.967 1.00 93.25 307 TYR A O 1
ATOM 2417 N N . ILE A 1 308 ? 10.514 -8.050 -0.356 1.00 92.06 308 ILE A N 1
ATOM 2418 C CA . ILE A 1 308 ? 10.349 -7.343 -1.626 1.00 92.06 308 ILE A CA 1
ATOM 2419 C C . ILE A 1 308 ? 9.797 -8.335 -2.648 1.00 92.06 308 ILE A C 1
ATOM 2421 O O . ILE A 1 308 ? 10.352 -9.424 -2.813 1.00 92.06 308 ILE A O 1
ATOM 2425 N N . TYR A 1 309 ? 8.692 -7.990 -3.303 1.00 91.62 309 TYR A N 1
ATOM 2426 C CA . TYR A 1 309 ? 8.152 -8.768 -4.411 1.00 91.62 309 TYR A CA 1
ATOM 2427 C C . TYR A 1 309 ? 8.672 -8.231 -5.739 1.00 91.62 309 TYR A C 1
ATOM 2429 O O . TYR A 1 309 ? 8.456 -7.070 -6.073 1.00 91.62 309 TYR A O 1
ATOM 2437 N N . ASP A 1 310 ? 9.346 -9.090 -6.497 1.00 87.38 310 ASP A N 1
ATOM 2438 C CA . ASP A 1 310 ? 10.036 -8.725 -7.733 1.00 87.38 310 ASP A CA 1
ATOM 2439 C C . ASP A 1 310 ? 9.833 -9.796 -8.811 1.00 87.38 310 ASP A C 1
ATOM 2441 O O . ASP A 1 310 ? 10.761 -10.416 -9.333 1.00 87.38 310 ASP A O 1
ATOM 2445 N N . PHE A 1 311 ? 8.567 -10.083 -9.097 1.00 86.94 311 PHE A N 1
ATOM 2446 C CA . PHE A 1 311 ? 8.186 -10.962 -10.192 1.00 86.94 311 PHE A CA 1
ATOM 2447 C C . PHE A 1 311 ? 7.651 -10.127 -11.356 1.00 86.94 311 PHE A C 1
ATOM 2449 O O . PHE A 1 311 ? 6.525 -9.633 -11.329 1.00 86.94 311 PHE A O 1
ATOM 2456 N N . ALA A 1 312 ? 8.488 -9.934 -12.374 1.00 82.38 312 ALA A N 1
ATOM 2457 C CA . ALA A 1 312 ? 8.139 -9.137 -13.543 1.00 82.38 312 ALA A CA 1
ATOM 2458 C C . ALA A 1 312 ? 7.034 -9.791 -14.391 1.00 82.38 312 ALA A C 1
ATOM 2460 O O . ALA A 1 312 ? 6.804 -10.998 -14.332 1.00 82.38 312 ALA A O 1
ATOM 2461 N N . ASN A 1 313 ? 6.371 -8.986 -15.228 1.00 75.69 313 ASN A N 1
ATOM 2462 C CA . ASN A 1 313 ? 5.341 -9.422 -16.181 1.00 75.69 313 ASN A CA 1
ATOM 2463 C C . ASN A 1 313 ? 4.113 -10.124 -15.559 1.00 75.69 313 ASN A C 1
ATOM 2465 O O . ASN A 1 313 ? 3.303 -10.706 -16.287 1.00 75.69 313 ASN A O 1
ATOM 2469 N N . THR A 1 314 ? 3.929 -10.041 -14.239 1.00 83.25 314 THR A N 1
ATOM 2470 C CA . THR A 1 314 ? 2.673 -10.431 -13.592 1.00 83.25 314 THR A CA 1
ATOM 2471 C C . THR A 1 314 ? 1.650 -9.303 -13.663 1.00 83.25 314 THR A C 1
ATOM 2473 O O . THR A 1 314 ? 1.987 -8.132 -13.869 1.00 83.25 314 THR A O 1
ATOM 2476 N N . MET A 1 315 ? 0.374 -9.662 -13.546 1.00 87.81 315 MET A N 1
ATOM 2477 C CA . MET A 1 315 ? -0.692 -8.672 -13.523 1.00 87.81 315 MET A CA 1
ATOM 2478 C C . MET A 1 315 ? -0.907 -8.107 -12.121 1.00 87.81 315 MET A C 1
ATOM 2480 O O . MET A 1 315 ? -0.818 -8.823 -11.126 1.00 87.81 315 MET A O 1
ATOM 2484 N N . ASP A 1 316 ? -1.266 -6.833 -12.064 1.00 88.81 316 ASP A N 1
ATOM 2485 C CA . ASP A 1 316 ? -1.840 -6.213 -10.883 1.00 88.81 316 ASP A CA 1
ATOM 2486 C C . ASP A 1 316 ? -3.323 -6.568 -10.721 1.00 88.81 316 ASP A C 1
ATOM 2488 O O . ASP A 1 316 ? -3.955 -7.243 -11.545 1.00 88.81 316 ASP A O 1
ATOM 2492 N N . MET A 1 317 ? -3.927 -6.056 -9.659 1.00 87.25 317 MET A N 1
ATOM 2493 C CA . MET A 1 317 ? -5.324 -6.335 -9.365 1.00 87.25 317 MET A CA 1
ATOM 2494 C C . MET A 1 317 ? -6.347 -5.616 -10.257 1.00 87.25 317 MET A C 1
ATOM 2496 O O . MET A 1 317 ? -7.548 -5.918 -10.214 1.00 87.25 317 MET A O 1
ATOM 2500 N N . ARG A 1 318 ? -5.892 -4.705 -11.120 1.00 84.25 318 ARG A N 1
ATOM 2501 C CA . ARG A 1 318 ? -6.698 -4.133 -12.209 1.00 84.25 318 ARG A CA 1
ATOM 2502 C C . ARG A 1 318 ? -6.677 -5.038 -13.442 1.00 84.25 318 ARG A C 1
ATOM 2504 O O . ARG A 1 318 ? -7.404 -4.772 -14.400 1.00 84.25 318 ARG A O 1
ATOM 2511 N N . GLY A 1 319 ? -5.884 -6.109 -13.410 1.00 85.88 319 GLY A N 1
ATOM 2512 C CA . GLY A 1 319 ? -5.669 -7.029 -14.519 1.00 85.88 319 GLY A CA 1
ATOM 2513 C C . GLY A 1 319 ? -4.683 -6.498 -15.552 1.00 85.88 319 GLY A C 1
ATOM 2514 O O . GLY A 1 319 ? -4.743 -6.922 -16.707 1.00 85.88 319 GLY A O 1
ATOM 2515 N N . LYS A 1 320 ? -3.811 -5.556 -15.171 1.00 84.69 320 LYS A N 1
ATOM 2516 C CA . LYS A 1 320 ? -2.809 -4.963 -16.061 1.00 84.69 320 LYS A CA 1
ATOM 2517 C C . LYS A 1 320 ? -1.440 -5.540 -15.780 1.00 84.69 320 LYS A C 1
ATOM 2519 O O . LYS A 1 320 ? -1.041 -5.660 -14.631 1.00 84.69 320 LYS A O 1
ATOM 2524 N N . VAL A 1 321 ? -0.727 -5.878 -16.846 1.00 86.38 321 VAL A N 1
ATOM 2525 C CA . VAL A 1 321 ? 0.649 -6.369 -16.769 1.00 86.38 321 VAL A CA 1
ATOM 2526 C C . VAL A 1 321 ? 1.598 -5.182 -16.829 1.00 86.38 321 VAL A C 1
ATOM 2528 O O . VAL A 1 321 ? 1.478 -4.353 -17.733 1.00 86.38 321 VAL A O 1
ATOM 2531 N N . ASN A 1 322 ? 2.542 -5.120 -15.892 1.00 84.69 322 ASN A N 1
ATOM 2532 C CA . ASN A 1 322 ? 3.609 -4.133 -15.940 1.00 84.69 322 ASN A CA 1
ATOM 2533 C C . ASN A 1 322 ? 4.616 -4.481 -17.044 1.00 84.69 322 ASN A C 1
ATOM 2535 O O . ASN A 1 322 ? 5.147 -5.589 -17.066 1.00 84.69 322 ASN A O 1
ATOM 2539 N N . LEU A 1 323 ? 4.884 -3.529 -17.939 1.00 82.50 323 LEU A N 1
ATOM 2540 C CA . LEU A 1 323 ? 5.874 -3.669 -19.013 1.00 82.50 323 LEU A CA 1
ATOM 2541 C C . LEU A 1 323 ? 7.212 -2.985 -18.684 1.00 82.50 323 LEU A C 1
ATOM 2543 O O . LEU A 1 323 ? 8.209 -3.253 -19.350 1.00 82.50 323 LEU A O 1
ATOM 2547 N N . PHE A 1 324 ? 7.252 -2.144 -17.648 1.00 78.81 324 PHE A N 1
ATOM 2548 C CA . PHE A 1 324 ? 8.390 -1.293 -17.281 1.00 78.81 324 PHE A CA 1
ATOM 2549 C C . PHE A 1 324 ? 9.377 -1.978 -16.320 1.00 78.81 324 PHE A C 1
ATOM 2551 O O . PHE A 1 324 ? 10.010 -1.316 -15.505 1.00 78.81 324 PHE A O 1
ATOM 2558 N N . ALA A 1 325 ? 9.509 -3.305 -16.427 1.00 78.44 325 ALA A N 1
ATOM 2559 C CA . ALA A 1 325 ? 10.281 -4.159 -15.522 1.00 78.44 325 ALA A CA 1
ATOM 2560 C C . ALA A 1 325 ? 9.843 -4.085 -14.040 1.00 78.44 325 ALA A C 1
ATOM 2562 O O . ALA A 1 325 ? 9.146 -3.171 -13.592 1.00 78.44 325 ALA A O 1
ATOM 2563 N N . GLY A 1 326 ? 10.231 -5.103 -13.271 1.00 83.06 326 GLY A N 1
ATOM 2564 C CA . GLY A 1 326 ? 9.802 -5.263 -11.882 1.00 83.06 326 GLY A CA 1
ATOM 2565 C C . GLY A 1 326 ? 8.305 -5.557 -11.727 1.00 83.06 326 GLY A C 1
ATOM 2566 O O . GLY A 1 326 ? 7.564 -5.756 -12.697 1.00 83.06 326 GLY A O 1
ATOM 2567 N N . ALA A 1 327 ? 7.859 -5.598 -10.479 1.00 88.00 327 ALA A N 1
ATOM 2568 C CA . ALA A 1 327 ? 6.485 -5.886 -10.096 1.00 88.00 327 ALA A CA 1
ATOM 2569 C C . ALA A 1 327 ? 5.734 -4.588 -9.782 1.00 88.00 327 ALA A C 1
ATOM 2571 O O . ALA A 1 327 ? 6.228 -3.763 -9.022 1.00 88.00 327 ALA A O 1
ATOM 2572 N N . SER A 1 328 ? 4.543 -4.404 -10.355 1.00 89.06 328 SER A N 1
ATOM 2573 C CA . SER A 1 328 ? 3.707 -3.231 -10.074 1.00 89.06 328 SER A CA 1
ATOM 2574 C C . SER A 1 328 ? 3.007 -3.323 -8.720 1.00 89.06 328 SER A C 1
ATOM 2576 O O . SER A 1 328 ? 2.791 -4.426 -8.212 1.00 89.06 328 SER A O 1
ATOM 2578 N N . HIS A 1 329 ? 2.548 -2.188 -8.182 1.00 90.94 329 HIS A N 1
ATOM 2579 C CA . HIS A 1 329 ? 1.688 -2.168 -6.992 1.00 90.94 329 HIS A CA 1
ATOM 2580 C C . HIS A 1 329 ? 0.549 -3.179 -7.112 1.00 90.94 329 HIS A C 1
ATOM 2582 O O . HIS A 1 329 ? -0.074 -3.300 -8.175 1.00 90.94 329 HIS A O 1
ATOM 2588 N N . SER A 1 330 ? 0.251 -3.879 -6.017 1.00 91.06 330 SER A N 1
ATOM 2589 C CA . SER A 1 330 ? -0.770 -4.930 -5.913 1.00 91.06 330 SER A CA 1
ATOM 2590 C C . SER A 1 330 ? -0.560 -6.191 -6.756 1.00 91.06 330 SER A C 1
ATOM 2592 O O . SER A 1 330 ? -1.459 -7.026 -6.820 1.00 91.06 330 SER A O 1
ATOM 2594 N N . SER A 1 331 ? 0.570 -6.355 -7.446 1.00 91.06 331 SER A N 1
ATOM 2595 C CA . SER A 1 331 ? 0.792 -7.514 -8.327 1.00 91.06 331 SER A CA 1
ATOM 2596 C C . SER A 1 331 ? 1.200 -8.801 -7.592 1.00 91.06 331 SER A C 1
ATOM 2598 O O . SER A 1 331 ? 1.218 -9.885 -8.182 1.00 91.06 331 SER A O 1
ATOM 2600 N N . ASP A 1 332 ? 1.463 -8.710 -6.289 1.00 92.56 332 ASP A N 1
ATOM 2601 C CA . ASP A 1 332 ? 1.618 -9.839 -5.371 1.00 92.56 332 ASP A CA 1
ATOM 2602 C C . ASP A 1 332 ? 0.260 -10.429 -4.948 1.00 92.56 332 ASP A C 1
ATOM 2604 O O . ASP A 1 332 ? 0.109 -11.651 -4.880 1.00 92.56 332 ASP A O 1
ATOM 2608 N N . LEU A 1 333 ? -0.765 -9.594 -4.743 1.00 92.38 333 LEU A N 1
ATOM 2609 C CA . LEU A 1 333 ? -2.094 -10.011 -4.275 1.00 92.38 333 LEU A CA 1
ATOM 2610 C C . LEU A 1 333 ? -2.772 -11.112 -5.119 1.00 92.38 333 LEU A C 1
ATOM 2612 O O . LEU A 1 333 ? -3.254 -12.077 -4.514 1.00 92.38 333 LEU A O 1
ATOM 2616 N N . PRO A 1 334 ? -2.822 -11.050 -6.472 1.00 92.00 334 PRO A N 1
ATOM 2617 C CA . PRO A 1 334 ? -3.425 -12.105 -7.284 1.00 92.00 334 PRO A CA 1
ATOM 2618 C C . PRO A 1 334 ? -2.759 -13.462 -7.084 1.00 92.00 334 PRO A C 1
ATOM 2620 O O . PRO A 1 334 ? -3.438 -14.485 -7.147 1.00 92.00 334 PRO A O 1
ATOM 2623 N N . LEU A 1 335 ? -1.442 -13.478 -6.848 1.00 91.81 335 LEU A N 1
ATOM 2624 C CA . LEU A 1 335 ? -0.731 -14.712 -6.542 1.00 91.81 335 LEU A CA 1
ATOM 2625 C C . LEU A 1 335 ? -1.030 -15.136 -5.105 1.00 91.81 335 LEU A C 1
ATOM 2627 O O . LEU A 1 335 ? -1.483 -16.254 -4.903 1.00 91.81 335 LEU A O 1
ATOM 2631 N N . ILE A 1 336 ? -0.880 -14.253 -4.115 1.00 92.25 336 ILE A N 1
ATOM 2632 C CA . ILE A 1 336 ? -1.106 -14.563 -2.691 1.00 92.25 336 ILE A CA 1
ATOM 2633 C C . ILE A 1 336 ? -2.472 -15.223 -2.471 1.00 92.25 336 ILE A C 1
ATOM 2635 O O . ILE A 1 336 ? -2.556 -16.342 -1.955 1.00 92.25 336 ILE A O 1
ATOM 2639 N N . PHE A 1 337 ? -3.541 -14.569 -2.927 1.00 92.62 337 PHE A N 1
ATOM 2640 C CA . PHE A 1 337 ? -4.912 -15.053 -2.754 1.00 92.62 337 PHE A CA 1
ATOM 2641 C C . PHE A 1 337 ? -5.283 -16.214 -3.679 1.00 92.62 337 PHE A C 1
ATOM 2643 O O . PHE A 1 337 ? -6.293 -16.866 -3.431 1.00 92.62 337 PHE A O 1
ATOM 2650 N N . GLY A 1 338 ? -4.442 -16.533 -4.664 1.00 93.06 338 GLY A N 1
ATOM 2651 C CA . GLY A 1 338 ? -4.459 -17.806 -5.369 1.00 93.06 338 GLY A CA 1
ATOM 2652 C C . GLY A 1 338 ? -5.183 -17.840 -6.716 1.00 93.06 338 GLY A C 1
ATOM 2653 O O . GLY A 1 338 ? -5.628 -16.814 -7.247 1.00 93.06 338 GLY A O 1
ATOM 2654 N N . PRO A 1 339 ? -5.252 -19.042 -7.322 1.00 93.88 339 PRO A N 1
ATOM 2655 C CA . PRO A 1 339 ? -5.701 -19.229 -8.699 1.00 93.88 339 PRO A CA 1
ATOM 2656 C C . PRO A 1 339 ? -7.136 -18.756 -8.944 1.00 93.88 339 PRO A C 1
ATOM 2658 O O . PRO A 1 339 ? -7.443 -18.326 -10.055 1.00 93.88 339 PRO A O 1
ATOM 2661 N N . SER A 1 340 ? -8.011 -18.793 -7.938 1.00 93.06 340 SER A N 1
ATOM 2662 C CA . SER A 1 340 ? -9.398 -18.343 -8.051 1.00 93.06 340 SER A CA 1
ATOM 2663 C C . SER A 1 340 ? -9.473 -16.833 -8.265 1.00 93.06 340 SER A C 1
ATOM 2665 O O . SER A 1 340 ? -10.144 -16.372 -9.196 1.00 93.06 340 SER A O 1
ATOM 2667 N N . LEU A 1 341 ? -8.740 -16.052 -7.460 1.00 92.06 341 LEU A N 1
ATOM 2668 C CA . LEU A 1 341 ? -8.667 -14.603 -7.648 1.00 92.06 341 LEU A CA 1
ATOM 2669 C C . LEU A 1 341 ? -7.981 -14.270 -8.970 1.00 92.06 341 LEU A C 1
ATOM 2671 O O . LEU A 1 341 ? -8.484 -13.470 -9.761 1.00 92.06 341 LEU A O 1
ATOM 2675 N N . PHE A 1 342 ? -6.864 -14.933 -9.251 1.00 92.62 342 PHE A N 1
ATOM 2676 C CA . PHE A 1 342 ? -6.134 -14.724 -10.488 1.00 92.62 342 PHE A CA 1
ATOM 2677 C C . PHE A 1 342 ? -6.999 -14.990 -11.729 1.00 92.62 342 PHE A C 1
ATOM 2679 O O . PHE A 1 342 ? -7.003 -14.202 -12.679 1.00 92.62 342 PHE A O 1
ATOM 2686 N N . GLN A 1 343 ? -7.787 -16.066 -11.732 1.00 91.94 343 GLN A N 1
ATOM 2687 C CA . GLN A 1 343 ? -8.686 -16.397 -12.834 1.00 91.94 343 GLN A CA 1
ATOM 2688 C C . GLN A 1 343 ? -9.857 -15.410 -12.944 1.00 91.94 343 GLN A C 1
ATOM 2690 O O . GLN A 1 343 ? -10.272 -15.079 -14.061 1.00 91.94 343 GLN A O 1
ATOM 2695 N N . GLN A 1 344 ? -10.378 -14.905 -11.821 1.00 89.81 344 GLN A N 1
ATOM 2696 C CA . GLN A 1 344 ? -11.425 -13.878 -11.807 1.00 89.81 344 GLN A CA 1
ATOM 2697 C C . GLN A 1 344 ? -10.979 -12.610 -12.551 1.00 89.81 344 GLN A C 1
ATOM 2699 O O . GLN A 1 344 ? -11.767 -12.032 -13.310 1.00 89.81 344 GLN A O 1
ATOM 2704 N N . ILE A 1 345 ? -9.718 -12.210 -12.370 1.00 89.06 345 ILE A N 1
ATOM 2705 C CA . ILE A 1 345 ? -9.145 -10.993 -12.951 1.00 89.06 345 ILE A CA 1
ATOM 2706 C C . ILE A 1 345 ? -8.667 -11.246 -14.386 1.00 89.06 345 ILE A C 1
ATOM 2708 O O . ILE A 1 345 ? -9.189 -10.644 -15.326 1.00 89.06 345 ILE A O 1
ATOM 2712 N N . SER A 1 346 ? -7.722 -12.174 -14.572 1.00 89.50 346 SER A N 1
ATOM 2713 C CA . SER A 1 346 ? -7.059 -12.408 -15.866 1.00 89.50 346 SER A CA 1
ATOM 2714 C C . SER A 1 346 ? -7.913 -13.148 -16.887 1.00 89.50 346 SER A C 1
ATOM 2716 O O . SER A 1 346 ? -7.617 -13.109 -18.080 1.00 89.50 346 SER A O 1
ATOM 2718 N N . ARG A 1 347 ? -8.935 -13.886 -16.433 1.00 90.19 347 ARG A N 1
ATOM 2719 C CA . ARG A 1 347 ? -9.690 -14.850 -17.252 1.00 90.19 347 ARG A CA 1
ATOM 2720 C C . ARG A 1 347 ? -8.822 -15.965 -17.855 1.00 90.19 347 ARG A C 1
ATOM 2722 O O . ARG A 1 347 ? -9.261 -16.636 -18.788 1.00 90.19 347 ARG A O 1
ATOM 2729 N N . ARG A 1 348 ? -7.634 -16.215 -17.293 1.00 92.56 348 ARG A N 1
ATOM 2730 C CA . ARG A 1 348 ? -6.766 -17.358 -17.607 1.00 92.56 348 ARG A CA 1
ATOM 2731 C C . ARG A 1 348 ? -6.285 -18.049 -16.331 1.00 92.56 348 ARG A C 1
ATOM 2733 O O . ARG A 1 348 ? -6.491 -17.563 -15.225 1.00 92.56 348 ARG A O 1
ATOM 2740 N N . ARG A 1 349 ? -5.663 -19.215 -16.501 1.00 92.31 349 ARG A N 1
ATOM 2741 C CA . ARG A 1 349 ? -4.946 -19.908 -15.423 1.00 92.31 349 ARG A CA 1
ATOM 2742 C C . ARG A 1 349 ? -3.533 -19.341 -15.281 1.00 92.31 349 ARG A C 1
ATOM 2744 O O . ARG A 1 349 ? -3.064 -18.621 -16.172 1.00 92.31 349 ARG A O 1
ATOM 2751 N N . PHE A 1 350 ? -2.875 -19.697 -14.183 1.00 92.88 350 PHE A N 1
ATOM 2752 C CA . PHE A 1 350 ? -1.453 -19.444 -14.003 1.00 92.88 350 PHE A CA 1
ATOM 2753 C C . PHE A 1 350 ? -0.629 -20.057 -15.137 1.00 92.88 350 PHE A C 1
ATOM 2755 O O . PHE A 1 350 ? -0.934 -21.132 -15.663 1.00 92.88 350 PHE A O 1
ATOM 2762 N N . THR A 1 351 ? 0.431 -19.349 -15.494 1.00 92.38 351 THR A N 1
ATOM 2763 C CA . THR A 1 351 ? 1.584 -19.906 -16.193 1.00 92.38 351 THR A CA 1
ATOM 2764 C C . THR A 1 351 ? 2.406 -20.774 -15.237 1.00 92.38 351 THR A C 1
ATOM 2766 O O . THR A 1 351 ? 2.192 -20.777 -14.024 1.00 92.38 351 THR A O 1
ATOM 2769 N N . ILE A 1 352 ? 3.370 -21.518 -15.780 1.00 90.75 352 ILE A N 1
ATOM 2770 C CA . ILE A 1 352 ? 4.255 -22.370 -14.976 1.00 90.75 352 ILE A CA 1
ATOM 2771 C C . ILE A 1 352 ? 5.064 -21.533 -13.971 1.00 90.75 352 ILE A C 1
ATOM 2773 O O . ILE A 1 352 ? 5.254 -21.966 -12.836 1.00 90.75 352 ILE A O 1
ATOM 2777 N N . ASP A 1 353 ? 5.515 -20.341 -14.358 1.00 89.38 353 ASP A N 1
ATOM 2778 C CA . ASP A 1 353 ? 6.346 -19.503 -13.490 1.00 89.38 353 ASP A CA 1
ATOM 2779 C C . ASP A 1 353 ? 5.517 -18.774 -12.426 1.00 89.38 353 ASP A C 1
ATOM 2781 O O . ASP A 1 353 ? 5.931 -18.715 -11.269 1.00 89.38 353 ASP A O 1
ATOM 2785 N N . GLU A 1 354 ? 4.293 -18.352 -12.757 1.00 92.00 354 GLU A N 1
ATOM 2786 C CA . GLU A 1 354 ? 3.329 -17.851 -11.766 1.00 92.00 354 GLU A CA 1
ATOM 2787 C C . GLU A 1 354 ? 2.969 -18.922 -10.730 1.00 92.00 354 GLU A C 1
ATOM 2789 O O . GLU A 1 354 ? 2.926 -18.619 -9.545 1.00 92.00 354 GLU A O 1
ATOM 2794 N N . GLU A 1 355 ? 2.774 -20.181 -11.139 1.00 91.75 355 GLU A N 1
ATOM 2795 C CA . GLU A 1 355 ? 2.509 -21.297 -10.217 1.00 91.75 355 GLU A CA 1
ATOM 2796 C C . GLU A 1 355 ? 3.705 -21.563 -9.282 1.00 91.75 355 GLU A C 1
ATOM 2798 O O . GLU A 1 355 ? 3.527 -21.830 -8.089 1.00 91.75 355 GLU A O 1
ATOM 2803 N N . LYS A 1 356 ? 4.944 -21.471 -9.786 1.00 89.56 356 LYS A N 1
ATOM 2804 C CA . LYS A 1 356 ? 6.148 -21.580 -8.943 1.00 89.56 356 LYS A CA 1
ATOM 2805 C C . LYS A 1 356 ? 6.228 -20.428 -7.943 1.00 89.56 356 LYS A C 1
ATOM 2807 O O . LYS A 1 356 ? 6.468 -20.673 -6.758 1.00 89.56 356 LYS A O 1
ATOM 2812 N N . MET A 1 357 ? 6.026 -19.191 -8.402 1.00 89.62 357 MET A N 1
ATOM 2813 C CA . MET A 1 357 ? 6.081 -17.999 -7.552 1.00 89.62 357 MET A CA 1
ATOM 2814 C C . MET A 1 357 ? 4.973 -18.018 -6.495 1.00 89.62 357 MET A C 1
ATOM 2816 O O . MET A 1 357 ? 5.239 -17.794 -5.315 1.00 89.62 357 MET A O 1
ATOM 2820 N N . PHE A 1 358 ? 3.761 -18.398 -6.899 1.00 90.88 358 PHE A N 1
ATOM 2821 C CA . PHE A 1 358 ? 2.623 -18.649 -6.025 1.00 90.88 358 PHE A CA 1
ATOM 2822 C C . PHE A 1 358 ? 3.005 -19.557 -4.854 1.00 90.88 358 PHE A C 1
ATOM 2824 O O . PHE A 1 358 ? 2.873 -19.159 -3.700 1.00 90.88 358 PHE A O 1
ATOM 2831 N N . ARG A 1 359 ? 3.563 -20.744 -5.124 1.00 87.62 359 ARG A N 1
ATOM 2832 C CA . ARG A 1 359 ? 3.969 -21.689 -4.066 1.00 87.62 359 ARG A CA 1
ATOM 2833 C C . ARG A 1 359 ? 5.081 -21.140 -3.172 1.00 87.62 359 ARG A C 1
ATOM 2835 O O . ARG A 1 359 ? 5.041 -21.353 -1.956 1.00 87.62 359 ARG A O 1
ATOM 2842 N N . LYS A 1 360 ? 6.053 -20.438 -3.769 1.00 86.31 360 LYS A N 1
ATOM 2843 C CA . LYS A 1 360 ? 7.196 -19.826 -3.070 1.00 86.31 360 LYS A CA 1
ATOM 2844 C C . LYS A 1 360 ? 6.745 -18.763 -2.066 1.00 86.31 360 LYS A C 1
ATOM 2846 O O . LYS A 1 360 ? 7.297 -18.699 -0.974 1.00 86.31 360 LYS A O 1
ATOM 2851 N N . MET A 1 361 ? 5.753 -17.954 -2.427 1.00 87.69 361 MET A N 1
ATOM 2852 C CA . MET A 1 361 ? 5.264 -16.851 -1.601 1.00 87.69 361 MET A CA 1
ATOM 2853 C C . MET A 1 361 ? 4.156 -17.272 -0.629 1.00 87.69 361 MET A C 1
ATOM 2855 O O . MET A 1 361 ? 4.131 -16.837 0.521 1.00 87.69 361 MET A O 1
ATOM 2859 N N . ARG A 1 362 ? 3.243 -18.139 -1.067 1.00 89.25 362 ARG A N 1
ATOM 2860 C CA . ARG A 1 362 ? 2.055 -18.506 -0.295 1.00 89.25 362 ARG A CA 1
ATOM 2861 C C . ARG A 1 362 ? 2.373 -19.318 0.951 1.00 89.25 362 ARG A C 1
ATOM 2863 O O . ARG A 1 362 ? 1.791 -19.060 1.999 1.00 89.25 362 ARG A O 1
ATOM 2870 N N . THR A 1 363 ? 3.304 -20.268 0.854 1.00 89.25 363 THR A N 1
ATOM 2871 C CA . THR A 1 363 ? 3.644 -21.140 1.990 1.00 89.25 363 THR A CA 1
ATOM 2872 C C . THR A 1 363 ? 4.152 -20.326 3.190 1.00 89.25 363 THR A C 1
ATOM 2874 O O . THR A 1 363 ? 3.591 -20.480 4.277 1.00 89.25 363 THR A O 1
ATOM 2877 N N . PRO A 1 364 ? 5.124 -19.402 3.027 1.00 91.00 364 PRO A N 1
ATOM 2878 C CA . PRO A 1 364 ? 5.549 -18.540 4.125 1.00 91.00 364 PRO A CA 1
ATOM 2879 C C . PRO A 1 364 ? 4.452 -17.636 4.695 1.00 91.00 364 PRO A C 1
ATOM 2881 O O . PRO A 1 364 ? 4.385 -17.462 5.907 1.00 91.00 364 PRO A O 1
ATOM 2884 N N . ILE A 1 365 ? 3.571 -17.083 3.855 1.00 93.69 365 ILE A N 1
ATOM 2885 C CA . ILE A 1 365 ? 2.473 -16.221 4.323 1.00 93.69 365 ILE A CA 1
ATOM 2886 C C . ILE A 1 365 ? 1.475 -17.020 5.169 1.00 93.69 365 ILE A C 1
ATOM 2888 O O . ILE A 1 365 ? 1.091 -16.569 6.244 1.00 93.69 365 ILE A O 1
ATOM 2892 N N . ILE A 1 366 ? 1.093 -18.228 4.740 1.00 94.31 366 ILE A N 1
ATOM 2893 C CA . ILE A 1 366 ? 0.198 -19.103 5.517 1.00 94.31 366 ILE A CA 1
ATOM 2894 C C . ILE A 1 366 ? 0.840 -19.494 6.847 1.00 94.31 366 ILE A C 1
ATOM 2896 O O . ILE A 1 366 ? 0.175 -19.465 7.881 1.00 94.31 366 ILE A O 1
ATOM 2900 N N . ASN A 1 367 ? 2.124 -19.857 6.834 1.00 93.81 367 ASN A N 1
ATOM 2901 C CA . ASN A 1 367 ? 2.853 -20.186 8.056 1.00 93.81 367 ASN A CA 1
ATOM 2902 C C . ASN A 1 367 ? 2.888 -18.998 9.011 1.00 93.81 367 ASN A C 1
ATOM 2904 O O . ASN A 1 367 ? 2.574 -19.160 10.187 1.00 93.81 367 ASN A O 1
ATOM 2908 N N . PHE A 1 368 ? 3.176 -17.802 8.491 1.00 95.44 368 PHE A N 1
ATOM 2909 C CA . PHE A 1 368 ? 3.117 -16.587 9.281 1.00 95.44 368 PHE A CA 1
ATOM 2910 C C . PHE A 1 368 ? 1.728 -16.422 9.891 1.00 95.44 368 PHE A C 1
ATOM 2912 O O . PHE A 1 368 ? 1.646 -16.379 11.108 1.00 95.44 368 PHE A O 1
ATOM 2919 N N . ILE A 1 369 ? 0.645 -16.455 9.106 1.00 95.62 369 ILE A N 1
ATOM 2920 C CA . ILE A 1 369 ? -0.738 -16.354 9.616 1.00 95.62 369 ILE A CA 1
ATOM 2921 C C . ILE A 1 369 ? -1.026 -17.389 10.715 1.00 95.62 369 ILE A C 1
ATOM 2923 O O . ILE A 1 369 ? -1.775 -17.095 11.637 1.00 95.62 369 ILE A O 1
ATOM 2927 N N . LYS A 1 370 ? -0.446 -18.592 10.646 1.00 93.81 370 LYS A N 1
ATOM 2928 C CA . LYS A 1 370 ? -0.669 -19.665 11.629 1.00 93.81 370 LYS A CA 1
ATOM 2929 C C . LYS A 1 370 ? 0.189 -19.554 12.890 1.00 93.81 370 LYS A C 1
ATOM 2931 O O . LYS A 1 370 ? -0.247 -20.034 13.931 1.00 93.81 370 LYS A O 1
ATOM 2936 N N . SER A 1 371 ? 1.400 -18.999 12.819 1.00 92.44 371 SER A N 1
ATOM 2937 C CA . SER A 1 371 ? 2.368 -19.111 13.924 1.00 92.44 371 SER A CA 1
ATOM 2938 C C . SER A 1 371 ? 3.166 -17.852 14.253 1.00 92.44 371 SER A C 1
ATOM 2940 O O . SER A 1 371 ? 4.068 -17.928 15.081 1.00 92.44 371 SER A O 1
ATOM 2942 N N . GLY A 1 372 ? 2.933 -16.718 13.593 1.00 92.25 372 GLY A N 1
ATOM 2943 C CA . GLY A 1 372 ? 3.774 -15.528 13.780 1.00 92.25 372 GLY A CA 1
ATOM 2944 C C . GLY A 1 372 ? 5.137 -15.600 13.105 1.00 92.25 372 GLY A C 1
ATOM 2945 O O . GLY A 1 372 ? 5.899 -14.648 13.230 1.00 92.25 372 GLY A O 1
ATOM 2946 N N . ASN A 1 373 ? 5.445 -16.689 12.394 1.00 91.81 373 ASN A N 1
ATOM 2947 C CA . ASN A 1 373 ? 6.750 -16.938 11.791 1.00 91.81 373 ASN A CA 1
ATOM 2948 C C . ASN A 1 373 ? 6.568 -17.552 10.388 1.00 91.81 373 ASN A C 1
ATOM 2950 O O . ASN A 1 373 ? 5.879 -18.564 10.258 1.00 91.81 373 ASN A O 1
ATOM 2954 N N . PRO A 1 374 ? 7.171 -16.983 9.329 1.00 91.00 374 PRO A N 1
ATOM 2955 C CA . PRO A 1 374 ? 7.029 -17.490 7.965 1.00 91.00 374 PRO A CA 1
ATOM 2956 C C . PRO A 1 374 ? 7.669 -18.870 7.726 1.00 91.00 374 PRO A C 1
ATOM 2958 O O . PRO A 1 374 ? 7.304 -19.560 6.775 1.00 91.00 374 PRO A O 1
ATOM 2961 N N . ASN A 1 375 ? 8.618 -19.310 8.556 1.00 84.94 375 ASN A N 1
ATOM 2962 C CA . ASN A 1 375 ? 9.310 -20.593 8.407 1.00 84.94 375 ASN A CA 1
ATOM 2963 C C . ASN A 1 375 ? 9.516 -21.299 9.759 1.00 84.94 375 ASN A C 1
ATOM 2965 O O . ASN A 1 375 ? 10.654 -21.409 10.232 1.00 84.94 375 ASN A O 1
ATOM 2969 N N . PRO A 1 376 ? 8.448 -21.844 10.370 1.00 66.56 376 PRO A N 1
ATOM 2970 C CA . PRO A 1 376 ? 8.564 -22.591 11.614 1.00 66.56 376 PRO A CA 1
ATOM 2971 C C . PRO A 1 376 ? 9.406 -23.858 11.372 1.00 66.56 376 PRO A C 1
ATOM 2973 O O . PRO A 1 376 ? 8.948 -24.818 10.758 1.00 66.56 376 PRO A O 1
ATOM 2976 N N . GLY A 1 377 ? 10.670 -23.851 11.813 1.00 60.91 377 GLY A N 1
ATOM 2977 C CA . GLY A 1 377 ? 11.550 -25.030 11.810 1.00 60.91 377 GLY A CA 1
ATOM 2978 C C . GLY A 1 377 ? 12.712 -25.058 10.804 1.00 60.91 377 GLY A C 1
ATOM 2979 O O . GLY A 1 377 ? 13.423 -26.060 10.763 1.00 60.91 377 GLY A O 1
ATOM 2980 N N . ARG A 1 378 ? 12.969 -23.999 10.015 1.00 60.09 378 ARG A N 1
ATOM 2981 C CA . ARG A 1 378 ? 14.163 -23.910 9.136 1.00 60.09 378 ARG A CA 1
ATOM 2982 C C . ARG A 1 378 ? 14.962 -22.631 9.391 1.00 60.09 378 ARG A C 1
ATOM 2984 O O . ARG A 1 378 ? 14.830 -21.658 8.662 1.00 60.09 378 ARG A O 1
ATOM 2991 N N . VAL A 1 379 ? 15.805 -22.649 10.424 1.00 51.44 379 VAL A N 1
ATOM 2992 C CA . VAL A 1 379 ? 16.554 -21.466 10.899 1.00 51.44 379 VAL A CA 1
ATOM 2993 C C . VAL A 1 379 ? 17.682 -21.043 9.942 1.00 51.44 379 VAL A C 1
ATOM 2995 O O . VAL A 1 379 ? 17.926 -19.857 9.776 1.00 51.44 379 VAL A O 1
ATOM 2998 N N . TYR A 1 380 ? 18.352 -21.989 9.272 1.00 49.06 380 TYR A N 1
ATOM 2999 C CA . TYR A 1 380 ? 19.610 -21.714 8.552 1.00 49.06 380 TYR A CA 1
ATOM 3000 C C . TYR A 1 380 ? 19.464 -21.388 7.051 1.00 49.06 380 TYR A C 1
ATOM 3002 O O . TYR A 1 380 ? 20.410 -20.905 6.437 1.00 49.06 380 TYR A O 1
ATOM 3010 N N . GLU A 1 381 ? 18.282 -21.602 6.467 1.00 53.81 381 GLU A N 1
ATOM 3011 C CA . GLU A 1 381 ? 17.947 -21.227 5.075 1.00 53.81 381 GLU A CA 1
ATOM 3012 C C . GLU A 1 381 ? 16.622 -20.439 4.991 1.00 53.81 381 GLU A C 1
ATOM 3014 O O . GLU A 1 381 ? 16.022 -20.309 3.924 1.00 53.81 381 GLU A O 1
ATOM 3019 N N . GLY A 1 382 ? 16.126 -19.972 6.141 1.00 73.12 382 GLY A N 1
ATOM 3020 C CA . GLY A 1 382 ? 14.790 -19.406 6.297 1.00 73.12 382 GLY A CA 1
ATOM 3021 C C . GLY A 1 382 ? 14.702 -17.899 6.066 1.00 73.12 382 GLY A C 1
ATOM 3022 O O . GLY A 1 382 ? 15.696 -17.182 5.985 1.00 73.12 382 GLY A O 1
ATOM 3023 N N . TRP A 1 383 ? 13.464 -17.419 5.983 1.00 85.81 383 TRP A N 1
ATOM 3024 C CA . TRP A 1 383 ? 13.119 -15.999 6.070 1.00 85.81 383 TRP A CA 1
ATOM 3025 C C . TRP A 1 383 ? 13.359 -15.517 7.508 1.00 85.81 383 TRP A C 1
ATOM 3027 O O . TRP A 1 383 ? 12.561 -15.810 8.396 1.00 85.81 383 TRP A O 1
ATOM 3037 N N . LEU A 1 384 ? 14.483 -14.832 7.728 1.00 87.38 384 LEU A N 1
ATOM 3038 C CA . LEU A 1 384 ? 14.902 -14.318 9.034 1.00 87.38 384 LEU A CA 1
ATOM 3039 C C . LEU A 1 384 ? 14.163 -13.017 9.393 1.00 87.38 384 LEU A C 1
ATOM 3041 O O . LEU A 1 384 ? 13.742 -12.287 8.488 1.00 87.38 384 LEU A O 1
ATOM 3045 N N . PRO A 1 385 ? 14.010 -12.706 10.692 1.00 89.81 385 PRO A N 1
ATOM 3046 C CA . PRO A 1 385 ? 13.435 -11.439 11.114 1.00 89.81 385 PRO A CA 1
ATOM 3047 C C . PRO A 1 385 ? 14.372 -10.263 10.799 1.00 89.81 385 PRO A C 1
ATOM 3049 O O . PRO A 1 385 ? 15.595 -10.355 10.906 1.00 89.81 385 PRO A O 1
ATOM 3052 N N . TYR A 1 386 ? 13.783 -9.128 10.444 1.00 90.62 386 TYR A N 1
ATOM 3053 C CA . TYR A 1 386 ? 14.454 -7.848 10.289 1.00 90.62 386 TYR A CA 1
ATOM 3054 C C . TYR A 1 386 ? 14.795 -7.266 11.664 1.00 90.62 386 TYR A C 1
ATOM 3056 O O . TYR A 1 386 ? 13.914 -7.018 12.488 1.00 90.62 386 TYR A O 1
ATOM 3064 N N . THR A 1 387 ? 16.075 -6.981 11.897 1.00 87.69 387 THR A N 1
ATOM 3065 C CA . THR A 1 387 ? 16.570 -6.309 13.104 1.00 87.69 387 THR A CA 1
ATOM 3066 C C . THR A 1 387 ? 17.511 -5.159 12.739 1.00 87.69 387 THR A C 1
ATOM 3068 O O . THR A 1 387 ? 18.021 -5.069 11.623 1.00 87.69 387 THR A O 1
ATOM 3071 N N . GLN A 1 388 ? 17.820 -4.283 13.700 1.00 82.81 388 GLN A N 1
ATOM 3072 C CA . GLN A 1 388 ? 18.810 -3.217 13.482 1.00 82.81 388 GLN A CA 1
ATOM 3073 C C . GLN A 1 388 ? 20.208 -3.746 13.135 1.00 82.81 388 GLN A C 1
ATOM 3075 O O . GLN A 1 388 ? 20.943 -3.104 12.383 1.00 82.81 388 GLN A O 1
ATOM 3080 N N . LYS A 1 389 ? 20.576 -4.914 13.680 1.00 82.81 389 LYS A N 1
ATOM 3081 C CA . LYS A 1 389 ? 21.859 -5.575 13.400 1.00 82.81 389 LYS A CA 1
ATOM 3082 C C . LYS A 1 389 ? 21.825 -6.296 12.057 1.00 82.81 389 LYS A C 1
ATOM 3084 O O . LYS A 1 389 ? 22.764 -6.195 11.275 1.00 82.81 389 LYS A O 1
ATOM 3089 N N . GLU A 1 390 ? 20.732 -7.002 11.802 1.00 83.50 390 GLU A N 1
ATOM 3090 C CA . GLU A 1 390 ? 20.521 -7.829 10.624 1.00 83.50 390 GLU A CA 1
ATOM 3091 C C . GLU A 1 390 ? 19.287 -7.332 9.869 1.00 83.50 390 GLU A C 1
ATOM 3093 O O . GLU A 1 390 ? 18.157 -7.736 10.133 1.00 83.50 390 GLU A O 1
ATOM 3098 N N . LYS A 1 391 ? 19.516 -6.419 8.921 1.00 86.31 391 LYS A N 1
ATOM 3099 C CA . LYS A 1 391 ? 18.476 -5.806 8.083 1.00 86.31 391 LYS A CA 1
ATOM 3100 C C . LYS A 1 391 ? 18.026 -6.755 6.969 1.00 86.31 391 LYS A C 1
ATOM 3102 O O . LYS A 1 391 ? 18.174 -6.448 5.788 1.00 86.31 391 LYS A O 1
ATOM 3107 N N . PHE A 1 392 ? 17.564 -7.942 7.342 1.00 87.12 392 PHE A N 1
ATOM 3108 C CA . PHE A 1 392 ? 17.171 -8.991 6.409 1.00 87.12 392 PHE A CA 1
ATOM 3109 C C . PHE A 1 392 ? 15.855 -8.640 5.709 1.00 87.12 392 PHE A C 1
ATOM 3111 O O . PHE A 1 392 ? 14.840 -8.409 6.364 1.00 87.12 392 PHE A O 1
ATOM 3118 N N . ILE A 1 393 ? 15.861 -8.631 4.374 1.00 89.25 393 ILE A N 1
ATOM 3119 C CA . ILE A 1 393 ? 14.653 -8.459 3.554 1.00 89.25 393 ILE A CA 1
ATOM 3120 C C . ILE A 1 393 ? 14.595 -9.611 2.556 1.00 89.25 393 ILE A C 1
ATOM 3122 O O . ILE A 1 393 ? 15.508 -9.793 1.750 1.00 89.25 393 ILE A O 1
ATOM 3126 N N . PHE A 1 394 ? 13.524 -10.400 2.614 1.00 88.06 394 PHE A N 1
ATOM 3127 C CA . PHE A 1 394 ? 13.367 -11.582 1.778 1.00 88.06 394 PHE A CA 1
ATOM 3128 C C . PHE A 1 394 ? 12.975 -11.203 0.349 1.00 88.06 394 PHE A C 1
ATOM 3130 O O . PHE A 1 394 ? 11.968 -10.536 0.124 1.00 88.06 394 PHE A O 1
ATOM 3137 N N . ASN A 1 395 ? 13.756 -11.647 -0.634 1.00 85.62 395 ASN A N 1
ATOM 3138 C CA . ASN A 1 395 ? 13.459 -11.379 -2.037 1.00 85.62 395 ASN A CA 1
ATOM 3139 C C . ASN A 1 395 ? 12.560 -12.470 -2.648 1.00 85.62 395 ASN A C 1
ATOM 3141 O O . ASN A 1 395 ? 12.966 -13.621 -2.863 1.00 85.62 395 ASN A O 1
ATOM 3145 N N . LEU A 1 396 ? 11.332 -12.074 -2.975 1.00 85.12 396 LEU A N 1
ATOM 3146 C CA . LEU A 1 396 ? 10.328 -12.866 -3.673 1.00 85.12 396 LEU A CA 1
ATOM 3147 C C . LEU A 1 396 ? 10.313 -12.501 -5.162 1.00 85.12 396 LEU A C 1
ATOM 3149 O O . LEU A 1 396 ? 9.377 -11.885 -5.659 1.00 85.12 396 LEU A O 1
ATOM 3153 N N . GLY A 1 397 ? 11.361 -12.898 -5.877 1.00 74.62 397 GLY A N 1
ATOM 3154 C CA . GLY A 1 397 ? 11.511 -12.588 -7.297 1.00 74.62 397 GLY A CA 1
ATOM 3155 C C . GLY A 1 397 ? 12.622 -13.376 -7.977 1.00 74.62 397 GLY A C 1
ATOM 3156 O O . GLY A 1 397 ? 13.278 -14.218 -7.346 1.00 74.62 397 GLY A O 1
ATOM 3157 N N . GLU A 1 398 ? 12.823 -13.099 -9.263 1.00 60.44 398 GLU A N 1
ATOM 3158 C CA . GLU A 1 398 ? 13.970 -13.572 -10.037 1.00 60.44 398 GLU A CA 1
ATOM 3159 C C . GLU A 1 398 ? 14.928 -12.397 -10.294 1.00 60.44 398 GLU A C 1
ATOM 3161 O O . GLU A 1 398 ? 14.682 -11.551 -11.140 1.00 60.44 398 GLU A O 1
ATOM 3166 N N . ALA A 1 399 ? 16.065 -12.393 -9.589 1.00 52.59 399 ALA A N 1
ATOM 3167 C CA . ALA A 1 399 ? 17.286 -11.674 -9.973 1.00 52.59 399 ALA A CA 1
ATOM 3168 C C . ALA A 1 399 ? 17.399 -10.153 -9.721 1.00 52.59 399 ALA A C 1
ATOM 3170 O O . ALA A 1 399 ? 18.005 -9.448 -10.524 1.00 52.59 399 ALA A O 1
ATOM 3171 N N . TRP A 1 400 ? 17.046 -9.668 -8.530 1.00 46.44 400 TRP A N 1
ATOM 3172 C CA . TRP A 1 400 ? 17.421 -8.298 -8.135 1.00 46.44 400 TRP A CA 1
ATOM 3173 C C . TRP A 1 400 ? 18.948 -8.077 -7.948 1.00 46.44 400 TRP A C 1
ATOM 3175 O O . TRP A 1 400 ? 19.395 -6.951 -7.785 1.00 46.44 400 TRP A O 1
ATOM 3185 N N . ILE A 1 401 ? 19.784 -9.129 -7.958 1.00 45.47 401 ILE A N 1
ATOM 3186 C CA . ILE A 1 401 ? 21.131 -9.070 -7.344 1.00 45.47 401 ILE A CA 1
ATOM 3187 C C . ILE A 1 401 ? 22.340 -9.264 -8.281 1.00 45.47 401 ILE A C 1
ATOM 3189 O O . ILE A 1 401 ? 23.454 -8.931 -7.903 1.00 45.47 401 ILE A O 1
ATOM 3193 N N . SER A 1 402 ? 22.212 -9.752 -9.520 1.00 36.59 402 SER A N 1
ATOM 3194 C CA . SER A 1 402 ? 23.427 -10.201 -10.239 1.00 36.59 402 SER A CA 1
ATOM 3195 C C . SER A 1 402 ? 23.795 -9.501 -11.547 1.00 36.59 402 SER A C 1
ATOM 3197 O O . SER A 1 402 ? 24.908 -9.762 -12.006 1.00 36.59 402 SER A O 1
ATOM 3199 N N . GLN A 1 403 ? 22.959 -8.670 -12.184 1.00 40.78 403 GLN A N 1
ATOM 3200 C CA . GLN A 1 403 ? 23.276 -8.276 -13.574 1.00 40.78 403 GLN A CA 1
ATOM 3201 C C . GLN A 1 403 ? 22.957 -6.853 -14.045 1.00 40.78 403 GLN A C 1
ATOM 3203 O O . GLN A 1 403 ? 23.390 -6.528 -15.145 1.00 40.78 403 GLN A O 1
ATOM 3208 N N . ARG A 1 404 ? 22.268 -5.985 -13.297 1.00 43.28 404 ARG A N 1
ATOM 3209 C CA . ARG A 1 404 ? 21.849 -4.689 -13.864 1.00 43.28 404 ARG A CA 1
ATOM 3210 C C . ARG A 1 404 ? 22.331 -3.517 -13.021 1.00 43.28 404 ARG A C 1
ATOM 3212 O O . ARG A 1 404 ? 21.843 -3.284 -11.919 1.00 43.28 404 ARG A O 1
ATOM 3219 N N . GLY A 1 405 ? 23.361 -2.841 -13.528 1.00 39.44 405 GLY A N 1
ATOM 3220 C CA . GLY A 1 405 ? 23.648 -1.469 -13.138 1.00 39.44 405 GLY A CA 1
ATOM 3221 C C . GLY A 1 405 ? 22.490 -0.611 -13.630 1.00 39.44 405 GLY A C 1
ATOM 3222 O O . GLY A 1 405 ? 22.124 -0.719 -14.787 1.00 39.44 405 GLY A O 1
ATOM 3223 N N . ASP A 1 406 ? 21.926 0.172 -12.721 1.00 44.31 406 ASP A N 1
ATOM 3224 C CA . ASP A 1 406 ? 20.739 1.007 -12.891 1.00 44.31 406 ASP A CA 1
ATOM 3225 C C . ASP A 1 406 ? 19.387 0.272 -13.018 1.00 44.31 406 ASP A C 1
ATOM 3227 O O . ASP A 1 406 ? 19.065 -0.508 -13.906 1.00 44.31 406 ASP A O 1
ATOM 3231 N N . ILE A 1 407 ? 18.583 0.518 -11.987 1.00 45.44 407 ILE A N 1
ATOM 3232 C CA . ILE A 1 407 ? 17.255 -0.033 -11.743 1.00 45.44 407 ILE A CA 1
ATOM 3233 C C . ILE A 1 407 ? 16.265 0.696 -12.657 1.00 45.44 407 ILE A C 1
ATOM 3235 O O . ILE A 1 407 ? 16.236 1.935 -12.641 1.00 45.44 407 ILE A O 1
ATOM 3239 N N . LEU A 1 408 ? 15.465 -0.104 -13.379 1.00 51.62 408 LEU A N 1
ATOM 3240 C CA . LEU A 1 408 ? 14.496 0.235 -14.441 1.00 51.62 408 LEU A CA 1
ATOM 3241 C C . LEU A 1 408 ? 15.056 0.361 -15.866 1.00 51.62 408 LEU A C 1
ATOM 3243 O O . LEU A 1 408 ? 14.516 1.121 -16.666 1.00 51.62 408 LEU A O 1
ATOM 3247 N N . ASP A 1 409 ? 16.066 -0.434 -16.227 1.00 53.75 409 ASP A N 1
ATOM 3248 C CA . ASP A 1 409 ? 16.332 -0.699 -17.645 1.00 53.75 409 ASP A CA 1
ATOM 3249 C C . ASP A 1 409 ? 15.081 -1.320 -18.280 1.00 53.75 409 ASP A C 1
ATOM 3251 O O . ASP A 1 409 ? 14.736 -2.481 -18.017 1.00 53.75 409 ASP A O 1
ATOM 3255 N N . LEU A 1 410 ? 14.390 -0.508 -19.086 1.00 61.47 410 LEU A N 1
ATOM 3256 C CA . LEU A 1 410 ? 13.308 -0.924 -19.968 1.00 61.47 410 LEU A CA 1
ATOM 3257 C C . LEU A 1 410 ? 13.751 -2.193 -20.690 1.00 61.47 410 LEU A C 1
ATOM 3259 O O . LEU A 1 410 ? 14.768 -2.207 -21.384 1.00 61.47 410 LEU A O 1
ATOM 3263 N N . ASP A 1 411 ? 12.999 -3.277 -20.514 1.00 66.75 411 ASP A N 1
ATOM 3264 C CA . ASP A 1 411 ? 13.267 -4.480 -21.284 1.00 66.75 411 ASP A CA 1
ATOM 3265 C C . ASP A 1 411 ? 13.062 -4.139 -22.764 1.00 66.75 411 ASP A C 1
ATOM 3267 O O . ASP A 1 411 ? 11.947 -3.811 -23.179 1.00 66.75 411 ASP A O 1
ATOM 3271 N N . MET A 1 412 ? 14.134 -4.207 -23.557 1.00 69.44 412 MET A N 1
ATOM 3272 C CA . MET A 1 412 ? 14.096 -3.931 -24.995 1.00 69.44 412 MET A CA 1
ATOM 3273 C C . MET A 1 412 ? 13.024 -4.773 -25.702 1.00 69.44 412 MET A C 1
ATOM 3275 O O . MET A 1 412 ? 12.448 -4.327 -26.691 1.00 69.44 412 MET A O 1
ATOM 3279 N N . ALA A 1 413 ? 12.702 -5.963 -25.177 1.00 75.62 413 ALA A N 1
ATOM 3280 C CA . ALA A 1 413 ? 11.633 -6.809 -25.701 1.00 75.62 413 ALA A CA 1
ATOM 3281 C C . ALA A 1 413 ? 10.226 -6.211 -25.506 1.00 75.62 413 ALA A C 1
ATOM 3283 O O . ALA A 1 413 ? 9.313 -6.511 -26.278 1.00 75.62 413 ALA A O 1
ATOM 3284 N N . ASN A 1 414 ? 10.038 -5.364 -24.492 1.00 80.69 414 ASN A N 1
ATOM 3285 C CA . ASN A 1 414 ? 8.761 -4.730 -24.177 1.00 80.69 414 ASN A CA 1
ATOM 3286 C C . ASN A 1 414 ? 8.561 -3.385 -24.886 1.00 80.69 414 ASN A C 1
ATOM 3288 O O . ASN A 1 414 ? 7.409 -2.982 -25.047 1.00 80.69 414 ASN A O 1
ATOM 3292 N N . ILE A 1 415 ? 9.629 -2.717 -25.342 1.00 82.06 415 ILE A N 1
ATOM 3293 C CA . ILE A 1 415 ? 9.546 -1.395 -25.994 1.00 82.06 415 ILE A CA 1
ATOM 3294 C C . ILE A 1 415 ? 8.529 -1.373 -27.148 1.00 82.06 415 ILE A C 1
ATOM 3296 O O . ILE A 1 415 ? 7.618 -0.549 -27.075 1.00 82.06 415 ILE A O 1
ATOM 3300 N N . PRO A 1 416 ? 8.538 -2.312 -28.119 1.00 84.81 416 PRO A N 1
ATOM 3301 C CA . PRO A 1 416 ? 7.572 -2.282 -29.225 1.00 84.81 416 PRO A CA 1
ATOM 3302 C C . PRO A 1 416 ? 6.114 -2.379 -28.759 1.00 84.81 416 PRO A C 1
ATOM 3304 O O . PRO A 1 416 ? 5.198 -1.824 -29.363 1.00 84.81 416 PRO A O 1
ATOM 3307 N N . LYS A 1 417 ? 5.876 -3.095 -27.655 1.00 84.00 417 LYS A N 1
ATOM 3308 C CA . LYS A 1 417 ? 4.543 -3.239 -27.066 1.00 84.00 417 LYS A CA 1
ATOM 3309 C C . LYS A 1 417 ? 4.118 -1.975 -26.321 1.00 84.00 417 LYS A C 1
ATOM 3311 O O . LYS A 1 417 ? 2.933 -1.652 -26.316 1.00 84.00 417 LYS A O 1
ATOM 3316 N N . ILE A 1 418 ? 5.058 -1.278 -25.685 1.00 83.75 418 ILE A N 1
ATOM 3317 C CA . ILE A 1 418 ? 4.806 0.016 -25.046 1.00 83.75 418 ILE A CA 1
ATOM 3318 C C . ILE A 1 418 ? 4.517 1.074 -26.117 1.00 83.75 418 ILE A C 1
ATOM 3320 O O . ILE A 1 418 ? 3.523 1.781 -25.991 1.00 83.75 418 ILE A O 1
ATOM 3324 N N . GLU A 1 419 ? 5.303 1.127 -27.194 1.00 84.94 419 GLU A N 1
ATOM 3325 C CA . GLU A 1 419 ? 5.051 1.996 -28.354 1.00 84.94 419 GLU A CA 1
ATOM 3326 C C . GLU A 1 419 ? 3.656 1.747 -28.925 1.00 84.94 419 GLU A C 1
ATOM 3328 O O . GLU A 1 419 ? 2.853 2.669 -29.016 1.00 84.94 419 GLU A O 1
ATOM 3333 N N . GLN A 1 420 ? 3.284 0.484 -29.155 1.00 84.81 420 GLN A N 1
ATOM 3334 C CA . GLN A 1 420 ? 1.937 0.141 -29.614 1.00 84.81 420 GLN A CA 1
ATOM 3335 C C . GLN A 1 420 ? 0.826 0.658 -28.676 1.00 84.81 420 GLN A C 1
ATOM 3337 O O . GLN A 1 420 ? -0.233 1.069 -29.150 1.00 84.81 420 GLN A O 1
ATOM 3342 N N . LEU A 1 421 ? 1.036 0.639 -27.354 1.00 82.25 421 LEU A N 1
ATOM 3343 C CA . LEU A 1 421 ? 0.071 1.168 -26.377 1.00 82.25 421 LEU A CA 1
ATOM 3344 C C . LEU A 1 421 ? -0.037 2.702 -26.401 1.00 82.25 421 LEU A C 1
ATOM 3346 O O . LEU A 1 421 ? -1.086 3.242 -26.022 1.00 82.25 421 LEU A O 1
ATOM 3350 N N . LEU A 1 422 ? 1.039 3.385 -26.794 1.00 82.94 422 LEU A N 1
ATOM 3351 C CA . LEU A 1 422 ? 1.116 4.840 -26.934 1.00 82.94 422 LEU A CA 1
ATOM 3352 C C . LEU A 1 422 ? 0.637 5.322 -28.310 1.00 82.94 422 LEU A C 1
ATOM 3354 O O . LEU A 1 422 ? 0.121 6.428 -28.413 1.00 82.94 422 LEU A O 1
ATOM 3358 N N . ASP A 1 423 ? 0.751 4.495 -29.343 1.00 78.38 423 ASP A N 1
ATOM 3359 C CA . ASP A 1 423 ? 0.389 4.869 -30.713 1.00 78.38 423 ASP A CA 1
ATOM 3360 C C . ASP A 1 423 ? -1.025 4.408 -31.100 1.00 78.38 423 ASP A C 1
ATOM 3362 O O . ASP A 1 423 ? -1.589 4.865 -32.093 1.00 78.38 423 ASP A O 1
ATOM 3366 N N . SER A 1 424 ? -1.650 3.521 -30.315 1.00 67.62 424 SER A N 1
ATOM 3367 C CA . SER A 1 424 ? -3.046 3.140 -30.538 1.00 67.62 424 SER A CA 1
ATOM 3368 C C . SER A 1 424 ? -3.990 4.318 -30.253 1.00 67.62 424 SER A C 1
ATOM 3370 O O . SER A 1 424 ? -4.147 4.718 -29.094 1.00 67.62 424 SER A O 1
ATOM 3372 N N . GLU A 1 425 ? -4.662 4.839 -31.286 1.00 50.78 425 GLU A N 1
ATOM 3373 C CA . GLU A 1 425 ? -5.740 5.827 -31.137 1.00 50.78 425 GLU A CA 1
ATOM 3374 C C . GLU A 1 425 ? -6.847 5.311 -30.201 1.00 50.78 425 GLU A C 1
ATOM 3376 O O . GLU A 1 425 ? -7.190 4.127 -30.215 1.00 50.78 425 GLU A O 1
ATOM 3381 N N . ARG A 1 426 ? -7.397 6.227 -29.384 1.00 48.56 426 ARG A N 1
ATOM 3382 C CA . ARG A 1 426 ? -8.489 6.060 -28.399 1.00 48.56 426 ARG A CA 1
ATOM 3383 C C . ARG A 1 426 ? -9.319 4.773 -28.554 1.00 48.56 426 ARG A C 1
ATOM 3385 O O . ARG A 1 426 ? -10.437 4.788 -29.062 1.00 48.56 426 ARG A O 1
ATOM 3392 N N . ALA A 1 427 ? -8.855 3.680 -27.957 1.00 36.66 427 ALA A N 1
ATOM 3393 C CA . ALA A 1 427 ? -9.726 2.570 -27.600 1.00 36.66 427 ALA A CA 1
ATOM 3394 C C . ALA A 1 427 ? -10.283 2.824 -26.193 1.00 36.66 427 ALA A C 1
ATOM 3396 O O . ALA A 1 427 ? -9.805 2.274 -25.199 1.00 36.66 427 ALA A O 1
ATOM 3397 N N . LEU A 1 428 ? -11.321 3.662 -26.105 1.00 36.94 428 LEU A N 1
ATOM 3398 C CA . LEU A 1 428 ? -12.261 3.588 -24.987 1.00 36.94 428 LEU A CA 1
ATOM 3399 C C . LEU A 1 428 ? -12.826 2.159 -24.957 1.00 36.94 428 LEU A C 1
ATOM 3401 O O . LEU A 1 428 ? -13.624 1.772 -25.802 1.00 36.94 428 LEU A O 1
ATOM 3405 N N . SER A 1 429 ? -12.343 1.363 -24.004 1.00 37.47 429 SER A N 1
ATOM 3406 C CA . SER A 1 429 ? -12.942 0.122 -23.503 1.00 37.47 429 SER A CA 1
ATOM 3407 C C . SER A 1 429 ? -13.745 -0.727 -24.507 1.00 37.47 429 SER A C 1
ATOM 3409 O O . SER A 1 429 ? -14.965 -0.816 -24.393 1.00 37.47 429 SER A O 1
ATOM 3411 N N . VAL A 1 430 ? -13.086 -1.477 -25.393 1.00 29.78 430 VAL A N 1
ATOM 3412 C CA . VAL A 1 430 ? -13.673 -2.715 -25.938 1.00 29.78 430 VAL A CA 1
ATOM 3413 C C . VAL A 1 430 ? -12.600 -3.800 -25.995 1.00 29.78 430 VAL A C 1
ATOM 3415 O O . VAL A 1 430 ? -11.584 -3.676 -26.668 1.00 29.78 430 VAL A O 1
ATOM 3418 N N . ARG A 1 431 ? -12.835 -4.870 -25.227 1.00 33.22 431 ARG A N 1
ATOM 3419 C CA . ARG A 1 431 ? -12.031 -6.099 -25.166 1.00 33.22 431 ARG A CA 1
ATOM 3420 C C . ARG A 1 431 ? -11.719 -6.648 -26.560 1.00 33.22 431 ARG A C 1
ATOM 3422 O O . ARG A 1 431 ? -12.648 -6.943 -27.309 1.00 33.22 431 ARG A O 1
ATOM 3429 N N . SER A 1 432 ? -10.460 -6.997 -26.812 1.00 25.97 432 SER A N 1
ATOM 3430 C CA . SER A 1 432 ? -10.144 -8.048 -27.778 1.00 25.97 432 SER A CA 1
ATOM 3431 C C . SER A 1 432 ? -10.334 -9.417 -27.107 1.00 25.97 432 SER A C 1
ATOM 3433 O O . SER A 1 432 ? -9.762 -9.722 -26.058 1.00 25.97 432 SER A O 1
ATOM 3435 N N . ARG A 1 433 ? -11.201 -10.259 -27.682 1.00 28.81 433 ARG A N 1
ATOM 3436 C CA . ARG A 1 433 ? -11.191 -11.700 -27.400 1.00 28.81 433 ARG A CA 1
ATOM 3437 C C . ARG A 1 433 ? -9.926 -12.258 -28.045 1.00 28.81 433 ARG A C 1
ATOM 3439 O O . ARG A 1 433 ? -9.808 -12.219 -29.265 1.00 28.81 433 ARG A O 1
ATOM 3446 N N . LEU A 1 434 ? -8.999 -12.780 -27.248 1.00 29.53 434 LEU A N 1
ATOM 3447 C CA . LEU A 1 434 ? -7.886 -13.556 -27.787 1.00 29.53 434 LEU A CA 1
ATOM 3448 C C . LEU A 1 434 ? -8.436 -14.846 -28.408 1.00 29.53 434 LEU A C 1
ATOM 3450 O O . LEU A 1 434 ? -9.178 -15.594 -27.765 1.00 29.53 434 LEU A O 1
ATOM 3454 N N . ASN A 1 435 ? -8.088 -15.068 -29.675 1.00 26.08 435 ASN A N 1
ATOM 3455 C CA . ASN A 1 435 ? -8.430 -16.268 -30.424 1.00 26.08 435 ASN A CA 1
ATOM 3456 C C . ASN A 1 435 ? -7.860 -17.502 -29.712 1.00 26.08 435 ASN A C 1
ATOM 3458 O O . ASN A 1 435 ? -6.649 -17.669 -29.576 1.00 26.08 435 ASN A O 1
ATOM 3462 N N . ARG A 1 436 ? -8.757 -18.396 -29.286 1.00 33.59 436 ARG A N 1
ATOM 3463 C CA . ARG A 1 436 ? -8.439 -19.809 -29.072 1.00 33.59 436 ARG A CA 1
ATOM 3464 C C . ARG A 1 436 ? -8.021 -20.366 -30.427 1.00 33.59 436 ARG A C 1
ATOM 3466 O O . ARG A 1 436 ? -8.860 -20.383 -31.318 1.00 33.59 436 ARG A O 1
ATOM 3473 N N . ASN A 1 437 ? -6.759 -20.769 -30.551 1.00 29.25 437 ASN A N 1
ATOM 3474 C CA . ASN A 1 437 ? -6.237 -21.856 -31.394 1.00 29.25 437 ASN A CA 1
ATOM 3475 C C . ASN A 1 437 ? -4.844 -21.489 -31.907 1.00 29.25 437 ASN A C 1
ATOM 3477 O O . ASN A 1 437 ? -4.700 -21.029 -33.031 1.00 29.25 437 ASN A O 1
ATOM 3481 N N . GLN A 1 438 ? -3.830 -21.724 -31.076 1.00 28.09 438 GLN A N 1
ATOM 3482 C CA . GLN A 1 438 ? -2.486 -22.110 -31.514 1.00 28.09 438 GLN A CA 1
ATOM 3483 C C . GLN A 1 438 ? -1.740 -22.652 -30.288 1.00 28.09 438 GLN A C 1
ATOM 3485 O O . GLN A 1 438 ? -0.945 -21.978 -29.643 1.00 28.09 438 GLN A O 1
ATOM 3490 N N . PHE A 1 439 ? -2.081 -23.885 -29.916 1.00 26.06 439 PHE A N 1
ATOM 3491 C CA . PHE A 1 439 ? -1.241 -24.695 -29.043 1.00 26.06 439 PHE A CA 1
ATOM 3492 C C . PHE A 1 439 ? -0.209 -25.385 -29.933 1.00 26.06 439 PHE A C 1
ATOM 3494 O O . PHE A 1 439 ? -0.539 -26.361 -30.601 1.00 26.06 439 PHE A O 1
ATOM 3501 N N . ASN A 1 440 ? 1.023 -24.881 -29.945 1.00 27.91 440 ASN A N 1
ATOM 3502 C CA . ASN A 1 440 ? 2.167 -25.697 -30.334 1.00 27.91 440 ASN A CA 1
ATOM 3503 C C . ASN A 1 440 ? 2.728 -26.356 -29.076 1.00 27.91 440 ASN A C 1
ATOM 3505 O O . ASN A 1 440 ? 2.877 -25.721 -28.036 1.00 27.91 440 ASN A O 1
ATOM 3509 N N . ASN A 1 441 ? 2.976 -27.654 -29.191 1.00 33.28 441 ASN A N 1
ATOM 3510 C CA . ASN A 1 441 ? 3.437 -28.547 -28.144 1.00 33.28 441 ASN A CA 1
ATOM 3511 C C . ASN A 1 441 ? 4.975 -28.642 -28.186 1.00 33.28 441 ASN A C 1
ATOM 3513 O O . ASN A 1 441 ? 5.478 -29.192 -29.165 1.00 33.28 441 ASN A O 1
ATOM 3517 N N . PRO A 1 442 ? 5.736 -28.175 -27.174 1.00 27.36 442 PRO A N 1
ATOM 3518 C CA . PRO A 1 442 ? 7.160 -28.444 -27.089 1.00 27.36 442 PRO A CA 1
ATOM 3519 C C . PRO A 1 442 ? 7.440 -29.327 -25.865 1.00 27.36 442 PRO A C 1
ATOM 3521 O O . PRO A 1 442 ? 7.973 -28.875 -24.853 1.00 27.36 442 PRO A O 1
ATOM 3524 N N . TYR A 1 443 ? 7.093 -30.614 -25.945 1.00 26.12 443 TYR A N 1
ATOM 3525 C CA . TYR A 1 443 ? 7.776 -31.618 -25.128 1.00 26.12 443 TYR A CA 1
ATOM 3526 C C . TYR A 1 443 ? 9.194 -31.787 -25.675 1.00 26.12 443 TYR A C 1
ATOM 3528 O O . TYR A 1 443 ? 9.419 -32.617 -26.547 1.00 26.12 443 TYR A O 1
ATOM 3536 N N . GLN A 1 444 ? 10.146 -31.020 -25.149 1.00 26.16 444 GLN A N 1
ATOM 3537 C CA . GLN A 1 444 ? 11.567 -31.367 -25.166 1.00 26.16 444 GLN A CA 1
ATOM 3538 C C . GLN A 1 444 ? 12.202 -30.865 -23.865 1.00 26.16 444 GLN A C 1
ATOM 3540 O O . GLN A 1 444 ? 12.460 -29.682 -23.679 1.00 26.16 444 GLN A O 1
ATOM 3545 N N . MET A 1 445 ? 12.399 -31.799 -22.935 1.00 25.67 445 MET A N 1
ATOM 3546 C CA . MET A 1 445 ? 13.212 -31.616 -21.733 1.00 25.67 445 MET A CA 1
ATOM 3547 C C . MET A 1 445 ? 14.693 -31.732 -22.116 1.00 25.67 445 MET A C 1
ATOM 3549 O O . MET A 1 445 ? 15.059 -32.756 -22.697 1.00 25.67 445 MET A O 1
ATOM 3553 N N . PRO A 1 446 ? 15.573 -30.796 -21.730 1.00 26.17 446 PRO A N 1
ATOM 3554 C CA . PRO A 1 446 ? 16.992 -31.089 -21.628 1.00 26.17 446 PRO A CA 1
ATOM 3555 C C . PRO A 1 446 ? 17.235 -31.849 -20.323 1.00 26.17 446 PRO A C 1
ATOM 3557 O O . PRO A 1 446 ? 17.065 -31.331 -19.217 1.00 26.17 446 PRO A O 1
ATOM 3560 N N . SER A 1 447 ? 17.611 -33.113 -20.464 1.00 31.56 447 SER A N 1
ATOM 3561 C CA . SER A 1 447 ? 18.263 -33.886 -19.422 1.00 31.56 447 SER A CA 1
ATOM 3562 C C . SER A 1 447 ? 19.665 -33.328 -19.198 1.00 31.56 447 SER A C 1
ATOM 3564 O O . SER A 1 447 ? 20.507 -33.500 -20.068 1.00 31.56 447 SER A O 1
ATOM 3566 N N . ASP A 1 448 ? 19.931 -32.724 -18.042 1.00 26.92 448 ASP A N 1
ATOM 3567 C CA . ASP A 1 448 ? 21.238 -32.886 -17.405 1.00 26.92 448 ASP A CA 1
ATOM 3568 C C . ASP A 1 448 ? 21.184 -32.570 -15.907 1.00 26.92 448 ASP A C 1
ATOM 3570 O O . ASP A 1 448 ? 21.076 -31.435 -15.447 1.00 26.92 448 ASP A O 1
ATOM 3574 N N . LYS A 1 449 ? 21.254 -33.648 -15.124 1.00 34.78 449 LYS A N 1
ATOM 3575 C CA . LYS A 1 449 ? 21.615 -33.628 -13.710 1.00 34.78 449 LYS A CA 1
ATOM 3576 C C . LYS A 1 449 ? 23.137 -33.702 -13.648 1.00 34.78 449 LYS A C 1
ATOM 3578 O O . LYS A 1 449 ? 23.660 -34.760 -13.983 1.00 34.78 449 LYS A O 1
ATOM 3583 N N . ARG A 1 450 ? 23.811 -32.655 -13.152 1.00 30.53 450 ARG A N 1
ATOM 3584 C CA . ARG A 1 450 ? 25.032 -32.707 -12.307 1.00 30.53 450 ARG A CA 1
ATOM 3585 C C . ARG A 1 450 ? 25.709 -31.333 -12.244 1.00 30.53 450 ARG A C 1
ATOM 3587 O O . ARG A 1 450 ? 26.431 -30.981 -13.160 1.00 30.53 450 ARG A O 1
ATOM 3594 N N . SER A 1 451 ? 25.519 -30.627 -11.125 1.00 27.42 451 SER A N 1
ATOM 3595 C CA . SER A 1 451 ? 26.583 -29.944 -10.356 1.00 27.42 451 SER A CA 1
ATOM 3596 C C . SER A 1 451 ? 25.976 -28.987 -9.319 1.00 27.42 451 SER A C 1
ATOM 3598 O O . SER A 1 451 ? 26.075 -27.770 -9.439 1.00 27.42 451 SER A O 1
ATOM 3600 N N . ILE A 1 452 ? 25.326 -29.521 -8.283 1.00 32.38 452 ILE A N 1
ATOM 3601 C CA . ILE A 1 452 ? 25.047 -28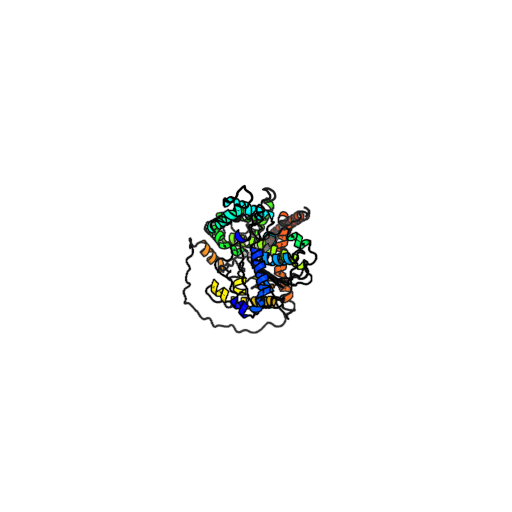.749 -7.063 1.00 32.38 452 ILE A CA 1
ATOM 3602 C C . ILE A 1 452 ? 25.331 -29.659 -5.877 1.00 32.38 452 ILE A C 1
ATOM 3604 O O . ILE A 1 452 ? 24.444 -30.335 -5.373 1.00 32.38 452 ILE A O 1
ATOM 3608 N N . GLN A 1 453 ? 26.591 -29.706 -5.468 1.00 32.53 453 GLN A N 1
ATOM 3609 C CA . GLN A 1 453 ? 27.008 -30.131 -4.137 1.00 32.53 453 GLN A CA 1
ATOM 3610 C C . GLN A 1 453 ? 28.339 -29.421 -3.864 1.00 32.53 453 GLN A C 1
ATOM 3612 O O . GLN A 1 453 ? 29.248 -29.501 -4.685 1.00 32.53 453 GLN A O 1
ATOM 3617 N N . ASN A 1 454 ? 28.407 -28.713 -2.729 1.00 25.75 454 ASN A N 1
ATOM 3618 C CA . ASN A 1 454 ? 29.586 -28.054 -2.131 1.00 25.75 454 ASN A CA 1
ATOM 3619 C C . ASN A 1 454 ? 29.754 -26.528 -2.303 1.00 25.75 454 ASN A C 1
ATOM 3621 O O . ASN A 1 454 ? 30.876 -26.044 -2.413 1.00 25.75 454 ASN A O 1
ATOM 3625 N N . ALA A 1 455 ? 28.674 -25.740 -2.214 1.00 27.95 455 ALA A N 1
ATOM 3626 C CA . ALA A 1 455 ? 28.777 -24.283 -1.981 1.00 27.95 455 ALA A CA 1
ATOM 3627 C C . ALA A 1 455 ? 27.720 -23.724 -0.996 1.00 27.95 455 ALA A C 1
ATOM 3629 O O . ALA A 1 455 ? 27.409 -22.536 -1.000 1.00 27.95 455 ALA A O 1
ATOM 3630 N N . SER A 1 456 ? 27.132 -24.574 -0.151 1.00 38.34 456 SER A N 1
ATOM 3631 C CA . SER A 1 456 ? 25.820 -24.333 0.470 1.00 38.34 456 SER A CA 1
ATOM 3632 C C . SER A 1 456 ? 25.811 -23.721 1.879 1.00 38.34 456 SER A C 1
ATOM 3634 O O . SER A 1 456 ? 24.793 -23.824 2.544 1.00 38.34 456 SER A O 1
ATOM 3636 N N . MET A 1 457 ? 26.870 -23.056 2.362 1.00 31.55 457 MET A N 1
ATOM 3637 C CA . MET A 1 457 ? 26.781 -22.369 3.674 1.00 31.55 457 MET A CA 1
ATOM 3638 C C . MET A 1 457 ? 27.171 -20.885 3.695 1.00 31.55 457 MET A C 1
ATOM 3640 O O . MET A 1 457 ? 26.654 -20.152 4.528 1.00 31.55 457 MET A O 1
ATOM 3644 N N . ASN A 1 458 ? 27.973 -20.384 2.747 1.00 34.06 458 ASN A N 1
ATOM 3645 C CA . ASN A 1 458 ? 28.410 -18.972 2.741 1.00 34.06 458 ASN A CA 1
ATOM 3646 C C . ASN A 1 458 ? 27.677 -18.063 1.731 1.00 34.06 458 ASN A C 1
ATOM 3648 O O . ASN A 1 458 ? 27.924 -16.859 1.697 1.00 34.06 458 ASN A O 1
ATOM 3652 N N . LEU A 1 459 ? 26.787 -18.614 0.898 1.00 41.50 459 LEU A N 1
ATOM 3653 C CA . LEU A 1 459 ? 26.062 -17.864 -0.142 1.00 41.50 459 LEU A CA 1
ATOM 3654 C C . LEU A 1 459 ? 24.675 -17.369 0.301 1.00 41.50 459 LEU A C 1
ATOM 3656 O O . LEU A 1 459 ? 24.147 -16.437 -0.300 1.00 41.50 459 LEU A O 1
ATOM 3660 N N . ILE A 1 460 ? 24.100 -17.948 1.358 1.00 41.22 460 ILE A N 1
ATOM 3661 C CA . ILE A 1 460 ? 22.736 -17.632 1.808 1.00 41.22 460 ILE A CA 1
ATOM 3662 C C . ILE A 1 460 ? 22.719 -16.368 2.682 1.00 41.22 460 ILE A C 1
ATOM 3664 O O . ILE A 1 460 ? 21.834 -15.534 2.514 1.00 41.22 460 ILE A O 1
ATOM 3668 N N . SER A 1 461 ? 23.739 -16.138 3.519 1.00 36.94 461 SER A N 1
ATOM 3669 C CA . SER A 1 461 ? 23.861 -14.873 4.266 1.00 36.94 461 SER A CA 1
ATOM 3670 C C . SER A 1 461 ? 24.278 -13.694 3.376 1.00 36.94 461 SER A C 1
ATOM 3672 O O . SER A 1 461 ? 23.832 -12.573 3.594 1.00 36.94 461 SER A O 1
ATOM 3674 N N . LYS A 1 462 ? 25.068 -13.935 2.317 1.00 45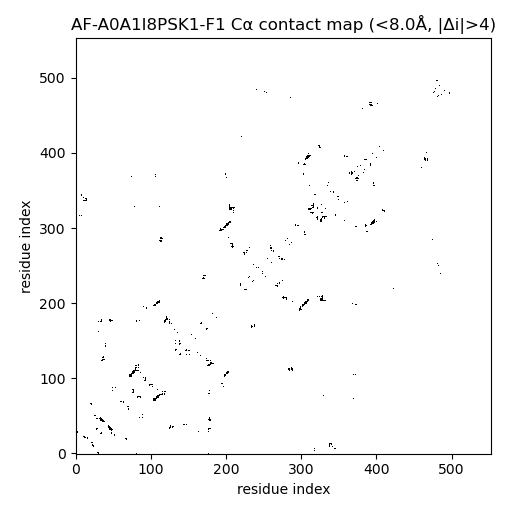.59 462 LYS A N 1
ATOM 3675 C CA . LYS A 1 462 ? 25.487 -12.885 1.370 1.00 45.59 462 LYS A CA 1
ATOM 3676 C C . LYS A 1 462 ? 24.367 -12.390 0.448 1.00 45.59 462 LYS A C 1
ATOM 3678 O O . LYS A 1 462 ? 24.416 -11.237 0.043 1.00 45.59 462 LYS A O 1
ATOM 3683 N N . ARG A 1 463 ? 23.358 -13.213 0.135 1.00 50.47 463 ARG A N 1
ATOM 3684 C CA . ARG A 1 463 ? 22.279 -12.844 -0.806 1.00 50.47 463 ARG A CA 1
ATOM 3685 C C . ARG A 1 463 ? 21.136 -12.020 -0.204 1.00 50.47 463 ARG A C 1
ATOM 3687 O O . ARG A 1 463 ? 20.361 -11.457 -0.965 1.00 50.47 463 ARG A O 1
ATOM 3694 N N . ASN A 1 464 ? 21.021 -11.911 1.120 1.00 54.09 464 ASN A N 1
ATOM 3695 C CA . ASN A 1 464 ? 19.806 -11.379 1.761 1.00 54.09 464 ASN A CA 1
ATOM 3696 C C . ASN A 1 464 ? 19.981 -10.013 2.457 1.00 54.09 464 ASN A C 1
ATOM 3698 O O . ASN A 1 464 ? 19.121 -9.584 3.226 1.00 54.09 464 ASN A O 1
ATOM 3702 N N . SER A 1 465 ? 21.073 -9.299 2.162 1.00 57.16 465 SER A N 1
ATOM 3703 C CA . SER A 1 465 ? 21.313 -7.920 2.629 1.00 57.16 465 SER A CA 1
ATOM 3704 C C . SER A 1 465 ? 21.359 -6.888 1.498 1.00 57.16 465 SER A C 1
ATOM 3706 O O . SER A 1 465 ? 21.456 -5.693 1.766 1.00 57.16 465 SER A O 1
ATOM 3708 N N . GLU A 1 466 ? 21.316 -7.303 0.231 1.00 69.44 466 GLU A N 1
ATOM 3709 C CA . GLU A 1 466 ? 21.579 -6.386 -0.885 1.00 69.44 466 GLU A CA 1
ATOM 3710 C C . GLU A 1 466 ? 20.452 -5.382 -1.124 1.00 69.44 466 GLU A C 1
ATOM 3712 O O . GLU A 1 466 ? 20.729 -4.199 -1.325 1.00 69.44 466 GLU A O 1
ATOM 3717 N N . TYR A 1 467 ? 19.191 -5.809 -1.014 1.00 78.38 467 TYR A N 1
ATOM 3718 C CA . TYR A 1 467 ? 18.067 -4.879 -1.129 1.00 78.38 467 TYR A CA 1
ATOM 3719 C C . TYR A 1 467 ? 18.053 -3.879 0.034 1.00 78.38 467 TYR A C 1
ATOM 3721 O O . TYR A 1 467 ? 17.901 -2.682 -0.175 1.00 78.38 467 TYR A O 1
ATOM 3729 N N . ALA A 1 468 ? 18.349 -4.323 1.260 1.00 79.06 468 ALA A N 1
ATOM 3730 C CA . ALA A 1 468 ? 18.504 -3.413 2.395 1.00 79.06 468 ALA A CA 1
ATOM 3731 C C . ALA A 1 468 ? 19.666 -2.418 2.204 1.00 79.06 468 ALA A C 1
ATOM 3733 O O . ALA A 1 468 ? 19.560 -1.256 2.598 1.00 79.06 468 ALA A O 1
ATOM 3734 N N . LEU A 1 469 ? 20.770 -2.837 1.572 1.00 79.12 469 LEU A N 1
ATOM 3735 C CA . LEU A 1 469 ? 21.864 -1.937 1.194 1.00 79.12 469 LEU A CA 1
ATOM 3736 C C . LEU A 1 469 ? 21.431 -0.929 0.126 1.00 79.12 469 LEU A C 1
ATOM 3738 O O . LEU A 1 469 ? 21.827 0.232 0.210 1.00 79.12 469 LEU A O 1
ATOM 3742 N N . HIS A 1 470 ? 20.624 -1.342 -0.849 1.00 83.19 470 HIS A N 1
ATOM 3743 C CA . HIS A 1 470 ? 20.032 -0.429 -1.819 1.00 83.19 470 HIS A CA 1
ATOM 3744 C C . HIS A 1 470 ? 19.105 0.586 -1.159 1.00 83.19 470 HIS A C 1
ATOM 3746 O O . HIS A 1 470 ? 19.343 1.782 -1.312 1.00 83.19 470 HIS A O 1
ATOM 3752 N N . LEU A 1 471 ? 18.141 0.132 -0.355 1.00 83.81 471 LEU A N 1
ATOM 3753 C CA . LEU A 1 471 ? 17.244 1.009 0.393 1.00 83.81 471 LEU A CA 1
ATOM 3754 C C . LEU A 1 471 ? 18.037 1.990 1.256 1.00 83.81 471 LEU A C 1
ATOM 3756 O O . LEU A 1 471 ? 17.726 3.173 1.285 1.00 83.81 471 LEU A O 1
ATOM 3760 N N . LYS A 1 472 ? 19.132 1.549 1.888 1.00 82.75 472 LYS A N 1
ATOM 3761 C CA . LYS A 1 472 ? 20.038 2.437 2.627 1.00 82.75 472 LYS A CA 1
ATOM 3762 C C . LYS A 1 472 ? 20.710 3.488 1.731 1.00 82.75 472 LYS A C 1
ATOM 3764 O O . LYS A 1 472 ? 20.897 4.615 2.185 1.00 82.75 472 LYS A O 1
ATOM 3769 N N . ARG A 1 473 ? 21.099 3.154 0.493 1.00 82.00 473 ARG A N 1
ATOM 3770 C CA . ARG A 1 473 ? 21.675 4.117 -0.471 1.00 82.00 473 ARG A CA 1
ATOM 3771 C C . ARG A 1 473 ? 20.632 5.123 -0.944 1.00 82.00 473 ARG A C 1
ATOM 3773 O O . ARG A 1 473 ? 20.922 6.315 -0.926 1.00 82.00 473 ARG A O 1
ATOM 3780 N N . VAL A 1 474 ? 19.444 4.650 -1.325 1.00 82.62 474 VAL A N 1
ATOM 3781 C CA . VAL A 1 474 ? 18.308 5.500 -1.708 1.00 82.62 474 VAL A CA 1
ATOM 3782 C C . VAL A 1 474 ? 17.971 6.426 -0.546 1.00 82.62 474 VAL A C 1
ATOM 3784 O O . VAL A 1 474 ? 18.076 7.639 -0.678 1.00 82.62 474 VAL A O 1
ATOM 3787 N N . TYR A 1 475 ? 17.716 5.871 0.637 1.00 82.06 475 TYR A N 1
ATOM 3788 C CA . TYR A 1 475 ? 17.451 6.635 1.852 1.00 82.06 475 TYR A CA 1
ATOM 3789 C C . TYR A 1 475 ? 18.545 7.663 2.161 1.00 82.06 475 TYR A C 1
ATOM 3791 O O . TYR A 1 475 ? 18.239 8.799 2.504 1.00 82.06 475 TYR A O 1
ATOM 3799 N N . GLY A 1 476 ? 19.820 7.305 1.980 1.00 76.06 476 GLY A N 1
ATOM 3800 C CA . GLY A 1 476 ? 20.943 8.223 2.147 1.00 76.06 476 GLY A CA 1
ATOM 3801 C C . GLY A 1 476 ? 20.920 9.405 1.174 1.00 76.06 476 GLY A C 1
ATOM 3802 O O . GLY A 1 476 ? 21.237 10.514 1.593 1.00 76.06 476 GLY A O 1
ATOM 3803 N N . TYR A 1 477 ? 20.515 9.205 -0.087 1.00 79.81 477 TYR A N 1
ATOM 3804 C CA . TYR A 1 477 ? 20.297 10.314 -1.023 1.00 79.81 477 TYR A CA 1
ATOM 3805 C C . TYR A 1 477 ? 19.227 11.269 -0.477 1.00 79.81 477 TYR A C 1
ATOM 3807 O O . TYR A 1 477 ? 19.475 12.461 -0.332 1.00 79.81 477 TYR A O 1
ATOM 3815 N N . TRP A 1 478 ? 18.076 10.735 -0.076 1.00 76.81 478 TRP A N 1
ATOM 3816 C CA . TRP A 1 478 ? 16.942 11.542 0.371 1.00 76.81 478 TRP A CA 1
ATOM 3817 C C . TRP A 1 478 ? 17.161 12.236 1.721 1.00 76.81 478 TRP A C 1
ATOM 3819 O O . TRP A 1 478 ? 16.746 13.377 1.894 1.00 76.81 478 TRP A O 1
ATOM 3829 N N . GLN A 1 479 ? 17.881 11.611 2.654 1.00 70.75 479 GLN 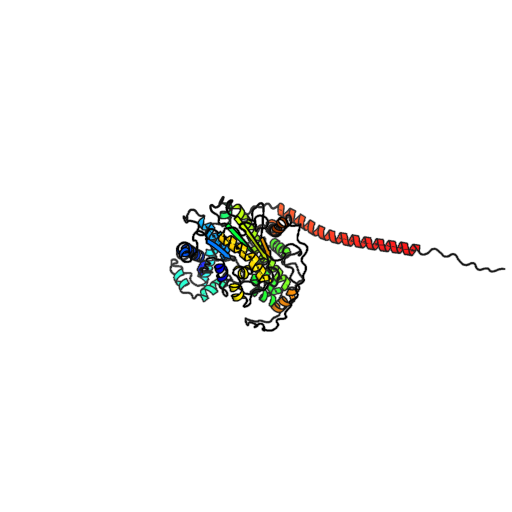A N 1
ATOM 3830 C CA . GLN A 1 479 ? 18.237 12.243 3.926 1.00 70.75 479 GLN A CA 1
ATOM 3831 C C . GLN A 1 479 ? 19.319 13.316 3.789 1.00 70.75 479 GLN A C 1
ATOM 3833 O O . GLN A 1 479 ? 19.242 14.350 4.445 1.00 70.75 479 GLN A O 1
ATOM 3838 N N . VAL A 1 480 ? 20.364 13.047 2.999 1.00 62.59 480 VAL A N 1
ATOM 3839 C CA . VAL A 1 480 ? 21.564 13.898 2.964 1.00 62.59 480 VAL A CA 1
ATOM 3840 C C . VAL A 1 480 ? 21.430 15.018 1.937 1.00 62.59 480 VAL A C 1
ATOM 3842 O O . VAL A 1 480 ? 21.903 16.119 2.192 1.00 62.59 480 VAL A O 1
ATOM 3845 N N . PHE A 1 481 ? 20.793 14.760 0.793 1.00 60.25 481 PHE A N 1
ATOM 3846 C CA . PHE A 1 481 ? 20.687 15.738 -0.293 1.00 60.25 481 PHE A CA 1
ATOM 3847 C C . PHE A 1 481 ? 19.372 16.522 -0.277 1.00 60.25 481 PHE A C 1
ATOM 3849 O O . PHE A 1 481 ? 19.327 17.603 -0.854 1.00 60.25 481 PHE A O 1
ATOM 3856 N N . LEU A 1 482 ? 18.322 16.031 0.398 1.00 65.88 482 LEU A N 1
ATOM 3857 C CA . LEU A 1 482 ? 16.995 16.671 0.445 1.00 65.88 482 LEU A CA 1
ATOM 3858 C C . LEU A 1 482 ? 16.460 16.891 1.886 1.00 65.88 482 LEU A C 1
ATOM 3860 O O . LEU A 1 482 ? 15.309 16.548 2.185 1.00 65.88 482 LEU A O 1
ATOM 3864 N N . PRO A 1 483 ? 17.253 17.502 2.795 1.00 53.03 483 PRO A N 1
ATOM 3865 C CA . PRO A 1 483 ? 17.009 17.487 4.243 1.00 53.03 483 PRO A CA 1
ATOM 3866 C C . PRO A 1 483 ? 15.712 18.181 4.692 1.00 53.03 483 PRO A C 1
ATOM 3868 O O . PRO A 1 483 ? 15.119 17.768 5.689 1.00 53.03 483 PRO A O 1
ATOM 3871 N N . GLN A 1 484 ? 15.228 19.198 3.965 1.00 49.84 484 GLN A N 1
ATOM 3872 C CA . GLN A 1 484 ? 14.043 19.970 4.380 1.00 49.84 484 GLN A CA 1
ATOM 3873 C C . GLN A 1 484 ? 12.718 19.198 4.272 1.00 49.84 484 GLN A C 1
ATOM 3875 O O . GLN A 1 484 ? 11.747 19.570 4.919 1.00 49.84 484 GLN A O 1
ATOM 3880 N N . SER A 1 485 ? 12.675 18.108 3.502 1.00 48.50 485 SER A N 1
ATOM 3881 C CA . SER A 1 485 ? 11.455 17.306 3.306 1.00 48.50 485 SER A CA 1
ATOM 3882 C C . SER A 1 485 ? 11.340 16.097 4.247 1.00 48.50 485 SER A C 1
ATOM 3884 O O . SER A 1 485 ? 10.308 15.433 4.270 1.00 48.50 485 SER A O 1
ATOM 3886 N N . PHE A 1 486 ? 12.386 15.809 5.034 1.00 41.22 486 PHE A N 1
ATOM 3887 C CA . PHE A 1 486 ? 12.527 14.560 5.800 1.00 41.22 486 PHE A CA 1
ATOM 3888 C C . PHE A 1 486 ? 12.676 14.737 7.317 1.00 41.22 486 PHE A C 1
ATOM 3890 O O . PHE A 1 486 ? 12.785 13.741 8.033 1.00 41.22 486 PHE A O 1
ATOM 3897 N N . SER A 1 487 ? 12.683 15.973 7.820 1.00 37.88 487 SER A N 1
ATOM 3898 C CA . SER A 1 487 ? 12.827 16.262 9.246 1.00 37.88 487 SER A CA 1
ATOM 3899 C C . SER A 1 487 ? 11.570 16.912 9.821 1.00 37.88 487 SER A C 1
ATOM 3901 O O . SER A 1 487 ? 11.206 18.018 9.431 1.00 37.88 487 SER A O 1
ATOM 3903 N N . SER A 1 488 ? 10.943 16.257 10.801 1.00 38.78 488 SER A N 1
ATOM 3904 C CA . SER A 1 488 ? 9.940 16.872 11.680 1.00 38.78 488 SER A CA 1
ATOM 3905 C C . SER A 1 488 ? 10.561 17.770 12.760 1.00 38.78 488 SER A C 1
ATOM 3907 O O . SER A 1 488 ? 9.851 18.557 13.375 1.00 38.78 488 SER A O 1
ATOM 3909 N N . ASN A 1 489 ? 11.881 17.705 12.964 1.00 34.84 489 ASN A N 1
ATOM 3910 C CA . ASN A 1 489 ? 12.612 18.484 13.961 1.00 34.84 489 ASN A CA 1
ATOM 3911 C C . ASN A 1 489 ? 13.774 19.206 13.280 1.00 34.84 489 ASN A C 1
ATOM 3913 O O . ASN A 1 489 ? 14.863 18.651 13.137 1.00 34.84 489 ASN A O 1
ATOM 3917 N N . GLY A 1 490 ? 13.519 20.429 12.813 1.00 36.03 490 GLY A N 1
ATOM 3918 C CA . GLY A 1 490 ? 14.442 21.278 12.055 1.00 36.03 490 GLY A CA 1
ATOM 3919 C C . GLY A 1 490 ? 15.746 21.643 12.775 1.00 36.03 490 GLY A C 1
ATOM 3920 O O . GLY A 1 490 ? 15.983 22.806 13.083 1.00 36.03 490 GLY A O 1
ATOM 3921 N N . GLN A 1 491 ? 16.621 20.669 13.005 1.00 33.94 491 GLN A N 1
ATOM 3922 C CA . GLN A 1 491 ? 18.006 20.867 13.404 1.00 33.94 491 GLN A CA 1
ATOM 3923 C C . GLN A 1 491 ? 18.891 19.846 12.693 1.00 33.94 491 GLN A C 1
ATOM 3925 O O . GLN A 1 491 ? 18.998 18.704 13.125 1.00 33.94 491 GLN A O 1
ATOM 3930 N N . TYR A 1 492 ? 19.562 20.277 11.626 1.00 38.34 492 TYR A N 1
ATOM 3931 C CA . TYR A 1 492 ? 20.838 19.699 11.210 1.00 38.34 492 TYR A CA 1
ATOM 3932 C C . TYR A 1 492 ? 21.754 20.801 10.681 1.00 38.34 492 TYR A C 1
ATOM 3934 O O . TYR A 1 492 ? 21.289 21.749 10.054 1.00 38.34 492 TYR A O 1
ATOM 3942 N N . SER A 1 493 ? 23.043 20.691 11.012 1.00 34.06 493 SER A N 1
ATOM 3943 C CA . SER A 1 493 ? 24.050 21.722 10.774 1.00 34.06 493 SER A CA 1
ATOM 3944 C C . SER A 1 493 ? 24.450 21.808 9.299 1.00 34.06 493 SER A C 1
ATOM 3946 O O . SER A 1 493 ? 24.711 20.792 8.653 1.00 34.06 493 SER A O 1
ATOM 3948 N N . ASP A 1 494 ? 24.570 23.039 8.804 1.00 36.50 494 ASP A N 1
ATOM 3949 C CA . ASP A 1 494 ? 24.896 23.427 7.420 1.00 36.50 494 ASP A CA 1
ATOM 3950 C C . ASP A 1 494 ? 26.256 22.920 6.876 1.00 36.50 494 ASP A C 1
ATOM 3952 O O . ASP A 1 494 ? 26.627 23.194 5.735 1.00 36.50 494 ASP A O 1
ATOM 3956 N N . ASP A 1 495 ? 27.024 22.156 7.655 1.00 43.25 495 ASP A N 1
ATOM 3957 C CA . ASP A 1 495 ? 28.439 21.881 7.366 1.00 43.25 495 ASP A CA 1
ATOM 3958 C C . ASP A 1 495 ? 28.682 20.527 6.658 1.00 43.25 495 ASP A C 1
ATOM 3960 O O . ASP A 1 495 ? 29.627 20.363 5.889 1.00 43.25 495 ASP A O 1
ATOM 3964 N N . ILE A 1 496 ? 27.796 19.535 6.835 1.00 43.78 496 ILE A N 1
ATOM 3965 C CA . ILE A 1 496 ? 28.013 18.174 6.292 1.00 43.78 496 ILE A CA 1
ATOM 3966 C C . ILE A 1 496 ? 27.525 18.042 4.839 1.00 43.78 496 ILE A C 1
ATOM 3968 O O . ILE A 1 496 ? 28.135 17.327 4.039 1.00 43.78 496 ILE A O 1
ATOM 3972 N N . VAL A 1 497 ? 26.441 18.737 4.480 1.00 46.81 497 VAL A N 1
ATOM 3973 C CA . VAL A 1 497 ? 25.840 18.689 3.133 1.00 46.81 497 VAL A CA 1
ATOM 3974 C C . VAL A 1 497 ? 26.757 19.371 2.115 1.00 46.81 497 VAL A C 1
ATOM 3976 O O . VAL A 1 497 ? 27.037 18.800 1.061 1.00 46.81 497 VAL A O 1
ATOM 3979 N N . THR A 1 498 ? 27.329 20.519 2.483 1.00 47.88 498 THR A N 1
ATOM 3980 C CA . THR A 1 498 ? 28.270 21.293 1.661 1.00 47.88 498 THR A CA 1
ATOM 3981 C C . THR A 1 498 ? 29.564 20.519 1.398 1.00 47.88 498 THR A C 1
ATOM 3983 O O . THR A 1 498 ? 30.020 20.438 0.259 1.00 47.88 498 THR A O 1
ATOM 3986 N N . GLN A 1 499 ? 30.124 19.850 2.414 1.00 45.41 499 GLN A N 1
ATOM 3987 C CA . GLN A 1 499 ? 31.342 19.052 2.236 1.00 45.41 499 GLN A CA 1
ATOM 3988 C C . GLN A 1 499 ? 31.124 17.795 1.382 1.00 45.41 499 GLN A C 1
ATOM 3990 O O . GLN A 1 499 ? 32.021 17.405 0.634 1.00 45.41 499 GLN A O 1
ATOM 3995 N N . ARG A 1 500 ? 29.947 17.156 1.439 1.00 47.62 500 ARG A N 1
ATOM 3996 C CA . ARG A 1 500 ? 29.656 15.966 0.618 1.00 47.62 500 ARG A CA 1
ATOM 3997 C C . ARG A 1 500 ? 29.296 16.292 -0.828 1.00 47.62 500 ARG A C 1
ATOM 3999 O O . ARG A 1 500 ? 29.675 15.515 -1.700 1.00 47.62 500 ARG A O 1
ATOM 4006 N N . LEU A 1 501 ? 28.621 17.415 -1.079 1.00 46.44 501 LEU A N 1
ATOM 4007 C CA . LEU A 1 501 ? 28.394 17.940 -2.431 1.00 46.44 501 LEU A CA 1
ATOM 4008 C C . LEU A 1 501 ? 29.721 18.262 -3.116 1.00 46.44 501 LEU A C 1
ATOM 4010 O O . LEU A 1 501 ? 29.960 17.761 -4.208 1.00 46.44 501 LEU A O 1
ATOM 4014 N N . LEU A 1 502 ? 30.632 18.944 -2.416 1.00 46.03 502 LEU A N 1
ATOM 4015 C CA . LEU A 1 502 ? 31.988 19.202 -2.908 1.00 46.03 502 LEU A CA 1
ATOM 4016 C C . LEU A 1 502 ? 32.773 17.905 -3.160 1.00 46.03 502 LEU A C 1
ATOM 4018 O O . LEU A 1 502 ? 33.469 17.793 -4.164 1.00 46.03 502 LEU A O 1
ATOM 4022 N N . TYR A 1 503 ? 32.634 16.890 -2.299 1.00 47.12 503 TYR A N 1
ATOM 4023 C CA . TYR A 1 503 ? 33.257 15.579 -2.526 1.00 47.12 503 TYR A CA 1
ATOM 4024 C C . TYR A 1 503 ? 32.649 14.821 -3.710 1.00 47.12 503 TYR A C 1
ATOM 4026 O O . TYR A 1 503 ? 33.365 14.086 -4.391 1.00 47.12 503 TYR A O 1
ATOM 4034 N N . MET A 1 504 ? 31.345 14.962 -3.960 1.00 50.41 504 MET A N 1
ATOM 4035 C CA . MET A 1 504 ? 30.672 14.277 -5.061 1.00 50.41 504 MET A CA 1
ATOM 4036 C C . MET A 1 504 ? 30.873 14.978 -6.400 1.00 50.41 504 MET A C 1
ATOM 4038 O O . MET A 1 504 ? 31.136 14.275 -7.372 1.00 50.41 504 MET A O 1
ATOM 4042 N N . GLU A 1 505 ? 30.867 16.311 -6.445 1.00 52.19 505 GLU A N 1
ATOM 4043 C CA . GLU A 1 505 ? 31.347 17.089 -7.594 1.00 52.19 505 GLU A CA 1
ATOM 4044 C C . GLU A 1 505 ? 32.806 16.745 -7.887 1.00 52.19 505 GLU A C 1
ATOM 4046 O O . GLU A 1 505 ? 33.113 16.334 -9.001 1.00 52.19 505 GLU A O 1
ATOM 4051 N N . ALA A 1 506 ? 33.675 16.723 -6.870 1.00 45.78 506 ALA A N 1
ATOM 4052 C CA . ALA A 1 506 ? 35.059 16.286 -7.037 1.00 45.78 506 ALA A CA 1
ATOM 4053 C C . ALA A 1 506 ? 35.173 14.824 -7.509 1.00 45.78 506 ALA A C 1
ATOM 4055 O O . ALA A 1 506 ? 36.084 14.495 -8.264 1.00 45.78 506 ALA A O 1
ATOM 4056 N N . SER A 1 507 ? 34.258 13.931 -7.109 1.00 48.12 507 SER A N 1
ATOM 4057 C CA . SER A 1 507 ? 34.249 12.528 -7.557 1.00 48.12 507 SER A CA 1
ATOM 4058 C C . SER A 1 507 ? 33.703 12.345 -8.978 1.00 48.12 507 SER A C 1
ATOM 4060 O O . SER A 1 507 ? 34.198 11.495 -9.721 1.00 48.12 507 SER A O 1
ATOM 4062 N N . ALA A 1 508 ? 32.713 13.148 -9.375 1.00 47.62 508 ALA A N 1
ATOM 4063 C CA . ALA A 1 508 ? 32.140 13.167 -10.716 1.00 47.62 508 ALA A CA 1
ATOM 4064 C C . ALA A 1 508 ? 33.120 13.808 -11.707 1.00 47.62 508 ALA A C 1
ATOM 4066 O O . ALA A 1 508 ? 33.336 13.277 -12.799 1.00 47.62 508 ALA A O 1
ATOM 4067 N N . ASP A 1 509 ? 33.803 14.870 -11.284 1.00 48.16 509 ASP A N 1
ATOM 4068 C CA . ASP A 1 509 ? 34.924 15.453 -12.007 1.00 48.16 509 ASP A CA 1
ATOM 4069 C C . ASP A 1 509 ? 36.085 14.460 -12.081 1.00 48.16 509 ASP A C 1
ATOM 4071 O O . ASP A 1 509 ? 36.594 14.207 -13.171 1.00 48.16 509 ASP A O 1
ATOM 4075 N N . ALA A 1 510 ? 36.443 13.771 -10.990 1.00 48.16 510 ALA A N 1
ATOM 4076 C CA . ALA A 1 510 ? 37.459 12.713 -11.016 1.00 48.16 510 ALA A CA 1
ATOM 4077 C C . ALA A 1 510 ? 37.093 11.549 -11.961 1.00 48.16 510 ALA A C 1
ATOM 4079 O O . ALA A 1 510 ? 37.978 10.975 -12.599 1.00 48.16 510 ALA A O 1
ATOM 4080 N N . ALA A 1 511 ? 35.808 11.211 -12.109 1.00 47.47 511 ALA A N 1
ATOM 4081 C CA . ALA A 1 511 ? 35.344 10.214 -13.075 1.00 47.47 511 ALA A CA 1
ATOM 4082 C C . ALA A 1 511 ? 35.476 10.703 -14.531 1.00 47.47 511 ALA A C 1
ATOM 4084 O O . ALA A 1 511 ? 35.904 9.930 -15.395 1.00 47.47 511 ALA A O 1
ATOM 4085 N N . ARG A 1 512 ? 35.207 11.990 -14.800 1.00 52.84 512 ARG A N 1
ATOM 4086 C CA . ARG A 1 512 ? 35.476 12.629 -16.104 1.00 52.84 512 ARG A CA 1
ATOM 4087 C C . ARG A 1 512 ? 36.976 12.678 -16.412 1.00 52.84 512 ARG A C 1
ATOM 4089 O O . ARG A 1 512 ? 37.382 12.337 -17.524 1.00 52.84 512 ARG A O 1
ATOM 4096 N N . TYR A 1 513 ? 37.814 12.985 -15.421 1.00 52.84 513 TYR A N 1
ATOM 4097 C CA . TYR A 1 513 ? 39.274 12.938 -15.555 1.00 52.84 513 TYR A CA 1
ATOM 4098 C C . TYR A 1 513 ? 39.799 11.517 -15.771 1.00 52.84 513 TYR A C 1
ATOM 4100 O O . TYR A 1 513 ? 40.762 11.339 -16.511 1.00 52.84 513 TYR A O 1
ATOM 4108 N N . LYS A 1 514 ? 39.155 10.488 -15.205 1.00 49.78 514 LYS A N 1
ATOM 4109 C CA . LYS A 1 514 ? 39.525 9.084 -15.433 1.00 49.78 514 LYS A CA 1
ATOM 4110 C C . LYS A 1 514 ? 39.321 8.679 -16.894 1.00 49.78 514 LYS A C 1
ATOM 4112 O O . LYS A 1 514 ? 40.213 8.071 -17.479 1.00 49.78 514 LYS A O 1
ATOM 4117 N N . GLN A 1 515 ? 38.196 9.053 -17.507 1.00 54.25 515 GLN A N 1
ATOM 4118 C CA . GLN A 1 515 ? 37.970 8.818 -18.939 1.00 54.25 515 GLN A CA 1
ATOM 4119 C C . GLN A 1 515 ? 38.940 9.632 -19.808 1.00 54.25 515 GLN A C 1
ATOM 4121 O O . GLN A 1 515 ? 39.554 9.070 -20.714 1.00 54.25 515 GLN A O 1
ATOM 4126 N N . GLY A 1 516 ? 39.167 10.910 -19.483 1.00 64.75 516 GLY A N 1
ATOM 4127 C CA . GLY A 1 516 ? 40.158 11.747 -20.171 1.00 64.75 516 GLY A CA 1
ATOM 4128 C C . GLY A 1 516 ? 41.587 11.196 -20.083 1.00 64.75 516 GLY A C 1
ATOM 4129 O O . GLY A 1 516 ? 42.304 11.178 -21.080 1.00 64.75 516 GLY A O 1
ATOM 4130 N N . PHE A 1 517 ? 41.982 10.666 -18.923 1.00 70.31 517 PHE A N 1
ATOM 4131 C CA . PHE A 1 517 ? 43.285 10.038 -18.701 1.00 70.31 517 PHE A CA 1
ATOM 4132 C C . PHE A 1 517 ? 43.473 8.792 -19.571 1.00 70.31 517 PHE A C 1
ATOM 4134 O O . PHE A 1 517 ? 44.505 8.665 -20.225 1.00 70.31 517 PHE A O 1
ATOM 4141 N N . PHE A 1 518 ? 42.475 7.904 -19.649 1.00 72.38 518 PHE A N 1
ATOM 4142 C CA . PHE A 1 518 ? 42.560 6.718 -20.509 1.00 72.38 518 PHE A CA 1
ATOM 4143 C C . PHE A 1 518 ? 42.592 7.073 -21.999 1.00 72.38 518 PHE A C 1
ATOM 4145 O O . PHE A 1 518 ? 43.360 6.466 -22.743 1.00 72.38 518 PHE A O 1
ATOM 4152 N N . VAL A 1 519 ? 41.841 8.090 -22.432 1.00 79.88 519 VAL A N 1
ATOM 4153 C CA . VAL A 1 519 ? 41.911 8.596 -23.814 1.00 79.88 519 VAL A CA 1
ATOM 4154 C C . VAL A 1 519 ? 43.300 9.166 -24.118 1.00 79.88 519 VAL A C 1
ATOM 4156 O O . VAL A 1 519 ? 43.869 8.860 -25.167 1.00 79.88 519 VAL A O 1
ATOM 4159 N N . MET A 1 520 ? 43.895 9.926 -23.192 1.00 81.19 520 MET A N 1
ATOM 4160 C CA . MET A 1 520 ? 45.250 10.457 -23.370 1.00 81.19 520 MET A CA 1
ATOM 4161 C C . MET A 1 520 ? 46.304 9.339 -23.406 1.00 81.19 520 MET A C 1
ATOM 4163 O O . MET A 1 520 ? 47.217 9.379 -24.228 1.00 81.19 520 MET A O 1
ATOM 4167 N N . LEU A 1 521 ? 46.155 8.307 -22.570 1.00 86.19 521 LEU A N 1
ATOM 4168 C CA . LEU A 1 521 ? 47.062 7.157 -22.532 1.00 86.19 521 LEU A CA 1
ATOM 4169 C C . LEU A 1 521 ? 47.005 6.338 -23.833 1.00 86.19 521 LEU A C 1
ATOM 4171 O O . LEU A 1 521 ? 48.042 5.899 -24.337 1.00 86.19 521 LEU A O 1
ATOM 4175 N N . ILE A 1 522 ? 45.809 6.182 -24.412 1.00 87.00 522 ILE A N 1
ATOM 4176 C CA . ILE A 1 522 ? 45.614 5.566 -25.732 1.00 87.00 522 ILE A CA 1
ATOM 4177 C C . ILE A 1 522 ? 46.295 6.412 -26.815 1.00 87.00 522 ILE A C 1
ATOM 4179 O O . ILE A 1 522 ? 47.042 5.866 -27.625 1.00 87.00 522 ILE A O 1
ATOM 4183 N N . LEU A 1 523 ? 46.115 7.738 -26.802 1.00 90.19 523 LEU A N 1
ATOM 4184 C CA . LEU A 1 523 ? 46.741 8.642 -27.773 1.00 90.19 523 LEU A CA 1
ATOM 4185 C C . LEU A 1 523 ? 48.277 8.566 -27.725 1.00 90.19 523 LEU A C 1
ATOM 4187 O O . LEU A 1 523 ? 48.924 8.429 -28.763 1.00 90.19 523 LEU A O 1
ATOM 4191 N N . VAL A 1 524 ? 48.866 8.598 -26.525 1.00 91.50 524 VAL A N 1
ATOM 4192 C CA . VAL A 1 524 ? 50.320 8.466 -26.330 1.00 91.50 524 VAL A CA 1
ATOM 4193 C C . VAL A 1 524 ? 50.818 7.110 -26.830 1.00 91.50 524 VAL A C 1
ATOM 4195 O O . VAL A 1 524 ? 51.844 7.042 -27.505 1.00 91.50 524 VAL A O 1
ATOM 4198 N N . SER A 1 525 ? 50.070 6.036 -26.567 1.00 89.25 525 SER A N 1
ATOM 4199 C CA . SER A 1 525 ? 50.415 4.692 -27.046 1.00 89.25 525 SER A CA 1
ATOM 4200 C C . SER A 1 525 ? 50.410 4.612 -28.578 1.00 89.25 525 SER A C 1
ATOM 4202 O O . SER A 1 525 ? 51.326 4.040 -29.168 1.00 89.25 525 SER A O 1
ATOM 4204 N N . VAL A 1 526 ? 49.428 5.241 -29.235 1.00 91.88 526 VAL A N 1
ATOM 4205 C CA . VAL A 1 526 ? 49.350 5.324 -30.703 1.00 91.88 526 VAL A CA 1
ATOM 4206 C C . VAL A 1 526 ? 50.506 6.148 -31.277 1.00 91.88 526 VAL A C 1
ATOM 4208 O O . VAL A 1 526 ? 51.136 5.726 -32.245 1.00 91.88 526 VAL A O 1
ATOM 4211 N N . LEU A 1 527 ? 50.840 7.287 -30.666 1.00 91.00 527 LEU A N 1
ATOM 4212 C CA . LEU A 1 527 ? 51.958 8.130 -31.104 1.00 91.00 527 LEU A CA 1
ATOM 4213 C C . LEU A 1 527 ? 53.308 7.416 -30.971 1.00 91.00 527 LEU A C 1
ATOM 4215 O O . LEU A 1 527 ? 54.130 7.489 -31.883 1.00 91.00 527 LEU A O 1
ATOM 4219 N N . MET A 1 528 ? 53.524 6.671 -29.884 1.00 90.69 528 MET A N 1
ATOM 4220 C CA . MET A 1 528 ? 54.733 5.861 -29.700 1.00 90.69 528 MET A CA 1
ATOM 4221 C C . MET A 1 528 ? 54.822 4.719 -30.719 1.00 90.69 528 MET A C 1
ATOM 4223 O O . MET A 1 528 ? 55.905 4.443 -31.236 1.00 90.69 528 MET A O 1
ATOM 4227 N N . ALA A 1 529 ? 53.694 4.086 -31.057 1.00 89.50 529 ALA A N 1
ATOM 4228 C CA . ALA A 1 529 ? 53.645 3.067 -32.103 1.00 89.50 529 ALA A CA 1
ATOM 4229 C C . ALA A 1 529 ? 53.980 3.650 -33.489 1.00 89.50 529 ALA A C 1
ATOM 4231 O O . ALA A 1 529 ? 54.762 3.056 -34.231 1.00 89.50 529 ALA A O 1
ATOM 4232 N N . LEU A 1 530 ? 53.456 4.836 -33.816 1.00 89.88 530 LEU A N 1
ATOM 4233 C CA . LEU A 1 530 ? 53.779 5.553 -35.055 1.00 89.88 530 LEU A CA 1
ATOM 4234 C C . LEU A 1 530 ? 55.250 5.978 -35.107 1.00 89.88 530 LEU A C 1
ATOM 4236 O O . LEU A 1 530 ? 55.893 5.819 -36.142 1.00 89.88 530 LEU A O 1
ATOM 4240 N N . LEU A 1 531 ? 55.813 6.454 -33.993 1.00 89.31 531 LEU A N 1
ATOM 4241 C CA . LEU A 1 531 ? 57.235 6.784 -33.901 1.00 89.31 531 LEU A CA 1
ATOM 4242 C C . LEU A 1 531 ? 58.107 5.539 -34.132 1.00 89.31 531 LEU A C 1
ATOM 4244 O O . LEU A 1 531 ? 59.068 5.588 -34.897 1.00 89.31 531 LEU A O 1
ATOM 4248 N N . GLY A 1 532 ? 57.739 4.406 -33.524 1.00 88.06 532 GLY A N 1
ATOM 4249 C CA . GLY A 1 532 ? 58.399 3.119 -33.741 1.00 88.06 532 GLY A CA 1
ATOM 4250 C C . GLY A 1 532 ? 58.324 2.655 -35.198 1.00 88.06 532 GLY A C 1
ATOM 4251 O O . GLY A 1 532 ? 59.327 2.198 -35.745 1.00 88.06 532 GLY A O 1
ATOM 4252 N N . LEU A 1 533 ? 57.174 2.842 -35.853 1.00 85.75 533 LEU A N 1
ATOM 4253 C CA . LEU A 1 533 ? 56.991 2.557 -37.276 1.00 85.75 533 LEU A CA 1
ATOM 4254 C C . LEU A 1 533 ? 57.882 3.455 -38.151 1.00 85.75 533 LEU A C 1
ATOM 4256 O O . LEU A 1 533 ? 58.548 2.957 -39.055 1.00 85.75 533 LEU A O 1
ATOM 4260 N N . CYS A 1 534 ? 57.955 4.755 -37.860 1.00 82.00 534 CYS A N 1
ATOM 4261 C CA . CYS A 1 534 ? 58.830 5.690 -38.570 1.00 82.00 534 CYS A CA 1
ATOM 4262 C C . CYS A 1 534 ? 60.309 5.319 -38.412 1.00 82.00 534 CYS A C 1
ATOM 4264 O O . CYS A 1 534 ? 61.040 5.298 -39.398 1.00 82.00 534 CYS A O 1
ATOM 4266 N N . ILE A 1 535 ? 60.748 4.967 -37.200 1.00 82.88 535 ILE A N 1
ATOM 4267 C CA . ILE A 1 535 ? 62.119 4.502 -36.945 1.00 82.88 535 ILE A CA 1
ATOM 4268 C C . ILE A 1 535 ? 62.394 3.202 -37.710 1.00 82.88 535 ILE A C 1
ATOM 4270 O O . ILE A 1 535 ? 63.451 3.061 -38.321 1.00 82.88 535 ILE A O 1
ATOM 4274 N N . TYR A 1 536 ? 61.444 2.265 -37.722 1.00 78.88 536 TYR A N 1
ATOM 4275 C CA . TYR A 1 536 ? 61.557 1.012 -38.468 1.00 78.88 536 TYR A CA 1
ATOM 4276 C C . TYR A 1 536 ? 61.680 1.243 -39.983 1.00 78.88 536 TYR A C 1
ATOM 4278 O O . TYR A 1 536 ? 62.532 0.633 -40.629 1.00 78.88 536 TYR A O 1
ATOM 4286 N N . LEU A 1 537 ? 60.883 2.157 -40.542 1.00 75.38 537 LEU A N 1
ATOM 4287 C CA . LEU A 1 537 ? 60.922 2.514 -41.961 1.00 75.38 537 LEU A CA 1
ATOM 4288 C C . LEU A 1 537 ? 62.206 3.269 -42.336 1.00 75.38 537 LEU A C 1
ATOM 4290 O O . LEU A 1 537 ? 62.807 2.967 -43.364 1.00 75.38 537 LEU A O 1
ATOM 4294 N N . LEU A 1 538 ? 62.682 4.184 -41.485 1.00 69.19 538 LEU A N 1
ATOM 4295 C CA . LEU A 1 538 ? 63.936 4.921 -41.693 1.00 69.19 538 LEU A CA 1
ATOM 4296 C C . LEU A 1 538 ? 65.175 4.022 -41.598 1.00 69.19 538 LEU A C 1
ATOM 4298 O O . LEU A 1 538 ? 66.176 4.274 -42.263 1.00 69.19 538 LEU A O 1
ATOM 4302 N N . ARG A 1 539 ? 65.113 2.938 -40.816 1.00 64.31 539 ARG A N 1
ATOM 4303 C CA . ARG A 1 539 ? 66.201 1.955 -40.705 1.00 64.31 539 ARG A CA 1
ATOM 4304 C C . ARG A 1 539 ? 66.300 1.023 -41.919 1.00 64.31 539 ARG A C 1
ATOM 4306 O O . ARG A 1 539 ? 67.270 0.276 -42.023 1.00 64.31 539 ARG A O 1
ATOM 4313 N N . ARG A 1 540 ? 65.320 1.050 -42.832 1.00 56.62 540 ARG A N 1
ATOM 4314 C CA . ARG A 1 540 ? 65.231 0.139 -43.983 1.00 56.62 540 ARG A CA 1
ATOM 4315 C C . ARG A 1 540 ? 65.910 0.642 -45.264 1.00 56.62 540 ARG A C 1
ATOM 4317 O O . ARG A 1 540 ? 65.726 0.017 -46.299 1.00 56.62 540 ARG A O 1
ATOM 4324 N N . ASN A 1 541 ? 66.734 1.689 -45.190 1.00 56.97 541 ASN A N 1
ATOM 4325 C CA . ASN A 1 541 ? 67.657 2.060 -46.269 1.00 56.97 541 ASN A CA 1
ATOM 4326 C C . ASN A 1 541 ? 69.122 1.908 -45.824 1.00 56.97 541 ASN A C 1
ATOM 4328 O O . ASN A 1 541 ? 69.761 2.899 -45.466 1.00 56.97 541 ASN A O 1
ATOM 4332 N N . PRO A 1 542 ? 69.701 0.697 -45.853 1.00 52.47 542 PRO A N 1
ATOM 4333 C CA . PRO A 1 542 ? 71.122 0.578 -46.111 1.00 52.47 542 PRO A CA 1
ATOM 4334 C C . PRO A 1 542 ? 71.355 0.882 -47.597 1.00 52.47 542 PRO A C 1
ATOM 4336 O O . PRO A 1 542 ? 70.803 0.221 -48.471 1.00 52.47 542 PRO A O 1
ATOM 4339 N N . LEU A 1 543 ? 72.140 1.926 -47.854 1.00 53.41 543 LEU A N 1
ATOM 4340 C CA . LEU A 1 543 ? 72.736 2.237 -49.150 1.00 53.41 543 LEU A CA 1
ATOM 4341 C C . LEU A 1 543 ? 73.313 0.956 -49.777 1.00 53.41 543 LEU A C 1
ATOM 4343 O O . LEU A 1 543 ? 74.231 0.358 -49.214 1.00 53.41 543 LEU A O 1
ATOM 4347 N N . GLU A 1 544 ? 72.786 0.543 -50.929 1.00 45.25 544 GLU A N 1
ATOM 4348 C CA . GLU A 1 544 ? 73.486 -0.398 -51.801 1.00 45.25 544 GLU A CA 1
ATOM 4349 C C . GLU A 1 544 ? 74.717 0.305 -52.405 1.00 45.25 544 GLU A C 1
ATOM 4351 O O . GLU A 1 544 ? 74.616 1.461 -52.830 1.00 45.25 544 GLU A O 1
ATOM 4356 N N . PRO A 1 545 ? 75.892 -0.347 -52.434 1.00 47.81 545 PRO A N 1
ATOM 4357 C CA . PRO A 1 545 ? 77.074 0.194 -53.085 1.00 47.81 545 PRO A CA 1
ATOM 4358 C C . PRO A 1 545 ? 76.933 0.098 -54.612 1.00 47.81 545 PRO A C 1
ATOM 4360 O O . PRO A 1 545 ? 76.390 -0.865 -55.151 1.00 47.81 545 PRO A O 1
ATOM 4363 N N . SER A 1 546 ? 77.441 1.119 -55.299 1.00 42.19 546 SER A N 1
ATOM 4364 C CA . SER A 1 546 ? 77.463 1.268 -56.759 1.00 42.19 546 SER A CA 1
ATOM 4365 C C . SER A 1 546 ? 78.037 0.052 -57.502 1.00 42.19 546 SER A C 1
ATOM 4367 O O . SER A 1 546 ? 79.017 -0.526 -57.022 1.00 42.19 546 SER A O 1
ATOM 4369 N N . PRO A 1 547 ? 77.559 -0.271 -58.719 1.00 47.72 547 PRO A N 1
ATOM 4370 C CA . PRO A 1 547 ? 78.235 -1.230 -59.576 1.00 47.72 547 PRO A CA 1
ATOM 4371 C C . PRO A 1 547 ? 79.452 -0.577 -60.247 1.00 47.72 547 PRO A C 1
ATOM 4373 O O . PRO A 1 547 ? 79.382 0.542 -60.757 1.00 47.72 547 PRO A O 1
ATOM 4376 N N . HIS A 1 548 ? 80.564 -1.309 -60.248 1.00 39.47 548 HIS A N 1
ATOM 4377 C CA . HIS A 1 548 ? 81.709 -1.074 -61.119 1.00 39.47 548 HIS A CA 1
ATOM 4378 C C . HIS A 1 548 ? 81.262 -0.943 -62.584 1.00 39.47 548 HIS A C 1
ATOM 4380 O O . HIS A 1 548 ? 80.565 -1.818 -63.098 1.00 39.47 548 HIS A O 1
ATOM 4386 N N . PHE A 1 549 ? 81.722 0.112 -63.254 1.00 39.06 549 PHE A N 1
ATOM 4387 C CA . PHE A 1 549 ? 81.851 0.158 -64.707 1.00 39.06 549 PHE A CA 1
ATOM 4388 C C . PHE A 1 549 ? 83.325 0.393 -65.036 1.00 39.06 549 PHE A C 1
ATOM 4390 O O . PHE A 1 549 ? 83.888 1.426 -64.674 1.00 39.06 549 PHE A O 1
ATOM 4397 N N . ASP A 1 550 ? 83.929 -0.601 -65.684 1.00 42.41 550 ASP A N 1
ATOM 4398 C CA . ASP A 1 550 ? 85.187 -0.479 -66.414 1.00 42.41 550 ASP A CA 1
ATOM 4399 C C . ASP A 1 550 ? 85.014 0.497 -67.583 1.00 42.41 550 ASP A C 1
ATOM 4401 O O . ASP A 1 550 ? 84.042 0.391 -68.331 1.00 42.41 550 ASP A O 1
ATOM 4405 N N . CYS A 1 551 ? 85.994 1.379 -67.781 1.00 36.44 551 CYS A N 1
ATOM 4406 C CA . CYS A 1 551 ? 86.359 1.902 -69.095 1.00 36.44 551 CYS A CA 1
ATOM 4407 C C . CYS A 1 551 ? 87.856 2.242 -69.100 1.00 36.44 551 CYS A C 1
ATOM 4409 O O . CYS A 1 551 ? 88.294 3.174 -68.427 1.00 36.44 551 CYS A O 1
ATOM 4411 N N . ASP A 1 552 ? 88.605 1.461 -69.879 1.00 43.72 552 ASP A N 1
ATOM 4412 C CA . ASP A 1 552 ? 89.936 1.769 -70.396 1.00 43.72 552 ASP A CA 1
ATOM 4413 C C . ASP A 1 552 ? 89.936 3.058 -71.242 1.00 43.72 552 ASP A C 1
ATOM 4415 O O . ASP A 1 552 ? 89.068 3.205 -72.110 1.00 43.72 552 ASP A O 1
ATOM 4419 N N . LEU A 1 553 ? 90.954 3.906 -71.008 1.00 36.75 553 LEU A N 1
ATOM 4420 C CA . LEU A 1 553 ? 91.744 4.782 -71.914 1.00 36.75 553 LEU A CA 1
ATOM 4421 C C . LEU A 1 553 ? 92.129 6.127 -71.286 1.00 36.75 553 LEU A C 1
ATOM 4423 O O . LEU A 1 553 ? 91.228 6.947 -71.000 1.00 36.75 553 LEU A O 1
#

Solvent-accessible surface area (backbone atoms only — not comparable to full-atom values): 31846 Å² total; per-residue (Å²): 124,74,86,76,55,94,86,55,83,87,46,47,62,56,49,30,74,75,78,43,79,67,84,87,84,84,56,48,53,47,72,80,7,19,39,19,36,90,74,29,86,89,31,73,35,36,44,22,57,49,41,49,50,53,49,48,54,48,41,53,77,46,32,54,83,75,74,36,55,54,89,62,31,64,47,77,10,55,34,46,64,37,16,34,50,49,52,44,58,54,57,54,51,71,38,91,90,41,94,55,78,78,81,49,50,29,37,35,34,32,45,25,28,40,36,69,75,45,44,27,54,46,70,48,24,30,51,39,30,47,55,44,36,51,73,72,69,31,72,57,93,71,79,31,67,58,26,58,58,44,59,72,68,52,52,71,68,58,54,48,52,48,49,49,66,60,49,51,80,55,49,70,84,47,47,64,40,52,56,46,98,64,59,64,67,53,53,67,71,66,48,80,54,53,82,85,53,45,24,30,38,39,35,38,42,66,22,37,27,63,61,61,48,71,68,53,47,51,32,40,45,76,31,42,64,56,36,51,46,42,42,63,70,28,55,51,43,44,70,68,50,96,67,65,87,78,81,45,56,68,52,51,50,54,49,33,63,74,40,73,65,73,71,68,90,74,46,45,67,56,51,50,49,27,51,21,49,50,40,20,45,63,46,29,51,40,34,46,54,49,49,53,56,52,56,48,70,31,31,96,84,39,51,34,36,37,36,41,34,30,48,55,68,40,40,23,69,87,50,47,61,38,64,62,46,36,12,25,41,56,29,60,51,36,41,60,33,22,68,66,37,32,28,72,58,67,72,45,77,76,52,76,65,53,50,52,50,28,56,67,53,33,54,30,52,54,36,23,67,74,67,63,36,47,45,87,88,41,84,92,86,42,76,56,58,34,37,90,90,46,52,31,40,41,75,52,52,78,72,98,81,80,82,73,87,65,91,68,65,62,43,75,86,37,47,68,59,51,50,51,68,47,67,54,74,90,73,80,86,73,85,79,80,79,79,90,81,82,86,80,86,81,94,74,81,84,87,78,92,86,90,88,84,89,69,90,75,74,56,68,74,67,67,36,41,56,66,45,51,47,48,52,50,54,40,46,49,49,55,58,74,40,48,85,84,73,51,96,64,96,75,79,74,82,65,61,51,56,55,49,50,52,51,46,52,52,47,53,50,48,52,52,49,50,55,52,48,53,53,52,52,52,52,51,53,53,51,51,50,50,52,52,49,51,53,54,58,66,66,69,68,75,82,79,81,82,82,90,76,90,77,95,133

Nearest PDB structures (foldseek):
  4m0e-assembly1_A  TM=8.136E-01  e=1.530E-18  Homo sapiens
  6ary-assembly1_B-2  TM=7.733E-01  e=6.036E-15  Anopheles gambiae
  1jmy-assembly1_A  TM=7.456E-01  e=1.013E-14  Homo sapiens
  1thg-assembly1_A  TM=6.844E-01  e=1.986E-12  Geotrichum candidum
  1gz7-assembly4_D  TM=7.045E-01  e=4.099E-12  Diutina rugosa

Sequence (553 aa):
MSYDWPRNRVTGLDMAAEGLVVITIQYRTNIFGWINAPENNELSGNYGLQDQMLALDWIQENVKSLGGNSNHITLLGHGTTGAACALLHFVQSQQSSYPMAPLFNQMILMSGGDIEKQVAPLAQVQEASRVLVQKLGCQFEENGKQMVSCLRSKSVSDVLKAFDSIYDHGNGTFHLGPSIAYNLADIFNNMTIMNNAPNTMMGITSNEGAFLPDYWLELARDNYESLKSYVNYTLLKAFIGANGPNSNQHILEALNWRYFNSGPDGDRIQLLASMQKFISEYEYEIPFYRLLNQMSNMSSTSEIYAYIYDFANTMDMRGKVNLFAGASHSSDLPLIFGPSLFQQISRRRFTIDEEKMFRKMRTPIINFIKSGNPNPGRVYEGWLPYTQKEKFIFNLGEAWISQRGDILDLDMANIPKIEQLLDSERALSVRSRLNRNQFNNPYQMPSDKRSIQNASMNLISKRNSEYALHLKRVYGYWQVFLPQSFSSNGQYSDDIVTQRLLYMEASADAARYKQGFFVMLILVSVLMALLGLCIYLLRRNPLEPSPHFDCDL

Foldseek 3Di:
DPPPDVQADQDLVVVVVVVDDDDDFDFDDFCRQFAAAVLDPVRHGRRRLVSVVVVLVCCLVCVVVVVDDQAQAEQEAAEQARLLSQVVLVLVCLDPVNPDDRSHQEYEREQNFQSLLQADEPVLSNVLNVQLLVQLVLDDPPRCPSSVVSVVPDDPVSSVVSRCVSPPLQLPSRHGGHYDNDRVVCSLVVQAARPSDHAYEYEYWQQQLLVPCPVLLVLVLVFLVSNVCSVVPHVLDSLVPDDDDPPCPLVVVLLCVVQPVPDDPGDSLSNSLSSSVCCCLRGGLQSRLVVLQSVLSRHPPHFYFAAYEFAAQAAASQLDHRQQHIAYRRSVSCLQSHQVSVCSRPVDGDDPVSVVLSVVPNQLVSVCSVPSGSDPPDPQQDRHTAHPVQNFYHYSYPDPDDDDDDDRPRDPVSVVVSVCSSNDPDPPDDDDDDDPDDDDDDPDDDDDDDDDDDDPHPVRSVPGCVSVVVSVVSNCCCCQSVPVSPDPPPDDDPPRNVVVVVVVVVVVVVVVVVVVVVVVVVVVVVVVVVVVVVVVVVVPDDDDDDDDDDDDD

Organism: Stomoxys calcitrans (NCBI:txid35570)

pLDDT: mean 75.03, std 19.93, range [25.67, 97.38]

Radius of gyration: 30.26 Å; Cα contacts (8 Å, |Δi|>4): 697; chains: 1; bounding box: 122×64×100 Å

InterPro domains:
  IPR002018 Carboxylesterase, type B [PF00135] (10-398)
  IPR029058 Alpha/Beta hydrolase fold [G3DSA:3.40.50.1820] (4-414)
  IPR029058 Alpha/Beta hydrolase fold [SSF53474] (11-397)
  IPR051093 Neuroligin and Bile salt-activated lipase [PTHR43903] (10-398)

Secondary structure (DSSP, 8-state):
---S-TT-PPP-HHHHTTT----------HHHHH-B-TTSTT-BS-HHHHHHHHHHHHHHHHGGGGT--TTS-EEEEEHHHHHHHHHHHHHHHTSTT-----S-SEEEEES---HHHHSEEHHHHHHHHHHHHHHTT---TTTTHHHHHHHHHS-HHHHHHHHHHHHGGG-TTS--S-EESS-HHHHHHH-SS-TTPPEEEEEEETBGGGG-HHHHHHHHHH-HHHHHHHIIIIIHHHHH-SS-SSSSHHHHHHHIIIIISSS-TT-HHHHHHHHHHHHIIIIIIHHHHHHHHHHHHH-SS--EEEEEEE-TT-B-TTSPBP-SSSPBTTSSHHHHT-HHHHHHHHSSPPPHHHHHHHHHHHHHHHHHHHHS-SSTT--SSS-PPP-SS---EEEEES-SSSS-SSTT---TTTHHHHHHHHHS----S-PPPPPS----------------SS--SSSHHHHSSHHHHHHHHHHHHHHHH-GGGT-SS----THHHHHHHHHHHHHHHHHHHHHHHHHHHHHHHHHHHHHHHHHHHHTT---PPPPP-----

Mean predicted aligned error: 13.84 Å